Protein 2RD9 (pdb70)

CATH classification: 1.20.120.450

B-factor: mean 31.56, std 8.57, range [10.05, 92.25]

Organism: Halalkalibacterium halodurans (strain ATCC BAA-125 / DSM 18197 / FERM 7344 / JCM 9153 / C-125) (NCBI:txid272558)

Structure (mmCIF, N/CA/C/O backbone):
data_2RD9
#
_entry.id   2RD9
#
_cell.length_a   147.330
_cell.length_b   147.330
_cell.length_c   147.330
_cell.angle_alpha   90.000
_cell.angle_beta   90.000
_cell.angle_gamma   90.000
#
_symmetry.space_group_name_H-M   'P 21 3'
#
loop_
_entity.id
_entity.type
_entity.pdbx_description
1 polymer 'BH0186 protein'
2 non-polymer 'NICKEL (II) ION'
3 non-polymer IMIDAZOLE
4 non-polymer GLYCEROL
5 water water
#
loop_
_atom_site.group_PDB
_atom_site.id
_atom_site.type_symbol
_atom_site.label_atom_id
_atom_site.label_alt_id
_atom_site.label_comp_id
_atom_site.label_asym_id
_atom_site.label_entity_id
_atom_site.label_seq_id
_atom_site.pdbx_PDB_ins_code
_atom_site.Cartn_x
_atom_site.Cartn_y
_atom_site.Cartn_z
_atom_site.occupancy
_atom_site.B_iso_or_equiv
_atom_site.auth_seq_id
_atom_site.auth_comp_id
_atom_site.auth_asym_id
_atom_site.auth_atom_id
_atom_site.pdbx_PDB_model_num
ATOM 1 N N . LYS A 1 5 ? 60.430 5.808 96.046 1.00 56.67 -14 LYS A N 1
ATOM 2 C CA . LYS A 1 5 ? 61.539 5.494 97.011 1.00 56.49 -14 LYS A CA 1
ATOM 3 C C . LYS A 1 5 ? 62.910 6.018 96.490 1.00 54.48 -14 LYS A C 1
ATOM 4 O O . LYS A 1 5 ? 63.414 5.613 95.423 1.00 55.34 -14 LYS A O 1
ATOM 10 N N . ILE A 1 6 ? 63.467 6.965 97.244 1.00 50.61 -13 ILE A N 1
ATOM 11 C CA . ILE A 1 6 ? 64.690 7.674 96.869 1.00 47.51 -13 ILE A CA 1
ATOM 12 C C . ILE A 1 6 ? 65.769 7.420 97.912 1.00 45.17 -13 ILE A C 1
ATOM 13 O O . ILE A 1 6 ? 65.461 7.106 99.068 1.00 44.29 -13 ILE A O 1
ATOM 18 N N . HIS A 1 7 ? 67.028 7.512 97.477 1.00 41.47 -12 HIS A N 1
ATOM 19 C CA . HIS A 1 7 ? 68.167 7.498 98.385 1.00 38.56 -12 HIS A CA 1
ATOM 20 C C . HIS A 1 7 ? 68.914 8.840 98.412 1.00 35.21 -12 HIS A C 1
ATOM 21 O O . HIS A 1 7 ? 68.843 9.637 97.465 1.00 31.11 -12 HIS A O 1
ATOM 28 N N . HIS A 1 8 ? 69.625 9.078 99.513 1.00 32.74 -11 HIS A N 1
ATOM 29 C CA . HIS A 1 8 ? 70.421 10.300 99.685 1.00 33.61 -11 HIS A CA 1
ATOM 30 C C . HIS A 1 8 ? 71.891 10.147 99.231 1.00 31.28 -11 HIS A C 1
ATOM 31 O O . HIS A 1 8 ? 72.501 9.064 99.358 1.00 30.50 -11 HIS A O 1
ATOM 38 N N . HIS A 1 9 ? 72.449 11.257 98.747 1.00 27.24 -10 HIS A N 1
ATOM 39 C CA . HIS A 1 9 ? 73.866 11.356 98.458 1.00 27.02 -10 HIS A CA 1
ATOM 40 C C . HIS A 1 9 ? 74.636 11.788 99.737 1.00 27.02 -10 HIS A C 1
ATOM 41 O O . HIS A 1 9 ? 74.290 12.775 100.377 1.00 26.78 -10 HIS A O 1
ATOM 48 N N . HIS A 1 10 ? 75.651 11.017 100.117 1.00 25.23 -9 HIS A N 1
ATOM 49 C CA . HIS A 1 10 ? 76.511 11.355 101.249 1.00 25.73 -9 HIS A CA 1
ATOM 50 C C . HIS A 1 10 ? 75.659 11.756 102.468 1.00 26.95 -9 HIS A C 1
ATOM 51 O O . HIS A 1 10 ? 75.810 12.851 103.051 1.00 27.04 -9 HIS A O 1
ATOM 58 N N . HIS A 1 11 ? 74.763 10.834 102.831 1.00 27.62 -8 HIS A N 1
ATOM 59 C CA . HIS A 1 11 ? 73.639 11.092 103.750 1.00 26.57 -8 HIS A CA 1
ATOM 60 C C . HIS A 1 11 ? 74.102 11.755 105.081 1.00 26.27 -8 HIS A C 1
ATOM 61 O O . HIS A 1 11 ? 73.546 12.750 105.515 1.00 25.32 -8 HIS A O 1
ATOM 68 N N . HIS A 1 12 ? 75.180 11.259 105.674 1.00 25.30 -7 HIS A N 1
ATOM 69 C CA . HIS A 1 12 ? 75.599 11.740 106.976 1.00 24.43 -7 HIS A CA 1
ATOM 70 C C . HIS A 1 12 ? 76.915 12.475 106.950 1.00 24.18 -7 HIS A C 1
ATOM 71 O O . HIS A 1 12 ? 77.574 12.558 107.963 1.00 25.82 -7 HIS A O 1
ATOM 78 N N . GLU A 1 13 ? 77.302 13.019 105.802 1.00 25.85 -6 GLU A N 1
ATOM 79 C CA . GLU A 1 13 ? 78.473 13.904 105.731 1.00 24.73 -6 GLU A CA 1
ATOM 80 C C . GLU A 1 13 ? 78.569 14.879 106.916 1.00 25.13 -6 GLU A C 1
ATOM 81 O O . GLU A 1 13 ? 79.635 15.005 107.542 1.00 24.07 -6 GLU A O 1
ATOM 87 N N . ASN A 1 14 ? 77.445 15.536 107.225 1.00 25.89 -5 ASN A N 1
ATOM 88 C CA . ASN A 1 14 ? 77.409 16.628 108.209 1.00 26.75 -5 ASN A CA 1
ATOM 89 C C . ASN A 1 14 ? 77.602 16.165 109.660 1.00 28.43 -5 ASN A C 1
ATOM 90 O O . ASN A 1 14 ? 77.808 16.993 110.556 1.00 29.53 -5 ASN A O 1
ATOM 95 N N . LEU A 1 15 ? 77.580 14.846 109.885 1.00 27.93 -4 LEU A N 1
ATOM 96 C CA . LEU A 1 15 ? 77.792 14.283 111.202 1.00 27.32 -4 LEU A CA 1
ATOM 97 C C . LEU A 1 15 ? 79.266 14.095 111.506 1.00 28.17 -4 LEU A C 1
ATOM 98 O O . LEU A 1 15 ? 79.618 13.746 112.633 1.00 28.58 -4 LEU A O 1
ATOM 103 N N . TYR A 1 16 ? 80.133 14.336 110.525 1.00 27.38 -3 TYR A N 1
ATOM 104 C CA . TYR A 1 16 ? 81.521 13.981 110.663 1.00 27.52 -3 TYR A CA 1
ATOM 105 C C . TYR A 1 16 ? 82.447 15.181 110.769 1.00 29.39 -3 TYR A C 1
ATOM 106 O O . TYR A 1 16 ? 83.380 15.313 110.000 1.00 32.31 -3 TYR A O 1
ATOM 115 N N . PHE A 1 17 ? 82.208 16.012 111.766 1.00 31.11 -2 PHE A N 1
ATOM 116 C CA . PHE A 1 17 ? 83.015 17.191 112.024 1.00 34.18 -2 PHE A CA 1
ATOM 117 C C . PHE A 1 17 ? 83.109 17.425 113.534 1.00 36.19 -2 PHE A C 1
ATOM 118 O O . PHE A 1 17 ? 82.296 18.164 114.123 1.00 40.81 -2 PHE A O 1
ATOM 126 N N . GLN A 1 18 ? 84.111 16.819 114.137 1.00 36.86 -1 GLN A N 1
ATOM 127 C CA . GLN A 1 18 ? 84.258 16.765 115.582 1.00 39.75 -1 GLN A CA 1
ATOM 128 C C . GLN A 1 18 ? 84.974 18.011 116.134 1.00 37.56 -1 GLN A C 1
ATOM 129 O O . GLN A 1 18 ? 85.952 18.513 115.535 1.00 36.56 -1 GLN A O 1
ATOM 135 N N . GLY A 1 19 ? 84.470 18.482 117.278 1.00 35.41 0 GLY A N 1
ATOM 136 C CA . GLY A 1 19 ? 85.040 19.609 118.014 1.00 33.88 0 GLY A CA 1
ATOM 137 C C . GLY A 1 19 ? 85.986 19.144 119.106 1.00 32.71 0 GLY A C 1
ATOM 138 O O . GLY A 1 19 ? 86.398 18.008 119.115 1.00 30.44 0 GLY A O 1
ATOM 155 N N . ASN A 1 21 ? 87.004 18.103 122.853 1.00 31.62 2 ASN A N 1
ATOM 156 C CA . ASN A 1 21 ? 86.374 17.479 124.028 1.00 30.73 2 ASN A CA 1
ATOM 157 C C . ASN A 1 21 ? 87.237 17.483 125.293 1.00 30.36 2 ASN A C 1
ATOM 158 O O . ASN A 1 21 ? 86.780 17.006 126.339 1.00 30.23 2 ASN A O 1
ATOM 163 N N . PHE A 1 22 ? 88.471 17.997 125.207 1.00 30.99 3 PHE A N 1
ATOM 164 C CA . PHE A 1 22 ? 89.379 18.035 126.371 1.00 29.17 3 PHE A CA 1
ATOM 165 C C . PHE A 1 22 ? 88.791 18.799 127.535 1.00 29.31 3 PHE A C 1
ATOM 166 O O . PHE A 1 22 ? 88.337 19.932 127.372 1.00 27.53 3 PHE A O 1
ATOM 174 N N . GLN A 1 23 ? 88.749 18.140 128.694 1.00 31.81 4 GLN A N 1
ATOM 175 C CA . GLN A 1 23 ? 88.512 18.777 129.993 1.00 30.93 4 GLN A CA 1
ATOM 176 C C . GLN A 1 23 ? 89.639 18.275 130.876 1.00 31.25 4 GLN A C 1
ATOM 177 O O . GLN A 1 23 ? 89.998 17.090 130.809 1.00 32.82 4 GLN A O 1
ATOM 191 N N . ASN A 1 25 ? 90.003 17.864 134.301 1.00 30.45 6 ASN A N 1
ATOM 192 C CA . ASN A 1 25 ? 89.609 16.835 135.256 1.00 30.93 6 ASN A CA 1
ATOM 193 C C . ASN A 1 25 ? 89.417 15.465 134.616 1.00 29.95 6 ASN A C 1
ATOM 194 O O . ASN A 1 25 ? 89.847 14.458 135.179 1.00 31.39 6 ASN A O 1
ATOM 199 N N . GLU A 1 26 ? 88.769 15.432 133.448 1.00 28.42 7 GLU A N 1
ATOM 200 C CA . GLU A 1 26 ? 88.470 14.183 132.765 1.00 26.85 7 GLU A CA 1
ATOM 201 C C . GLU A 1 26 ? 89.760 13.562 132.222 1.00 28.45 7 GLU A C 1
ATOM 202 O O . GLU A 1 26 ? 89.893 12.333 132.158 1.00 27.86 7 GLU A O 1
ATOM 208 N N . ALA A 1 27 ? 90.691 14.419 131.795 1.00 27.85 8 ALA A N 1
ATOM 209 C CA . ALA A 1 27 ? 91.983 13.973 131.271 1.00 26.77 8 ALA A CA 1
ATOM 210 C C . ALA A 1 27 ? 92.771 13.278 132.376 1.00 28.76 8 ALA A C 1
ATOM 211 O O . ALA A 1 27 ? 93.331 12.196 132.174 1.00 29.71 8 ALA A O 1
ATOM 213 N N . ILE A 1 28 ? 92.791 13.914 133.545 1.00 28.49 9 ILE A N 1
ATOM 214 C CA . ILE A 1 28 ? 93.527 13.424 134.694 1.00 27.95 9 ILE A CA 1
ATOM 215 C C . ILE A 1 28 ? 92.969 12.148 135.264 1.00 27.77 9 ILE A C 1
ATOM 216 O O . ILE A 1 28 ? 93.740 11.350 135.769 1.00 28.34 9 ILE A O 1
ATOM 221 N N . GLN A 1 29 ? 91.643 11.981 135.225 1.00 29.45 10 GLN A N 1
ATOM 222 C CA . GLN A 1 29 ? 90.964 10.719 135.578 1.00 28.34 10 GLN A CA 1
ATOM 223 C C . GLN A 1 29 ? 91.556 9.538 134.837 1.00 28.24 10 GLN A C 1
ATOM 224 O O . GLN A 1 29 ? 91.900 8.520 135.440 1.00 29.55 10 GLN A O 1
ATOM 230 N N . LEU A 1 30 ? 91.686 9.666 133.524 1.00 29.56 11 LEU A N 1
ATOM 231 C CA . LEU A 1 30 ? 92.297 8.599 132.736 1.00 30.41 11 LEU A CA 1
ATOM 232 C C . LEU A 1 30 ? 93.792 8.398 133.041 1.00 28.93 11 LEU A C 1
ATOM 233 O O . LEU A 1 30 ? 94.247 7.265 133.259 1.00 29.35 11 LEU A O 1
ATOM 238 N N . LEU A 1 31 ? 94.563 9.476 133.025 1.00 26.60 12 LEU A N 1
ATOM 239 C CA . LEU A 1 31 ? 96.028 9.374 133.229 1.00 27.23 12 LEU A CA 1
ATOM 240 C C . LEU A 1 31 ? 96.358 8.772 134.582 1.00 26.62 12 LEU A C 1
ATOM 241 O O . LEU A 1 31 ? 97.356 8.076 134.736 1.00 27.36 12 LEU A O 1
ATOM 246 N N . GLU A 1 32 ? 95.523 9.035 135.581 1.00 28.10 13 GLU A N 1
ATOM 247 C CA . GLU A 1 32 ? 95.765 8.503 136.927 1.00 29.19 13 GLU A CA 1
ATOM 248 C C . GLU A 1 32 ? 95.448 7.012 137.054 1.00 29.97 13 GLU A C 1
ATOM 249 O O . GLU A 1 32 ? 95.968 6.351 137.937 1.00 30.46 13 GLU A O 1
ATOM 255 N N . ARG A 1 33 ? 94.642 6.488 136.128 1.00 31.29 14 ARG A N 1
ATOM 256 C CA . ARG A 1 33 ? 94.171 5.107 136.137 1.00 30.71 14 ARG A CA 1
ATOM 257 C C . ARG A 1 33 ? 95.038 4.156 135.332 1.00 29.03 14 ARG A C 1
ATOM 258 O O . ARG A 1 33 ? 94.947 2.958 135.533 1.00 30.65 14 ARG A O 1
ATOM 266 N N . THR A 1 34 ? 95.832 4.662 134.391 1.00 27.89 15 THR A N 1
ATOM 267 C CA . THR A 1 34 ? 96.510 3.786 133.427 1.00 29.41 15 THR A CA 1
ATOM 268 C C . THR A 1 34 ? 97.442 2.765 134.086 1.00 30.08 15 THR A C 1
ATOM 269 O O . THR A 1 34 ? 97.374 1.576 133.747 1.00 30.14 15 THR A O 1
ATOM 273 N N . PRO A 1 35 ? 98.302 3.216 135.033 1.00 31.01 16 PRO A N 1
ATOM 274 C CA . PRO A 1 35 ? 99.220 2.237 135.671 1.00 30.38 16 PRO A CA 1
ATOM 275 C C . PRO A 1 35 ? 98.506 1.080 136.398 1.00 28.83 16 PRO A C 1
ATOM 276 O O . PRO A 1 35 ? 98.819 -0.080 136.174 1.00 30.37 16 PRO A O 1
ATOM 280 N N . LYS A 1 36 ? 97.535 1.387 137.224 1.00 29.72 17 LYS A N 1
ATOM 281 C CA . LYS A 1 36 ? 96.817 0.369 137.955 1.00 30.66 17 LYS A CA 1
ATOM 282 C C . LYS A 1 36 ? 96.004 -0.544 137.041 1.00 29.50 17 LYS A C 1
ATOM 283 O O . LYS A 1 36 ? 95.932 -1.742 137.303 1.00 27.06 17 LYS A O 1
ATOM 289 N N . THR A 1 37 ? 95.419 0.013 135.978 1.00 27.81 18 THR A N 1
ATOM 290 C CA . THR A 1 37 ? 94.737 -0.797 134.935 1.00 28.32 18 THR A CA 1
ATOM 291 C C . THR A 1 37 ? 95.701 -1.800 134.267 1.00 29.10 18 THR A C 1
ATOM 292 O O . THR A 1 37 ? 95.372 -2.975 134.091 1.00 27.15 18 THR A O 1
ATOM 296 N N . LEU A 1 38 ? 96.895 -1.345 133.893 1.00 28.96 19 LEU A N 1
ATOM 297 C CA . LEU A 1 38 ? 97.843 -2.241 133.227 1.00 30.29 19 LEU A CA 1
ATOM 298 C C . LEU A 1 38 ? 98.355 -3.328 134.191 1.00 30.03 19 LEU A C 1
ATOM 299 O O . LEU A 1 38 ? 98.484 -4.516 133.835 1.00 30.30 19 LEU A O 1
ATOM 304 N N . GLU A 1 39 ? 98.601 -2.936 135.427 1.00 29.27 20 GLU A N 1
ATOM 305 C CA . GLU A 1 39 ? 98.976 -3.883 136.447 1.00 29.73 20 GLU A CA 1
ATOM 306 C C . GLU A 1 39 ? 97.879 -4.949 136.783 1.00 29.45 20 GLU A C 1
ATOM 307 O O . GLU A 1 39 ? 98.186 -6.142 136.886 1.00 28.63 20 GLU A O 1
ATOM 313 N N . VAL A 1 40 ? 96.623 -4.556 136.946 1.00 29.18 21 VAL A N 1
ATOM 314 C CA . VAL A 1 40 ? 95.597 -5.540 137.272 1.00 31.27 21 VAL A CA 1
ATOM 315 C C . VAL A 1 40 ? 95.340 -6.468 136.069 1.00 30.36 21 VAL A C 1
ATOM 316 O O . VAL A 1 40 ? 95.018 -7.625 136.224 1.00 31.02 21 VAL A O 1
ATOM 320 N N . PHE A 1 41 ? 95.533 -5.942 134.871 1.00 30.70 22 PHE A N 1
ATOM 321 C CA . PHE A 1 41 ? 95.362 -6.685 133.614 1.00 30.18 22 PHE A CA 1
ATOM 322 C C . PHE A 1 41 ? 96.487 -7.694 133.366 1.00 29.12 22 PHE A C 1
ATOM 323 O O . PHE A 1 41 ? 96.226 -8.820 132.982 1.00 28.95 22 PHE A O 1
ATOM 331 N N . LEU A 1 42 ? 97.729 -7.282 133.596 1.00 28.35 23 LEU A N 1
ATOM 332 C CA . LEU A 1 42 ? 98.895 -8.038 133.160 1.00 27.82 23 LEU A CA 1
ATOM 333 C C . LEU A 1 42 ? 99.709 -8.739 134.246 1.00 29.89 23 LEU A C 1
ATOM 334 O O . LEU A 1 42 ? 100.500 -9.631 133.925 1.00 30.04 23 LEU A O 1
ATOM 339 N N . GLU A 1 43 ? 99.558 -8.311 135.497 1.00 33.56 24 GLU A N 1
ATOM 340 C CA . GLU A 1 43 ? 100.332 -8.860 136.623 1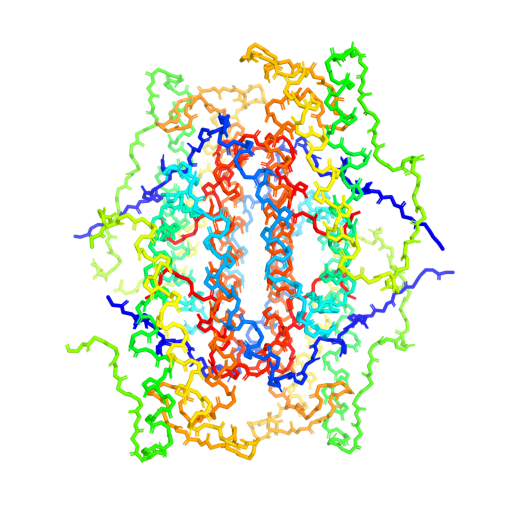.00 36.73 24 GLU A CA 1
ATOM 341 C C . GLU A 1 43 ? 99.902 -10.298 136.902 1.00 36.75 24 GLU A C 1
ATOM 342 O O . GLU A 1 43 ? 98.713 -10.574 137.093 1.00 35.45 24 GLU A O 1
ATOM 348 N N . GLY A 1 44 ? 100.891 -11.192 136.888 1.00 36.98 25 GLY A N 1
ATOM 349 C CA . GLY A 1 44 ? 100.680 -12.594 137.171 1.00 37.10 25 GLY A CA 1
ATOM 350 C C . GLY A 1 44 ? 100.177 -13.404 135.997 1.00 36.75 25 GLY A C 1
ATOM 351 O O . GLY A 1 44 ? 99.955 -14.591 136.141 1.00 37.87 25 GLY A O 1
ATOM 352 N N . LEU A 1 45 ? 99.974 -12.782 134.834 1.00 36.19 26 LEU A N 1
ATOM 353 C CA . LEU A 1 45 ? 99.757 -13.552 133.606 1.00 34.07 26 LEU A CA 1
ATOM 354 C C . LEU A 1 45 ? 101.047 -14.312 133.306 1.00 31.91 26 LEU A C 1
ATOM 355 O O . LEU A 1 45 ? 102.115 -13.913 133.740 1.00 32.64 26 LEU A O 1
ATOM 360 N N A SER A 1 46 ? 100.932 -15.404 132.557 0.50 32.26 27 SER A N 1
ATOM 361 N N B SER A 1 46 ? 100.945 -15.411 132.566 0.50 31.67 27 SER A N 1
ATOM 362 C CA A SER A 1 46 ? 102.099 -16.126 132.029 0.50 31.23 27 SER A CA 1
ATOM 363 C CA B SER A 1 46 ? 102.136 -16.135 132.098 0.50 30.11 27 SER A CA 1
ATOM 364 C C A SER A 1 46 ? 103.013 -15.190 131.231 0.50 31.59 27 SER A C 1
ATOM 365 C C B SER A 1 46 ? 103.006 -15.231 131.217 0.50 31.02 27 SER A C 1
ATOM 366 O O A SER A 1 46 ? 102.547 -14.219 130.628 0.50 30.96 27 SER A O 1
ATOM 367 O O B SER A 1 46 ? 102.501 -14.324 130.546 0.50 30.34 27 SER A O 1
ATOM 372 N N . ASP A 1 47 ? 104.311 -15.493 131.222 1.00 31.32 28 ASP A N 1
ATOM 373 C CA . ASP A 1 47 ? 105.272 -14.701 130.462 1.00 32.77 28 ASP A CA 1
ATOM 374 C C . ASP A 1 47 ? 104.935 -14.698 128.964 1.00 31.63 28 ASP A C 1
ATOM 375 O O . ASP A 1 47 ? 105.283 -13.760 128.252 1.00 33.04 28 ASP A O 1
ATOM 380 N N . SER A 1 48 ? 104.260 -15.747 128.501 1.00 31.09 29 SER A N 1
ATOM 381 C CA . SER A 1 48 ? 103.775 -15.851 127.127 1.00 30.19 29 SER A CA 1
ATOM 382 C C . SER A 1 48 ? 102.923 -14.691 126.694 1.00 29.08 29 SER A C 1
ATOM 383 O O . SER A 1 48 ? 102.964 -14.281 125.539 1.00 29.20 29 SER A O 1
ATOM 386 N N . TRP A 1 49 ? 102.062 -14.242 127.594 1.00 28.64 30 TRP A N 1
ATOM 387 C CA . TRP A 1 49 ? 101.194 -13.115 127.298 1.00 29.27 30 TRP A CA 1
ATOM 388 C C . TRP A 1 49 ? 102.032 -11.830 127.214 1.00 29.30 30 TRP A C 1
ATOM 389 O O . TRP A 1 49 ? 101.752 -10.970 126.381 1.00 31.79 30 TRP A O 1
ATOM 400 N N . HIS A 1 50 ? 103.058 -11.723 128.063 1.00 27.57 31 HIS A N 1
ATOM 401 C CA . HIS A 1 50 ? 103.899 -10.549 128.120 1.00 27.98 31 HIS A CA 1
ATOM 402 C C . HIS A 1 50 ? 104.830 -10.454 126.884 1.00 28.08 31 HIS A C 1
ATOM 403 O O . HIS A 1 50 ? 105.225 -9.374 126.507 1.00 26.25 31 HIS A O 1
ATOM 410 N N . GLN A 1 51 ? 105.190 -11.593 126.274 1.00 29.86 32 GLN A N 1
ATOM 411 C CA . GLN A 1 51 ? 106.090 -11.613 125.103 1.00 30.74 32 GLN A CA 1
ATOM 412 C C . GLN A 1 51 ? 105.344 -11.607 123.739 1.00 31.41 32 GLN A C 1
ATOM 413 O O . GLN A 1 51 ? 105.947 -11.715 122.683 1.00 31.45 32 GLN A O 1
ATOM 419 N N A CYS A 1 52 ? 104.035 -11.502 123.747 0.50 31.90 33 CYS A N 1
ATOM 420 N N B CYS A 1 52 ? 104.020 -11.478 123.811 0.50 31.09 33 CYS A N 1
ATOM 421 C CA A CYS A 1 52 ? 103.366 -11.535 122.490 0.50 31.53 33 CYS A CA 1
ATOM 422 C CA B CYS A 1 52 ? 103.153 -11.335 122.656 0.50 29.97 33 CYS A CA 1
ATOM 423 C C A CYS A 1 52 ? 103.375 -10.134 121.888 0.50 32.61 33 CYS A C 1
ATOM 424 C C B CYS A 1 52 ? 103.470 -10.057 121.892 0.50 31.35 33 CYS A C 1
ATOM 425 O O A CYS A 1 52 ? 103.397 -9.119 122.599 0.50 30.50 33 CYS A O 1
ATOM 426 O O B CYS A 1 52 ? 103.747 -9.019 122.508 0.50 28.74 33 CYS A O 1
ATOM 431 N N . ASN A 1 53 ? 103.379 -10.117 120.555 1.00 32.52 34 ASN A N 1
ATOM 432 C CA . ASN A 1 53 ? 103.397 -8.921 119.768 1.00 31.15 34 ASN A CA 1
ATOM 433 C C . ASN A 1 53 ? 102.390 -9.035 118.650 1.00 31.59 34 ASN A C 1
ATOM 434 O O . ASN A 1 53 ? 101.602 -9.970 118.633 1.00 32.44 34 ASN A O 1
ATOM 439 N N . GLU A 1 54 ? 102.377 -8.067 117.753 1.00 31.17 35 GLU A N 1
ATOM 440 C CA . GLU A 1 54 ? 101.498 -8.088 116.584 1.00 31.86 35 GLU A CA 1
ATOM 441 C C . GLU A 1 54 ? 102.238 -8.568 115.322 1.00 32.32 35 GLU A C 1
ATOM 442 O O . GLU A 1 54 ? 101.806 -8.282 114.233 1.00 34.90 35 GLU A O 1
ATOM 448 N N . GLY A 1 55 ? 103.358 -9.276 115.487 1.00 32.01 36 GLY A N 1
ATOM 449 C CA . GLY A 1 55 ? 104.119 -9.844 114.392 1.00 29.65 36 GLY A CA 1
ATOM 450 C C . GLY A 1 55 ? 105.504 -9.250 114.290 1.00 29.90 36 GLY A C 1
ATOM 451 O O . GLY A 1 55 ? 105.909 -8.446 115.107 1.00 31.92 36 GLY A O 1
ATOM 452 N N . TYR A 1 56 ? 106.224 -9.663 113.263 1.00 30.38 37 TYR A N 1
ATOM 453 C CA . TYR A 1 56 ? 107.596 -9.257 113.025 1.00 31.64 37 TYR A CA 1
ATOM 454 C C . TYR A 1 56 ? 107.808 -7.778 113.128 1.00 32.89 37 TYR A C 1
ATOM 455 O O . TYR A 1 56 ? 107.053 -6.986 112.541 1.00 30.13 37 TYR A O 1
ATOM 464 N N . GLU A 1 57 ? 108.879 -7.438 113.854 1.00 33.72 38 GLU A N 1
ATOM 465 C CA . GLU A 1 57 ? 109.303 -6.067 114.128 1.00 36.16 38 GLU A CA 1
ATOM 466 C C . GLU A 1 57 ? 108.293 -5.182 114.839 1.00 34.37 38 GLU A C 1
ATOM 467 O O . GLU A 1 57 ? 108.350 -3.966 114.728 1.00 36.80 38 GLU A O 1
ATOM 473 N N . THR A 1 58 ? 107.392 -5.783 115.599 1.00 31.82 39 THR A N 1
ATOM 474 C CA . THR A 1 58 ? 106.524 -5.003 116.461 1.00 29.87 39 THR A CA 1
ATOM 475 C C . THR A 1 58 ? 106.888 -5.354 117.882 1.00 28.74 39 THR A C 1
ATOM 476 O O . THR A 1 58 ? 107.456 -6.407 118.135 1.00 27.74 39 THR A O 1
ATOM 480 N N . TRP A 1 59 ? 106.556 -4.464 118.808 1.00 28.86 40 TRP A N 1
ATOM 481 C CA . TRP A 1 59 ? 106.970 -4.581 120.205 1.00 26.35 40 TRP A CA 1
ATOM 482 C C . TRP A 1 59 ? 106.146 -5.586 120.971 1.00 26.61 40 TRP A C 1
ATOM 483 O O . TRP A 1 59 ? 104.947 -5.735 120.712 1.00 25.41 40 TRP A O 1
ATOM 494 N N . THR A 1 60 ? 106.796 -6.242 121.944 1.00 26.24 41 THR A N 1
ATOM 495 C CA . THR A 1 60 ? 106.118 -7.125 122.879 1.00 25.45 41 THR A CA 1
ATOM 496 C C . THR A 1 60 ? 105.315 -6.296 123.912 1.00 26.87 41 THR A C 1
ATOM 497 O O . THR A 1 60 ? 105.580 -5.124 124.130 1.00 27.28 41 THR A O 1
ATOM 501 N N . VAL A 1 61 ? 104.356 -6.932 124.561 1.00 26.04 42 VAL A N 1
ATOM 502 C CA . VAL A 1 61 ? 103.593 -6.294 125.624 1.00 25.34 42 VAL A CA 1
ATOM 503 C C . VAL A 1 61 ? 104.547 -5.656 126.647 1.00 25.65 42 VAL A C 1
ATOM 504 O O . VAL A 1 61 ? 104.416 -4.489 126.997 1.00 20.98 42 VAL A O 1
ATOM 508 N N . TYR A 1 62 ? 105.544 -6.432 127.061 1.00 26.53 43 TYR A N 1
ATOM 509 C CA . TYR A 1 62 ? 106.585 -5.997 127.987 1.00 24.55 43 TYR A CA 1
ATOM 510 C C . TYR A 1 62 ? 107.221 -4.694 127.517 1.00 26.08 43 TYR A C 1
ATOM 511 O O . TYR A 1 62 ? 107.303 -3.712 128.295 1.00 28.00 43 TYR A O 1
ATOM 520 N N . GLU A 1 63 ? 107.666 -4.692 126.250 1.00 25.76 44 GLU A N 1
ATOM 521 C CA . GLU A 1 63 ? 108.326 -3.527 125.622 1.00 25.42 44 GLU A CA 1
ATOM 522 C C . GLU A 1 63 ? 107.439 -2.283 125.543 1.00 26.27 44 GLU A C 1
ATOM 523 O O . GLU A 1 63 ? 107.932 -1.158 125.610 1.00 29.01 44 GLU A O 1
ATOM 529 N N . VAL A 1 64 ? 106.136 -2.477 125.404 1.00 25.70 45 VAL A N 1
ATOM 530 C CA . VAL A 1 64 ? 105.194 -1.356 125.417 1.00 26.28 45 VAL A CA 1
ATOM 531 C C . VAL A 1 64 ? 105.133 -0.729 126.822 1.00 26.40 45 VAL A C 1
ATOM 532 O O . VAL A 1 64 ? 105.148 0.479 126.959 1.00 24.75 45 VAL A O 1
ATOM 536 N N . VAL A 1 65 ? 105.091 -1.568 127.851 1.00 25.48 46 VAL A N 1
ATOM 537 C CA . VAL A 1 65 ? 105.162 -1.100 129.220 1.00 26.58 46 VAL A CA 1
ATOM 538 C C . VAL A 1 65 ? 106.532 -0.353 129.486 1.00 26.98 46 VAL A C 1
ATOM 539 O O . VAL A 1 65 ? 106.546 0.735 130.041 1.00 26.69 46 VAL A O 1
ATOM 543 N N . VAL A 1 66 ? 107.652 -0.925 129.049 1.00 27.17 47 VAL A N 1
ATOM 544 C CA . VAL A 1 66 ? 108.957 -0.258 129.174 1.00 26.35 47 VAL A CA 1
ATOM 545 C C . VAL A 1 66 ? 108.903 1.134 128.495 1.00 26.55 47 VAL A C 1
ATOM 546 O O . VAL A 1 66 ? 109.372 2.115 129.057 1.00 27.64 47 VAL A O 1
ATOM 550 N N . HIS A 1 67 ? 108.289 1.212 127.318 1.00 27.23 48 HIS A N 1
ATOM 551 C CA . HIS A 1 67 ? 108.168 2.469 126.541 1.00 26.79 48 HIS A CA 1
ATOM 552 C C . HIS A 1 67 ? 107.311 3.516 127.221 1.00 26.25 48 HIS A C 1
ATOM 553 O O . HIS A 1 67 ? 107.657 4.703 127.201 1.00 27.24 48 HIS A O 1
ATOM 560 N N . LEU A 1 68 ? 106.225 3.083 127.850 1.00 24.48 49 LEU A N 1
ATOM 561 C CA . LEU A 1 68 ? 105.372 4.004 128.582 1.00 26.86 49 LEU A CA 1
ATOM 562 C C . LEU A 1 68 ? 106.129 4.610 129.768 1.00 26.67 49 LEU A C 1
ATOM 563 O O . LEU A 1 68 ? 105.949 5.771 130.086 1.00 27.80 49 LEU A O 1
ATOM 568 N N . ILE A 1 69 ? 106.989 3.820 130.397 1.00 27.44 50 ILE A N 1
ATOM 569 C CA . ILE A 1 69 ? 107.876 4.314 131.440 1.00 27.50 50 ILE A CA 1
ATOM 570 C C . ILE A 1 69 ? 108.812 5.396 130.892 1.00 28.13 50 ILE A C 1
ATOM 571 O O . ILE A 1 69 ? 108.929 6.466 131.484 1.00 29.89 50 ILE A O 1
ATOM 576 N N . GLU A 1 70 ? 109.415 5.135 129.743 1.00 26.47 51 GLU A N 1
ATOM 577 C CA . GLU A 1 70 ? 110.299 6.092 129.088 1.00 26.83 51 GLU A CA 1
ATOM 578 C C . GLU A 1 70 ? 109.608 7.419 128.766 1.00 26.40 51 GLU A C 1
ATOM 579 O O . GLU A 1 70 ? 110.192 8.477 128.968 1.00 27.75 51 GLU A O 1
ATOM 585 N N . ALA A 1 71 ? 108.361 7.353 128.284 1.00 25.86 52 ALA A N 1
ATOM 586 C CA . ALA A 1 71 ? 107.556 8.540 127.990 1.00 25.34 52 ALA A CA 1
ATOM 587 C C . ALA A 1 71 ? 107.354 9.380 129.224 1.00 26.85 52 ALA A C 1
ATOM 588 O O . ALA A 1 71 ? 107.288 10.604 129.141 1.00 25.86 52 ALA A O 1
ATOM 590 N N . GLU A 1 72 ? 107.251 8.712 130.379 1.00 27.83 53 GLU A N 1
ATOM 591 C CA . GLU A 1 72 ? 107.127 9.415 131.662 1.00 27.30 53 GLU A CA 1
ATOM 592 C C . GLU A 1 72 ? 108.406 10.168 132.076 1.00 27.07 53 GLU A C 1
ATOM 593 O O . GLU A 1 72 ? 108.326 11.155 132.786 1.00 26.98 53 GLU A O 1
ATOM 599 N N . LYS A 1 73 ? 109.563 9.690 131.637 1.00 26.72 54 LYS A N 1
ATOM 600 C CA . LYS A 1 73 ? 110.871 10.325 131.921 1.00 27.05 54 LYS A CA 1
ATOM 601 C C . LYS A 1 73 ? 111.268 11.397 130.895 1.00 26.28 54 LYS A C 1
ATOM 602 O O . LYS A 1 73 ? 111.870 12.415 131.244 1.00 24.92 54 LYS A O 1
ATOM 608 N N . THR A 1 74 ? 110.883 11.175 129.640 1.00 28.22 55 THR A N 1
ATOM 609 C CA . THR A 1 74 ? 111.466 11.885 128.504 1.00 28.61 55 THR A CA 1
ATOM 610 C C . THR A 1 74 ? 110.547 12.789 127.706 1.00 27.83 55 THR A C 1
ATOM 611 O O . THR A 1 74 ? 111.016 13.694 127.048 1.00 28.52 55 THR A O 1
ATOM 615 N N . ASN A 1 75 ? 109.239 12.574 127.790 1.00 28.75 56 ASN A N 1
ATOM 616 C CA . ASN A 1 75 ? 108.297 13.149 126.817 1.00 28.40 56 ASN A CA 1
ATOM 617 C C . ASN A 1 75 ? 107.356 14.232 127.399 1.00 26.32 56 ASN A C 1
ATOM 618 O O . ASN A 1 75 ? 107.627 15.424 127.257 1.00 26.62 56 ASN A O 1
ATOM 623 N N . TRP A 1 76 ? 106.284 13.823 128.067 1.00 26.00 57 TRP A N 1
ATOM 624 C CA . TRP A 1 76 ? 105.126 14.721 128.327 1.00 27.59 57 TRP A CA 1
ATOM 625 C C . TRP A 1 76 ? 105.423 15.924 129.236 1.00 26.71 57 TRP A C 1
ATOM 626 O O . TRP A 1 76 ? 105.194 17.079 128.873 1.00 28.40 57 TRP A O 1
ATOM 637 N N . ILE A 1 77 ? 105.971 15.643 130.401 1.00 27.34 58 ILE A N 1
ATOM 638 C CA . ILE A 1 77 ? 106.269 16.692 131.378 1.00 26.74 58 ILE A CA 1
ATOM 639 C C . ILE A 1 77 ? 107.468 17.566 130.972 1.00 25.81 58 ILE A C 1
ATOM 640 O O . ILE A 1 77 ? 107.416 18.792 131.104 1.00 27.91 58 ILE A O 1
ATOM 645 N N . PRO A 1 78 ? 108.565 16.955 130.507 1.00 26.68 59 PRO A N 1
ATOM 646 C CA . PRO A 1 78 ? 109.661 17.793 130.010 1.00 26.18 59 PRO A CA 1
ATOM 647 C C . PRO A 1 78 ? 109.258 18.737 128.871 1.00 27.29 59 PRO A C 1
ATOM 648 O O . PRO A 1 78 ? 109.801 19.846 128.775 1.00 28.85 59 PRO A O 1
ATOM 652 N N . ARG A 1 79 ? 108.344 18.303 127.999 1.00 26.62 60 ARG A N 1
ATOM 653 C CA . ARG A 1 79 ? 107.821 19.184 126.949 1.00 26.02 60 ARG A CA 1
ATOM 654 C C . ARG A 1 79 ? 106.849 20.250 127.480 1.00 24.30 60 ARG A C 1
ATOM 655 O O . ARG A 1 79 ? 106.875 21.413 127.053 1.00 22.95 60 ARG A O 1
ATOM 663 N N . LEU A 1 80 ? 106.009 19.855 128.414 1.00 24.79 61 LEU A N 1
ATOM 664 C CA . LEU A 1 80 ? 105.153 20.812 129.103 1.00 25.91 61 LEU A CA 1
ATOM 665 C C . LEU A 1 80 ? 105.952 21.940 129.767 1.00 25.74 61 LEU A C 1
ATOM 666 O O . LEU A 1 80 ? 105.645 23.109 129.580 1.00 28.68 61 LEU A O 1
ATOM 671 N N . ARG A 1 81 ? 106.965 21.589 130.541 1.00 25.95 62 ARG A N 1
ATOM 672 C CA . ARG A 1 81 ? 107.853 22.590 131.150 1.00 27.42 62 ARG A CA 1
ATOM 673 C C . ARG A 1 81 ? 108.468 23.552 130.136 1.00 27.15 62 ARG A C 1
ATOM 674 O O . ARG A 1 81 ? 108.540 24.763 130.356 1.00 27.88 62 ARG A O 1
ATOM 682 N N . PHE A 1 82 ? 108.942 22.996 129.027 1.00 28.97 63 PHE A N 1
ATOM 683 C CA . PHE A 1 82 ? 109.571 23.767 127.955 1.00 26.82 63 PHE A CA 1
ATOM 684 C C . PHE A 1 82 ? 108.580 24.732 127.336 1.00 26.81 63 PHE A C 1
ATOM 685 O O . PHE A 1 82 ? 108.923 25.897 127.050 1.00 27.61 63 PHE A O 1
ATOM 693 N N . ILE A 1 83 ? 107.355 24.260 127.130 1.00 26.24 64 ILE A N 1
ATOM 694 C CA . ILE A 1 83 ? 106.309 25.093 126.518 1.00 26.47 64 ILE A CA 1
ATOM 695 C C . ILE A 1 83 ? 106.021 26.282 127.430 1.00 27.86 64 ILE A C 1
ATOM 696 O O . ILE A 1 83 ? 105.993 27.432 126.968 1.00 27.49 64 ILE A O 1
ATOM 701 N N . LEU A 1 84 ? 105.844 26.003 128.726 1.00 27.86 65 LEU A N 1
ATOM 702 C CA . LEU A 1 84 ? 105.464 27.030 129.693 1.00 28.92 65 LEU A CA 1
ATOM 703 C C . LEU A 1 84 ? 106.591 28.038 129.949 1.00 28.10 65 LEU A C 1
ATOM 704 O O . LEU A 1 84 ? 106.337 29.210 130.073 1.00 28.13 65 LEU A O 1
ATOM 709 N N . GLN A 1 85 ? 107.828 27.575 129.952 1.00 30.58 66 GLN A N 1
ATOM 710 C CA . GLN A 1 85 ? 108.989 28.424 130.134 1.00 32.23 66 GLN A CA 1
ATOM 711 C C . GLN A 1 85 ? 109.449 29.172 128.859 1.00 31.06 66 GLN A C 1
ATOM 712 O O . GLN A 1 85 ? 109.740 30.353 128.910 1.00 28.54 66 GLN A O 1
ATOM 718 N N . GLU A 1 86 ? 109.549 28.479 127.731 1.00 31.52 67 GLU A N 1
ATOM 719 C CA . GLU A 1 86 ? 110.148 29.058 126.533 1.00 30.55 67 GLU A CA 1
ATOM 720 C C . GLU A 1 86 ? 109.110 29.647 125.562 1.00 30.74 67 GLU A C 1
ATOM 721 O O . GLU A 1 86 ? 109.451 30.500 124.733 1.00 29.46 67 GLU A O 1
ATOM 727 N N . GLY A 1 87 ? 107.854 29.201 125.654 1.00 31.39 68 GLY A N 1
ATOM 728 C CA . GLY A 1 87 ? 106.838 29.589 124.668 1.00 30.84 68 GLY A CA 1
ATOM 729 C C . GLY A 1 87 ? 107.214 29.240 123.221 1.00 32.14 68 GLY A C 1
ATOM 730 O O . GLY A 1 87 ? 107.914 28.254 122.980 1.00 32.67 68 GLY A O 1
ATOM 731 N N . GLU A 1 88 ? 106.758 30.063 122.268 1.00 32.45 69 GLU A N 1
ATOM 732 C CA . GLU A 1 88 ? 106.968 29.839 120.840 1.00 34.51 69 GLU A CA 1
ATOM 733 C C . GLU A 1 88 ? 108.299 30.361 120.316 1.00 37.04 69 GLU A C 1
ATOM 734 O O . GLU A 1 88 ? 108.641 30.100 119.162 1.00 38.56 69 GLU A O 1
ATOM 740 N N . HIS A 1 89 ? 109.024 31.121 121.136 1.00 38.35 70 HIS A N 1
ATOM 741 C CA . HIS A 1 89 ? 110.346 31.637 120.772 1.00 41.30 70 HIS A CA 1
ATOM 742 C C . HIS A 1 89 ? 111.282 30.568 120.245 1.00 39.18 70 HIS A C 1
ATOM 743 O O . HIS A 1 89 ? 112.109 30.842 119.405 1.00 40.19 70 HIS A O 1
ATOM 750 N N . LYS A 1 90 ? 111.154 29.366 120.780 1.00 38.16 71 LYS A N 1
ATOM 751 C CA . LYS A 1 90 ? 112.152 28.328 120.664 1.00 38.77 71 LYS A CA 1
ATOM 752 C C . LYS A 1 90 ? 111.389 27.004 120.598 1.00 36.38 71 LYS A C 1
ATOM 753 O O . LYS A 1 90 ? 110.520 26.729 121.447 1.00 35.39 71 LYS A O 1
ATOM 759 N N . PRO A 1 91 ? 111.655 26.189 119.569 1.00 35.25 72 PRO A N 1
ATOM 760 C CA . PRO A 1 91 ? 110.956 24.915 119.528 1.00 32.67 72 PRO A CA 1
ATOM 761 C C . PRO A 1 91 ? 111.569 23.937 120.509 1.00 30.55 72 PRO A C 1
ATOM 762 O O . PRO A 1 91 ? 112.774 24.008 120.759 1.00 31.79 72 PRO A O 1
ATOM 766 N N . PHE A 1 92 ? 110.744 23.077 121.107 1.00 28.42 73 PHE A N 1
ATOM 767 C CA . PHE A 1 92 ? 111.276 22.039 121.984 1.00 29.22 73 PHE A CA 1
ATOM 768 C C . PHE A 1 92 ? 111.984 21.004 121.115 1.00 29.99 73 PHE A C 1
ATOM 769 O O . PHE A 1 92 ? 111.666 20.842 119.947 1.00 30.45 73 PHE A O 1
ATOM 777 N N . PRO A 1 93 ? 112.985 20.342 121.662 1.00 29.70 74 PRO A N 1
ATOM 778 C CA . PRO A 1 93 ? 113.762 19.384 120.875 1.00 30.32 74 PRO A CA 1
ATOM 779 C C . PRO A 1 93 ? 112.951 18.204 120.307 1.00 29.69 74 PRO A C 1
ATOM 780 O O . PRO A 1 93 ? 112.006 17.728 120.935 1.00 30.10 74 PRO A O 1
ATOM 784 N N . ALA A 1 94 ? 113.310 17.759 119.107 1.00 31.81 75 ALA A N 1
ATOM 785 C CA . ALA A 1 94 ? 112.896 16.433 118.617 1.00 31.95 75 ALA A CA 1
ATOM 786 C C . ALA A 1 94 ? 113.600 15.379 119.448 1.00 31.78 75 ALA A C 1
ATOM 787 O O . ALA A 1 94 ? 114.648 15.639 120.067 1.00 33.77 75 ALA A O 1
ATOM 789 N N . PHE A 1 95 ? 113.078 14.169 119.403 1.00 29.48 76 PHE A N 1
ATOM 790 C CA . PHE A 1 95 ? 113.642 13.085 120.208 1.00 29.49 76 PHE A CA 1
ATOM 791 C C . PHE A 1 95 ? 114.845 12.360 119.601 1.00 31.66 76 PHE A C 1
ATOM 792 O O . PHE A 1 95 ? 115.525 11.571 120.273 1.00 31.56 76 PHE A O 1
ATOM 800 N N . ASP A 1 96 ? 115.110 12.629 118.331 1.00 34.51 77 ASP A N 1
ATOM 801 C CA . ASP A 1 96 ? 116.072 11.854 117.571 1.00 35.63 77 ASP A CA 1
ATOM 802 C C . ASP A 1 96 ? 117.533 12.236 117.794 1.00 35.64 77 ASP A C 1
ATOM 803 O O . ASP A 1 96 ? 118.398 11.728 117.131 1.00 37.99 77 ASP A O 1
ATOM 808 N N A ARG A 1 97 ? 117.806 13.124 118.738 0.50 38.82 78 ARG A N 1
ATOM 809 N N B ARG A 1 97 ? 117.787 13.090 118.775 0.50 37.73 78 ARG A N 1
ATOM 810 C CA A ARG A 1 97 ? 119.181 13.545 119.016 0.50 40.28 78 ARG A CA 1
ATOM 811 C CA B ARG A 1 97 ? 119.128 13.596 119.054 0.50 38.11 78 ARG A CA 1
ATOM 812 C C A ARG A 1 97 ? 119.637 13.177 120.430 0.50 38.88 78 ARG A C 1
ATOM 813 C C B ARG A 1 97 ? 119.692 12.988 120.342 0.50 37.68 78 ARG A C 1
ATOM 814 O O A ARG A 1 97 ? 120.733 13.558 120.843 0.50 39.45 78 ARG A O 1
ATOM 815 O O B ARG A 1 97 ? 120.906 12.971 120.557 0.50 37.80 78 ARG A O 1
ATOM 830 N N . PHE A 1 98 ? 118.799 12.443 121.162 1.00 37.18 79 PHE A N 1
ATOM 831 C CA . PHE A 1 98 ? 119.084 12.061 122.542 1.00 35.90 79 PHE A CA 1
ATOM 832 C C . PHE A 1 98 ? 118.767 10.575 122.708 1.00 33.94 79 PHE A C 1
ATOM 833 O O . PHE A 1 98 ? 117.616 10.198 122.759 1.00 35.24 79 PHE A O 1
ATOM 841 N N . SER A 1 99 ? 119.782 9.734 122.756 1.00 33.02 80 SER A N 1
ATOM 842 C CA . SER A 1 99 ? 119.582 8.292 122.714 1.00 33.33 80 SER A CA 1
ATOM 843 C C . SER A 1 99 ? 119.337 7.714 124.102 1.00 33.01 80 SER A C 1
ATOM 844 O O . SER A 1 99 ? 119.667 8.351 125.090 1.00 31.09 80 SER A O 1
ATOM 847 N N . HIS A 1 100 ? 118.793 6.492 124.165 1.00 31.29 81 HIS A N 1
ATOM 848 C CA . HIS A 1 100 ? 118.643 5.790 125.430 1.00 31.17 81 HIS A CA 1
ATOM 849 C C . HIS A 1 100 ? 119.148 4.382 125.305 1.00 32.84 81 HIS A C 1
ATOM 850 O O . HIS A 1 100 ? 119.014 3.772 124.242 1.00 36.30 81 HIS A O 1
ATOM 857 N N . LEU A 1 101 ? 119.672 3.843 126.404 1.00 32.29 82 LEU A N 1
ATOM 858 C CA . LEU A 1 101 ? 120.112 2.458 126.414 1.00 34.24 82 LEU A CA 1
ATOM 859 C C . LEU A 1 101 ? 118.908 1.558 126.280 1.00 34.38 82 LEU A C 1
ATOM 860 O O . LEU A 1 101 ? 117.901 1.767 126.959 1.00 36.03 82 LEU A O 1
ATOM 865 N N . ASN A 1 102 ? 119.007 0.569 125.394 1.00 34.91 83 ASN A N 1
ATOM 866 C CA . ASN A 1 102 ? 118.026 -0.514 125.337 1.00 37.31 83 ASN A CA 1
ATOM 867 C C . ASN A 1 102 ? 118.052 -1.209 126.663 1.00 39.61 83 ASN A C 1
ATOM 868 O O . ASN A 1 102 ? 119.127 -1.437 127.192 1.00 44.14 83 ASN A O 1
ATOM 873 N N . GLN A 1 103 ? 116.887 -1.548 127.203 1.00 40.78 84 GLN A N 1
ATOM 874 C CA . GLN A 1 103 ? 116.811 -2.183 128.509 1.00 41.39 84 GLN A CA 1
ATOM 875 C C . GLN A 1 103 ? 116.561 -3.656 128.419 1.00 41.62 84 GLN A C 1
ATOM 876 O O . GLN A 1 103 ? 116.121 -4.172 127.397 1.00 45.06 84 GLN A O 1
ATOM 882 N N . SER A 1 104 ? 116.842 -4.318 129.530 1.00 43.12 85 SER A N 1
ATOM 883 C CA . SER A 1 104 ? 116.768 -5.761 129.650 1.00 43.34 85 SER A CA 1
ATOM 884 C C . SER A 1 104 ? 115.311 -6.142 129.797 1.00 39.63 85 SER A C 1
ATOM 885 O O . SER A 1 104 ? 114.635 -5.574 130.636 1.00 38.44 85 SER A O 1
ATOM 888 N N . ASN A 1 105 ? 114.834 -7.074 128.974 1.00 37.39 86 ASN A N 1
ATOM 889 C CA . ASN A 1 105 ? 113.600 -7.799 129.283 1.00 39.60 86 ASN A CA 1
ATOM 890 C C . ASN A 1 105 ? 113.667 -8.683 130.538 1.00 40.83 86 ASN A C 1
ATOM 891 O O . ASN A 1 105 ? 112.663 -9.254 130.940 1.00 41.01 86 ASN A O 1
ATOM 894 N N . ALA A 1 106 ? 114.840 -8.812 131.151 1.00 42.48 87 ALA A N 1
ATOM 895 C CA . ALA A 1 106 ? 115.003 -9.706 132.297 1.00 41.83 87 ALA A CA 1
ATOM 896 C C . ALA A 1 106 ? 114.473 -9.129 133.624 1.00 39.97 87 ALA A C 1
ATOM 897 O O . ALA A 1 106 ? 114.209 -9.897 134.548 1.00 38.96 87 ALA A O 1
ATOM 899 N N . VAL A 1 107 ? 114.343 -7.797 133.718 1.00 37.21 88 VAL A N 1
ATOM 900 C CA . VAL A 1 107 ? 113.729 -7.158 134.885 1.00 36.18 88 VAL A CA 1
ATOM 901 C C . VAL A 1 107 ? 112.274 -7.628 134.999 1.00 34.33 88 VAL A C 1
ATOM 902 O O . VAL A 1 107 ? 111.510 -7.549 134.057 1.00 35.12 88 VAL A O 1
ATOM 906 N N . PRO A 1 108 ? 111.889 -8.145 136.159 1.00 32.78 89 PRO A N 1
ATOM 907 C CA . PRO A 1 108 ? 110.527 -8.625 136.244 1.00 32.24 89 PRO A CA 1
ATOM 908 C C . PRO A 1 108 ? 109.501 -7.536 135.972 1.00 31.76 89 PRO A C 1
ATOM 909 O O . PRO A 1 108 ? 109.643 -6.398 136.465 1.00 29.66 89 PRO A O 1
ATOM 913 N N . ILE A 1 109 ? 108.466 -7.891 135.211 1.00 29.51 90 ILE A N 1
ATOM 914 C CA . ILE A 1 109 ? 107.435 -6.925 134.834 1.00 27.95 90 ILE A CA 1
ATOM 915 C C . ILE A 1 109 ? 106.799 -6.267 136.080 1.00 28.52 90 ILE A C 1
ATOM 916 O O . ILE A 1 109 ? 106.433 -5.106 136.045 1.00 29.82 90 ILE A O 1
ATOM 921 N N . SER A 1 110 ? 106.714 -6.976 137.191 1.00 29.00 91 SER A N 1
ATOM 922 C CA . SER A 1 110 ? 106.183 -6.382 138.432 1.00 29.21 91 SER A CA 1
ATOM 923 C C . SER A 1 110 ? 106.937 -5.105 138.839 1.00 28.90 91 SER A C 1
ATOM 924 O O . SER A 1 110 ? 106.337 -4.145 139.361 1.00 26.57 91 SER A O 1
ATOM 927 N N . GLU A 1 111 ? 108.251 -5.099 138.591 1.00 28.09 92 GLU A N 1
ATOM 928 C CA . GLU A 1 111 ? 109.082 -3.933 138.868 1.00 30.51 92 GLU A CA 1
ATOM 929 C C . GLU A 1 111 ? 108.768 -2.743 137.954 1.00 28.39 92 GLU A C 1
ATOM 930 O O . GLU A 1 111 ? 108.767 -1.593 138.395 1.00 27.89 92 GLU A O 1
ATOM 936 N N . ARG A 1 112 ? 108.472 -3.047 136.703 1.00 25.68 93 ARG A N 1
ATOM 937 C CA . ARG A 1 112 ? 108.110 -2.040 135.722 1.00 27.43 93 ARG A CA 1
ATOM 938 C C . ARG A 1 112 ? 106.830 -1.359 136.100 1.00 26.03 93 ARG A C 1
ATOM 939 O O . ARG A 1 112 ? 106.729 -0.164 135.951 1.00 27.05 93 ARG A O 1
ATOM 947 N N . PHE A 1 113 ? 105.855 -2.132 136.572 1.00 26.53 94 PHE A N 1
ATOM 948 C CA . PHE A 1 113 ? 104.557 -1.578 136.992 1.00 30.13 94 PHE A CA 1
ATOM 949 C C . PHE A 1 113 ? 104.693 -0.650 138.188 1.00 30.58 94 PHE A C 1
ATOM 950 O O . PHE A 1 113 ? 104.005 0.358 138.300 1.00 31.07 94 PHE A O 1
ATOM 958 N N . LYS A 1 114 ? 105.564 -1.035 139.109 1.00 32.49 95 LYS A N 1
ATOM 959 C CA . LYS A 1 114 ? 105.821 -0.222 140.282 1.00 33.77 95 LYS A CA 1
ATOM 960 C C . LYS A 1 114 ? 106.456 1.112 139.842 1.00 31.26 95 LYS A C 1
ATOM 961 O O . LYS A 1 114 ? 106.041 2.176 140.290 1.00 30.42 95 LYS A O 1
ATOM 967 N N . GLU A 1 115 ? 107.446 1.035 138.953 1.00 29.31 96 GLU A N 1
ATOM 968 C CA . GLU A 1 115 ? 108.101 2.216 138.424 1.00 31.10 96 GLU A CA 1
ATOM 969 C C . GLU A 1 115 ? 107.129 3.125 137.664 1.00 29.97 96 GLU A C 1
ATOM 970 O O . GLU A 1 115 ? 107.146 4.343 137.853 1.00 31.17 96 GLU A O 1
ATOM 976 N N . PHE A 1 116 ? 106.289 2.539 136.818 1.00 28.58 97 PHE A N 1
ATOM 977 C CA . PHE A 1 116 ? 105.326 3.315 136.009 1.00 28.46 97 PHE A CA 1
ATOM 978 C C . PHE A 1 116 ? 104.311 4.078 136.887 1.00 28.26 97 PHE A C 1
ATOM 979 O O . PHE A 1 116 ? 103.974 5.245 136.626 1.00 27.88 97 PHE A O 1
ATOM 987 N N . GLN A 1 117 ? 103.832 3.410 137.931 1.00 29.04 98 GLN A N 1
ATOM 988 C CA . GLN A 1 117 ? 102.874 4.009 138.850 1.00 28.94 98 GLN A CA 1
ATOM 989 C C . GLN A 1 117 ? 103.531 5.148 139.628 1.00 28.15 98 GLN A C 1
ATOM 990 O O . GLN A 1 117 ? 102.928 6.205 139.842 1.00 28.60 98 GLN A O 1
ATOM 996 N N . GLN A 1 118 ? 104.764 4.938 140.056 1.00 28.67 99 GLN A N 1
ATOM 997 C CA . GLN A 1 118 ? 105.483 5.980 140.773 1.00 29.36 99 GLN A CA 1
ATOM 998 C C . GLN A 1 118 ? 105.714 7.205 139.900 1.00 28.20 99 GLN A C 1
ATOM 999 O O . GLN A 1 118 ? 105.503 8.356 140.351 1.00 28.72 99 GLN A O 1
ATOM 1005 N N . LEU A 1 119 ? 106.168 6.979 138.668 1.00 25.94 100 LEU A N 1
ATOM 1006 C CA . LEU A 1 119 ? 106.499 8.080 137.774 1.00 26.03 100 LEU A CA 1
ATOM 1007 C C . LEU A 1 119 ? 105.248 8.832 137.345 1.00 28.16 100 LEU A C 1
ATOM 1008 O O . LEU A 1 119 ? 105.260 10.070 137.217 1.00 27.67 100 LEU A O 1
ATOM 1013 N N . ARG A 1 120 ? 104.161 8.087 137.122 1.00 28.54 101 ARG A N 1
ATOM 1014 C CA . ARG A 1 120 ? 102.896 8.717 136.742 1.00 28.48 101 ARG A CA 1
ATOM 1015 C C . ARG A 1 120 ? 102.347 9.576 137.901 1.00 27.89 101 ARG A C 1
ATOM 1016 O O . ARG A 1 120 ? 101.850 10.686 137.700 1.00 26.38 101 ARG A O 1
ATOM 1024 N N . LYS A 1 121 ? 102.441 9.053 139.112 1.00 27.35 102 LYS A N 1
ATOM 1025 C CA . LYS A 1 121 ? 101.959 9.751 140.263 1.00 29.95 102 LYS A CA 1
ATOM 1026 C C . LYS A 1 121 ? 102.691 11.090 140.413 1.00 29.33 102 LYS A C 1
ATOM 1027 O O . LYS A 1 121 ? 102.045 12.135 140.547 1.00 31.48 102 LYS A O 1
ATOM 1033 N N . GLU A 1 122 ? 104.026 11.051 140.399 1.00 29.14 103 GLU A N 1
ATOM 1034 C CA . GLU A 1 122 ? 104.875 12.257 140.378 1.00 30.31 103 GLU A CA 1
ATOM 1035 C C . GLU A 1 122 ? 104.523 13.245 139.264 1.00 28.68 103 GLU A C 1
ATOM 1036 O O . GLU A 1 122 ? 104.369 14.437 139.500 1.00 27.31 103 GLU A O 1
ATOM 1042 N N . ASN A 1 123 ? 104.360 12.724 138.049 1.00 28.00 104 ASN A N 1
ATOM 1043 C CA . ASN A 1 123 ? 104.074 13.539 136.874 1.00 26.48 104 ASN A CA 1
ATOM 1044 C C . ASN A 1 123 ? 102.721 14.258 136.898 1.00 26.40 104 ASN A C 1
ATOM 1045 O O . ASN A 1 123 ? 102.568 15.378 136.351 1.00 25.30 104 ASN A O 1
ATOM 1050 N N . LEU A 1 124 ? 101.738 13.625 137.525 1.00 25.22 105 LEU A N 1
ATOM 1051 C CA . LEU A 1 124 ? 100.426 14.261 137.722 1.00 26.51 105 LEU A C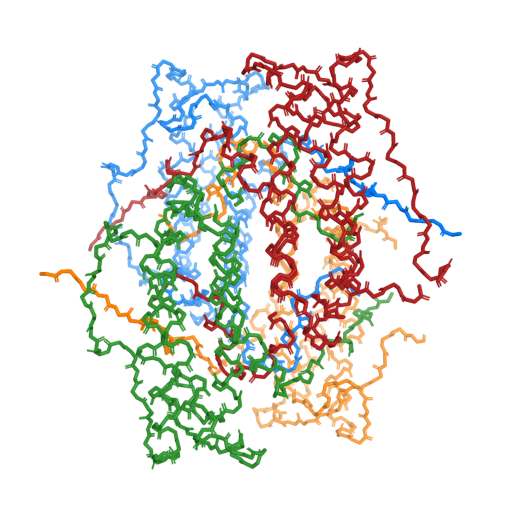A 1
ATOM 1052 C C . LEU A 1 124 ? 100.452 15.386 138.804 1.00 25.33 105 LEU A C 1
ATOM 1053 O O . LEU A 1 124 ? 99.775 16.398 138.676 1.00 22.77 105 LEU A O 1
ATOM 1058 N N . ASN A 1 125 ? 101.260 15.222 139.845 1.00 26.57 106 ASN A N 1
ATOM 1059 C CA . ASN A 1 125 ? 101.554 16.339 140.753 1.00 26.43 106 ASN A CA 1
ATOM 1060 C C . ASN A 1 125 ? 102.201 17.522 140.044 1.00 27.02 106 ASN A C 1
ATOM 1061 O O . ASN A 1 125 ? 101.709 18.632 140.133 1.00 27.40 106 ASN A O 1
ATOM 1066 N N . THR A 1 126 ? 103.299 17.284 139.326 1.00 27.73 107 THR A N 1
ATOM 1067 C CA . THR A 1 126 ? 103.900 18.322 138.497 1.00 26.10 107 THR A CA 1
ATOM 1068 C C . THR A 1 126 ? 102.888 18.996 137.550 1.00 27.56 107 THR A C 1
ATOM 1069 O O . THR A 1 126 ? 102.888 20.227 137.405 1.00 27.42 107 THR A O 1
ATOM 1073 N N . LEU A 1 127 ? 102.046 18.201 136.888 1.00 27.28 108 LEU A N 1
ATOM 1074 C CA . LEU A 1 127 ? 101.065 18.762 135.938 1.00 27.27 108 LEU A CA 1
ATOM 1075 C C . LEU A 1 127 ? 100.185 19.785 136.643 1.00 28.31 108 LEU A C 1
ATOM 1076 O O . LEU A 1 127 ? 99.957 20.890 136.130 1.00 27.67 108 LEU A O 1
ATOM 1081 N N . ARG A 1 128 ? 99.703 19.416 137.828 1.00 29.56 109 ARG A N 1
ATOM 1082 C CA . ARG A 1 128 ? 98.833 20.302 138.607 1.00 29.52 109 ARG A CA 1
ATOM 1083 C C . ARG A 1 128 ? 99.554 21.547 139.123 1.00 29.80 109 ARG A C 1
ATOM 1084 O O . ARG A 1 128 ? 98.914 22.563 139.318 1.00 35.24 109 ARG A O 1
ATOM 1092 N N . SER A 1 129 ? 100.860 21.456 139.366 1.00 28.18 110 SER A N 1
ATOM 1093 C CA . SER A 1 129 ? 101.682 22.601 139.743 1.00 29.38 110 SER A CA 1
ATOM 1094 C C . SER A 1 129 ? 101.811 23.556 138.603 1.00 27.96 110 SER A C 1
ATOM 1095 O O . SER A 1 129 ? 101.683 24.758 138.792 1.00 29.40 110 SER A O 1
ATOM 1098 N N . LEU A 1 130 ? 102.062 23.014 137.413 1.00 29.41 111 LEU A N 1
ATOM 1099 C CA . LEU A 1 130 ? 102.356 23.840 136.226 1.00 29.68 111 LEU A CA 1
ATOM 1100 C C . LEU A 1 130 ? 101.115 24.368 135.524 1.00 29.02 111 LEU A C 1
ATOM 1101 O O . LEU A 1 130 ? 101.101 25.519 135.108 1.00 29.88 111 LEU A O 1
ATOM 1106 N N . VAL A 1 131 ? 100.099 23.520 135.359 1.00 28.84 112 VAL A N 1
ATOM 1107 C CA . VAL A 1 131 ? 98.871 23.912 134.695 1.00 27.53 112 VAL A CA 1
ATOM 1108 C C . VAL A 1 131 ? 97.757 24.098 135.721 1.00 28.75 112 VAL A C 1
ATOM 1109 O O . VAL A 1 131 ? 97.144 23.136 136.171 1.00 29.24 112 VAL A O 1
ATOM 1113 N N . GLN A 1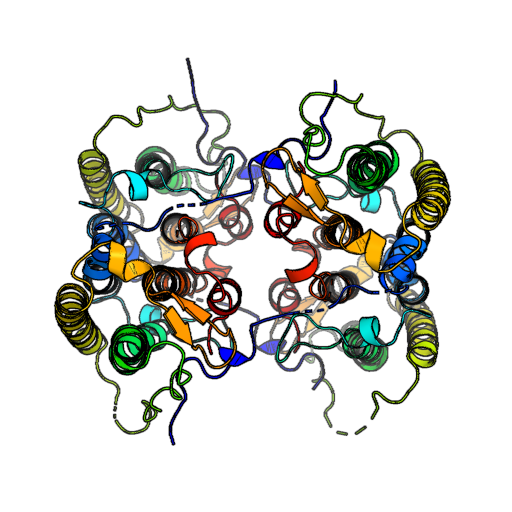 132 ? 97.482 25.353 136.059 1.00 29.65 113 GLN A N 1
ATOM 1114 C CA . GLN A 1 132 ? 96.586 25.683 137.178 1.00 31.39 113 GLN A CA 1
ATOM 1115 C C . GLN A 1 132 ? 95.287 26.349 136.768 1.00 32.17 113 GLN A C 1
ATOM 1116 O O . GLN A 1 132 ? 94.322 26.332 137.530 1.00 32.79 113 GLN A O 1
ATOM 1122 N N . SER A 1 133 ? 95.260 26.922 135.562 1.00 33.82 114 SER A N 1
ATOM 1123 C CA . SER A 1 133 ? 94.071 27.593 135.033 1.00 32.83 114 SER A CA 1
ATOM 1124 C C . SER A 1 133 ? 93.788 27.148 133.617 1.00 31.19 114 SER A C 1
ATOM 1125 O O . SER A 1 133 ? 94.665 26.649 132.933 1.00 30.60 114 SER A O 1
ATOM 1128 N N . GLU A 1 134 ? 92.549 27.348 133.195 1.00 29.64 115 GLU A N 1
ATOM 1129 C CA . GLU A 1 134 ? 92.166 27.246 131.803 1.00 30.45 115 GLU A CA 1
ATOM 1130 C C . GLU A 1 134 ? 93.064 28.085 130.876 1.00 30.66 115 GLU A C 1
ATOM 1131 O O . GLU A 1 134 ? 93.333 27.690 129.744 1.00 30.59 115 GLU A O 1
ATOM 1137 N N . ALA A 1 135 ? 93.474 29.275 131.323 1.00 29.43 116 ALA A N 1
ATOM 1138 C CA . ALA A 1 135 ? 94.390 30.093 130.533 1.00 30.05 116 ALA A CA 1
ATOM 1139 C C . ALA A 1 135 ? 95.703 29.337 130.242 1.00 29.05 116 ALA A C 1
ATOM 1140 O O . ALA A 1 135 ? 96.250 29.467 129.165 1.00 29.65 116 ALA A O 1
ATOM 1142 N N . ASP A 1 136 ? 96.180 28.527 131.183 1.00 29.49 117 ASP A N 1
ATOM 1143 C CA . ASP A 1 136 ? 97.456 27.788 131.001 1.00 30.82 117 ASP A CA 1
ATOM 1144 C C . ASP A 1 136 ? 97.388 26.710 129.895 1.00 30.70 117 ASP A C 1
ATOM 1145 O O . ASP A 1 136 ? 98.398 26.369 129.271 1.00 28.48 117 ASP A O 1
ATOM 1150 N N . LEU A 1 137 ? 96.180 26.196 129.676 1.00 29.95 118 LEU A N 1
ATOM 1151 C CA . LEU A 1 137 ? 95.903 25.256 128.616 1.00 29.65 118 LEU A CA 1
ATOM 1152 C C . LEU A 1 137 ? 96.044 25.871 127.195 1.00 30.15 118 LEU A C 1
ATOM 1153 O O . LEU A 1 137 ? 96.359 25.162 126.228 1.00 28.68 118 LEU A O 1
ATOM 1158 N N . GLU A 1 138 ? 95.795 27.178 127.074 1.00 29.68 119 GLU A N 1
ATOM 1159 C CA . GLU A 1 138 ? 95.819 27.882 125.778 1.00 29.60 119 GLU A CA 1
ATOM 1160 C C . GLU A 1 138 ? 97.216 28.417 125.443 1.00 29.77 119 GLU A C 1
ATOM 1161 O O . GLU A 1 138 ? 97.430 29.047 124.392 1.00 30.49 119 GLU A O 1
ATOM 1167 N N . ARG A 1 139 ? 98.157 28.144 126.338 1.00 29.05 120 ARG A N 1
ATOM 1168 C CA . ARG A 1 139 ? 99.547 28.489 126.138 1.00 28.72 120 ARG A CA 1
ATOM 1169 C C . ARG A 1 139 ? 100.205 27.660 125.064 1.00 28.84 120 ARG A C 1
ATOM 1170 O O . ARG A 1 139 ? 99.989 26.445 124.955 1.00 28.99 120 ARG A O 1
ATOM 1178 N N . THR A 1 140 ? 100.978 28.366 124.250 1.00 27.42 121 THR A N 1
ATOM 1179 C CA . THR A 1 140 ? 101.530 27.842 123.041 1.00 28.22 121 THR A CA 1
ATOM 1180 C C . THR A 1 140 ? 103.057 27.761 123.118 1.00 27.84 121 THR A C 1
ATOM 1181 O O . THR A 1 140 ? 103.737 28.628 123.690 1.00 24.28 121 THR A O 1
ATOM 1185 N N . GLY A 1 141 ? 103.550 26.664 122.552 1.00 27.91 122 GLY A N 1
ATOM 1186 C CA . GLY A 1 141 ? 104.936 26.465 122.236 1.00 27.93 122 GLY A CA 1
ATOM 1187 C C . GLY A 1 141 ? 105.071 26.040 120.788 1.00 27.24 122 GLY A C 1
ATOM 1188 O O . GLY A 1 141 ? 104.131 26.204 119.996 1.00 25.35 122 GLY A O 1
ATOM 1189 N N . ALA A 1 142 ? 106.244 25.486 120.464 1.00 26.70 123 ALA A N 1
ATOM 1190 C CA . ALA A 1 142 ? 106.654 25.218 119.083 1.00 26.74 123 ALA A CA 1
ATOM 1191 C C . ALA A 1 142 ? 107.228 23.819 118.958 1.00 27.97 123 ALA A C 1
ATOM 1192 O O . ALA A 1 142 ? 108.305 23.515 119.489 1.00 29.70 123 ALA A O 1
ATOM 1194 N N . HIS A 1 143 ? 106.487 22.962 118.262 1.00 28.07 124 HIS A N 1
ATOM 1195 C CA . HIS A 1 143 ? 106.971 21.645 117.872 1.00 27.75 124 HIS A CA 1
ATOM 1196 C C . HIS A 1 143 ? 107.984 21.817 116.748 1.00 27.36 124 HIS A C 1
ATOM 1197 O O . HIS A 1 143 ? 107.760 22.591 115.834 1.00 27.54 124 HIS A O 1
ATOM 1204 N N . PRO A 1 144 ? 109.125 21.101 116.825 1.00 29.28 125 PRO A N 1
ATOM 1205 C CA . PRO A 1 144 ? 110.193 21.334 115.830 1.00 27.92 125 PRO A CA 1
ATOM 1206 C C . PRO A 1 144 ? 109.800 21.020 114.366 1.00 27.42 125 PRO A C 1
ATOM 1207 O O . PRO A 1 144 ? 110.445 21.498 113.462 1.00 31.88 125 PRO A O 1
ATOM 1211 N N . ALA A 1 145 ? 108.732 20.267 114.142 1.00 28.55 126 ALA A N 1
ATOM 1212 C CA . ALA A 1 145 ? 108.224 19.994 112.798 1.00 27.91 126 ALA A CA 1
ATOM 1213 C C . ALA A 1 145 ? 106.774 20.494 112.586 1.00 27.80 126 ALA A C 1
ATOM 1214 O O . ALA A 1 145 ? 106.445 21.041 111.539 1.00 28.40 126 ALA A O 1
ATOM 1216 N N . PHE A 1 146 ? 105.913 20.325 113.581 1.00 27.14 127 PHE A N 1
ATOM 1217 C CA . PHE A 1 146 ? 104.500 20.649 113.420 1.00 26.99 127 PHE A CA 1
ATOM 1218 C C . PHE A 1 146 ? 104.158 22.126 113.606 1.00 27.47 127 PHE A C 1
ATOM 1219 O O . PHE A 1 146 ? 103.059 22.530 113.269 1.00 31.35 127 PHE A O 1
ATOM 1227 N N . GLY A 1 147 ? 105.043 22.926 114.177 1.00 27.91 128 GLY A N 1
ATOM 1228 C CA . GLY A 1 147 ? 104.733 24.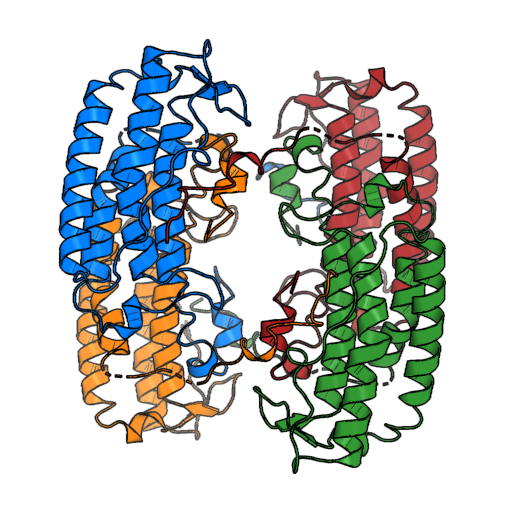347 114.400 1.00 27.96 128 GLY A CA 1
ATOM 1229 C C . GLY A 1 147 ? 104.025 24.578 115.727 1.00 27.46 128 GLY A C 1
ATOM 1230 O O . GLY A 1 147 ? 104.231 23.822 116.661 1.00 27.86 128 GLY A O 1
ATOM 1231 N N . VAL A 1 148 ? 103.215 25.633 115.815 1.00 27.31 129 VAL A N 1
ATOM 1232 C CA . VAL A 1 148 ? 102.567 26.023 117.084 1.00 29.32 129 VAL A CA 1
ATOM 1233 C C . VAL A 1 148 ? 101.682 24.902 117.649 1.00 29.58 129 VAL A C 1
ATOM 1234 O O . VAL A 1 148 ? 100.875 24.303 116.941 1.00 31.26 129 VAL A O 1
ATOM 1238 N N . VAL A 1 149 ? 101.884 24.602 118.925 1.00 28.49 130 VAL A N 1
ATOM 1239 C CA . VAL A 1 149 ? 101.072 23.650 119.639 1.00 27.24 130 VAL A CA 1
ATOM 1240 C C . VAL A 1 149 ? 100.644 24.301 120.952 1.00 28.42 130 VAL A C 1
ATOM 1241 O O . VAL A 1 149 ? 101.381 25.128 121.527 1.00 25.80 130 VAL A O 1
ATOM 1245 N N . LYS A 1 150 ? 99.452 23.913 121.412 1.00 28.51 131 LYS A N 1
ATOM 1246 C CA . LYS A 1 150 ? 98.912 24.321 122.689 1.00 27.95 131 LYS A CA 1
ATOM 1247 C C . LYS A 1 150 ? 99.145 23.271 123.759 1.00 29.07 131 LYS A C 1
ATOM 1248 O O . LYS A 1 150 ? 99.314 22.082 123.460 1.00 27.76 131 LYS A O 1
ATOM 1254 N N . VAL A 1 151 ? 99.134 23.728 125.009 1.00 27.89 132 VAL A N 1
ATOM 1255 C CA . VAL A 1 151 ? 99.258 22.858 126.161 1.00 26.47 132 VAL A CA 1
ATOM 1256 C C . VAL A 1 151 ? 98.174 21.779 126.139 1.00 27.51 132 VAL A C 1
ATOM 1257 O O . VAL A 1 151 ? 98.487 20.592 126.345 1.00 27.77 132 VAL A O 1
ATOM 1261 N N A ARG A 1 152 ? 96.929 22.172 125.850 0.50 25.38 133 ARG A N 1
ATOM 1262 N N B ARG A 1 152 ? 96.929 22.168 125.869 0.50 26.62 133 ARG A N 1
ATOM 1263 C CA A ARG A 1 152 ? 95.805 21.214 125.781 0.50 24.95 133 ARG A CA 1
ATOM 1264 C CA B ARG A 1 152 ? 95.816 21.205 125.796 0.50 27.34 133 ARG A CA 1
ATOM 1265 C C A ARG A 1 152 ? 96.032 20.124 124.728 0.50 25.29 133 ARG A C 1
ATOM 1266 C C B ARG A 1 152 ? 96.056 20.114 124.743 0.50 26.50 133 ARG A C 1
ATOM 1267 O O A ARG A 1 152 ? 95.592 18.986 124.901 0.50 24.37 133 ARG A O 1
ATOM 1268 O O B ARG A 1 152 ? 95.643 18.967 124.927 0.50 25.68 133 ARG A O 1
ATOM 1283 N N . GLU A 1 153 ? 96.734 20.473 123.654 1.00 26.15 134 GLU A N 1
ATOM 1284 C CA . GLU A 1 153 ? 97.070 19.519 122.608 1.00 26.18 134 GLU A CA 1
ATOM 1285 C C . GLU A 1 153 ? 98.144 18.515 123.061 1.00 26.85 134 GLU A C 1
ATOM 1286 O O . GLU A 1 153 ? 98.020 17.327 122.750 1.00 31.58 134 GLU A O 1
ATOM 1292 N N . LEU A 1 154 ? 99.154 18.960 123.815 1.00 27.35 135 LEU A N 1
ATOM 1293 C CA . LEU A 1 154 ? 100.130 18.032 124.456 1.00 27.49 135 LEU A CA 1
ATOM 1294 C C . LEU A 1 154 ? 99.467 17.119 125.473 1.00 27.39 135 LEU A C 1
ATOM 1295 O O . LEU A 1 154 ? 99.767 15.926 125.520 1.00 28.48 135 LEU A O 1
ATOM 1300 N N . LEU A 1 155 ? 98.584 17.689 126.299 1.00 26.17 136 LEU A N 1
ATOM 1301 C CA . LEU A 1 155 ? 97.906 16.910 127.341 1.00 25.55 136 LEU A CA 1
ATOM 1302 C C . LEU A 1 155 ? 96.956 15.922 126.712 1.00 25.10 136 LEU A C 1
ATOM 1303 O O . LEU A 1 155 ? 96.862 14.798 127.177 1.00 24.13 136 LEU A O 1
ATOM 1308 N N . SER A 1 156 ? 96.291 16.333 125.633 1.00 24.02 137 SER A N 1
ATOM 1309 C CA . SER A 1 156 ? 95.379 15.449 124.922 1.00 23.81 137 SER A CA 1
ATOM 1310 C C . SER A 1 156 ? 96.167 14.315 124.245 1.00 25.18 137 SER A C 1
ATOM 1311 O O . SER A 1 156 ? 95.757 13.161 124.300 1.00 25.97 137 SER A O 1
ATOM 1314 N N . ALA A 1 157 ? 97.298 14.651 123.626 1.00 22.11 138 ALA A N 1
ATOM 1315 C CA . ALA A 1 157 ? 98.143 13.655 123.009 1.00 23.44 138 ALA A CA 1
ATOM 1316 C C . ALA A 1 157 ? 98.641 12.599 124.036 1.00 24.50 138 ALA A C 1
ATOM 1317 O O . ALA A 1 157 ? 98.748 11.411 123.731 1.00 27.84 138 ALA A O 1
ATOM 1319 N N . TRP A 1 158 ? 98.922 13.056 125.251 1.00 25.54 139 TRP A N 1
ATOM 1320 C CA . TRP A 1 158 ? 99.346 12.225 126.382 1.00 24.70 139 TRP A CA 1
ATOM 1321 C C . TRP A 1 158 ? 98.296 11.166 126.711 1.00 26.06 139 TRP A C 1
ATOM 1322 O O . TRP A 1 158 ? 98.626 9.992 126.849 1.00 25.45 139 TRP A O 1
ATOM 1333 N N . VAL A 1 159 ? 97.037 11.601 126.848 1.00 25.93 140 VAL A N 1
ATOM 1334 C CA . VAL A 1 159 ? 95.923 10.694 127.137 1.00 24.73 140 VAL A CA 1
ATOM 1335 C C . VAL A 1 159 ? 95.747 9.638 126.063 1.00 25.46 140 VAL A C 1
ATOM 1336 O O . VAL A 1 159 ? 95.638 8.459 126.358 1.00 26.32 140 VAL A O 1
ATOM 1340 N N . VAL A 1 160 ? 95.760 10.082 124.815 1.00 26.68 141 VAL A N 1
ATOM 1341 C CA . VAL A 1 160 ? 95.653 9.237 123.667 1.00 26.32 141 VAL A CA 1
ATOM 1342 C C . VAL A 1 160 ? 96.821 8.307 123.531 1.00 26.44 141 VAL A C 1
ATOM 1343 O O . VAL A 1 160 ? 96.652 7.184 123.080 1.00 28.33 141 VAL A O 1
ATOM 1347 N N . HIS A 1 161 ? 98.023 8.780 123.845 1.00 27.90 142 HIS A N 1
ATOM 1348 C CA . HIS A 1 161 ? 99.197 7.899 123.888 1.00 27.69 142 HIS A CA 1
ATOM 1349 C C . HIS A 1 161 ? 98.946 6.671 124.772 1.00 27.64 142 HIS A C 1
ATOM 1350 O O . HIS A 1 161 ? 99.185 5.536 124.375 1.00 27.28 142 HIS A O 1
ATOM 1357 N N . ASP A 1 162 ? 98.506 6.925 126.008 1.00 28.36 143 ASP A N 1
ATOM 1358 C CA . ASP A 1 162 ? 98.159 5.860 126.939 1.00 27.28 143 ASP A CA 1
ATOM 1359 C C . ASP A 1 162 ? 97.204 4.893 126.274 1.00 26.73 143 ASP A C 1
ATOM 1360 O O . ASP A 1 162 ? 97.433 3.712 126.231 1.00 29.16 143 ASP A O 1
ATOM 1365 N N . LEU A 1 163 ? 96.109 5.416 125.755 1.00 28.92 144 LEU A N 1
ATOM 1366 C CA . LEU A 1 163 ? 95.049 4.578 125.227 1.00 27.72 144 LEU A CA 1
ATOM 1367 C C . LEU A 1 163 ? 95.521 3.776 123.998 1.00 27.04 144 LEU A C 1
ATOM 1368 O O . LEU A 1 163 ? 95.182 2.594 123.824 1.00 29.08 144 LEU A O 1
ATOM 1373 N N . THR A 1 164 ? 96.294 4.423 123.144 1.00 27.14 145 THR A N 1
ATOM 1374 C CA . THR A 1 164 ? 96.821 3.812 121.912 1.00 26.08 145 THR A CA 1
ATOM 1375 C C . THR A 1 164 ? 97.742 2.629 122.244 1.00 27.43 145 THR A C 1
ATOM 1376 O O . THR A 1 164 ? 97.701 1.579 121.599 1.00 27.56 145 THR A O 1
ATOM 1380 N N . HIS A 1 165 ? 98.561 2.805 123.266 1.00 27.31 146 HIS A N 1
ATOM 1381 C CA . HIS A 1 165 ? 99.428 1.732 123.716 1.00 28.06 146 HIS A CA 1
ATOM 1382 C C . HIS A 1 165 ? 98.719 0.604 124.492 1.00 26.13 146 HIS A C 1
ATOM 1383 O O . HIS A 1 165 ? 99.090 -0.542 124.329 1.00 25.60 146 HIS A O 1
ATOM 1390 N N . ILE A 1 166 ? 97.702 0.926 125.285 1.00 26.32 147 ILE A N 1
ATOM 1391 C CA . ILE A 1 166 ? 96.780 -0.079 125.842 1.00 26.66 147 ILE A CA 1
ATOM 1392 C C . ILE A 1 166 ? 96.219 -0.962 124.724 1.00 27.70 147 ILE A C 1
ATOM 1393 O O . ILE A 1 166 ? 96.232 -2.200 124.834 1.00 29.08 147 ILE A O 1
ATOM 1398 N N . ALA A 1 167 ? 95.752 -0.325 123.647 1.00 27.95 148 ALA A N 1
ATOM 1399 C CA . ALA A 1 167 ? 95.145 -1.030 122.508 1.00 26.84 148 ALA A CA 1
ATOM 1400 C C . ALA A 1 167 ? 96.161 -1.904 121.810 1.00 26.72 148 ALA A C 1
ATOM 1401 O O . ALA A 1 167 ? 95.827 -2.980 121.320 1.00 23.76 148 ALA A O 1
ATOM 1403 N N . GLN A 1 168 ? 97.408 -1.421 121.734 1.00 25.04 149 GLN A N 1
ATOM 1404 C CA . GLN A 1 168 ? 98.469 -2.213 121.157 1.00 24.97 149 GLN A CA 1
ATOM 1405 C C . GLN A 1 168 ? 98.712 -3.479 121.988 1.00 26.49 149 GLN A C 1
ATOM 1406 O O . GLN A 1 168 ? 98.920 -4.557 121.442 1.00 29.10 149 GLN A O 1
ATOM 1412 N N . ILE A 1 169 ? 98.708 -3.346 123.309 1.00 26.75 150 ILE A N 1
ATOM 1413 C CA . ILE A 1 169 ? 98.907 -4.482 124.217 1.00 26.25 150 ILE A CA 1
ATOM 1414 C C . ILE A 1 169 ? 97.778 -5.499 124.002 1.00 25.78 150 ILE A C 1
ATOM 1415 O O . ILE A 1 169 ? 98.041 -6.656 123.759 1.00 26.04 150 ILE A O 1
ATOM 1420 N N . VAL A 1 170 ? 96.530 -5.034 124.043 1.00 27.96 151 VAL A N 1
ATOM 1421 C CA . VAL A 1 170 ? 95.340 -5.883 123.833 1.00 26.36 151 VAL A CA 1
ATOM 1422 C C . VAL A 1 170 ? 95.346 -6.603 122.475 1.00 27.30 151 VAL A C 1
ATOM 1423 O O . VAL A 1 170 ? 95.054 -7.798 122.414 1.00 28.75 151 VAL A O 1
ATOM 1427 N N . ARG A 1 171 ? 95.687 -5.892 121.401 1.00 23.83 152 ARG A N 1
ATOM 1428 C CA . ARG A 1 171 ? 95.760 -6.483 120.063 1.00 26.29 152 ARG A CA 1
ATOM 1429 C C . ARG A 1 171 ? 96.843 -7.555 119.924 1.00 26.44 152 ARG A C 1
ATOM 1430 O O . ARG A 1 171 ? 96.651 -8.562 119.217 1.00 26.88 152 ARG A O 1
ATOM 1438 N N . SER A 1 172 ? 97.984 -7.321 120.567 1.00 24.14 153 SER A N 1
ATOM 1439 C CA . SER A 1 172 ? 99.079 -8.275 120.566 1.00 24.85 153 SER A CA 1
ATOM 1440 C C . SER A 1 172 ? 98.672 -9.600 121.240 1.00 27.09 153 SER A C 1
ATOM 1441 O O . SER A 1 172 ? 98.962 -10.710 120.759 1.00 27.56 153 SER A O 1
ATOM 1452 N N . ALA A 1 174 ? 95.436 -10.650 121.656 1.00 25.00 155 ALA A N 1
ATOM 1453 C CA . ALA A 1 174 ? 94.431 -11.255 120.771 1.00 24.63 155 ALA A CA 1
ATOM 1454 C C . ALA A 1 174 ? 95.050 -12.059 119.618 1.00 26.46 155 ALA A C 1
ATOM 1455 O O . ALA A 1 174 ? 94.557 -13.139 119.250 1.00 26.58 155 ALA A O 1
ATOM 1457 N N . LYS A 1 175 ? 96.125 -11.517 119.057 1.00 28.44 156 LYS A N 1
ATOM 1458 C CA . LYS A 1 175 ? 96.760 -12.048 117.856 1.00 28.56 156 LYS A CA 1
ATOM 1459 C C . LYS A 1 175 ? 97.308 -13.455 118.095 1.00 27.95 156 LYS A C 1
ATOM 1460 O O . LYS A 1 175 ? 97.274 -14.333 117.246 1.00 27.40 156 LYS A O 1
ATOM 1466 N N . ARG A 1 176 ? 97.748 -13.693 119.303 1.00 27.75 157 ARG A N 1
ATOM 1467 C CA . ARG A 1 176 ? 98.176 -15.028 119.696 1.00 26.19 157 ARG A CA 1
ATOM 1468 C C . ARG A 1 176 ? 97.218 -16.184 119.303 1.00 25.66 157 ARG A C 1
ATOM 1469 O O . ARG A 1 176 ? 97.674 -17.325 119.097 1.00 24.66 157 ARG A O 1
ATOM 1477 N N . TYR A 1 177 ? 95.905 -15.900 119.228 1.00 24.49 158 TYR A N 1
ATOM 1478 C CA . TYR A 1 177 ? 94.888 -16.919 118.980 1.00 23.09 158 TYR A CA 1
ATOM 1479 C C . TYR A 1 177 ? 94.277 -16.812 117.594 1.00 23.72 158 TYR A C 1
ATOM 1480 O O . TYR A 1 177 ? 93.231 -17.404 117.355 1.00 25.13 158 TYR A O 1
ATOM 1489 N N . ASP A 1 178 ? 94.956 -16.129 116.666 1.00 25.02 159 ASP A N 1
ATOM 1490 C CA . ASP A 1 178 ? 94.491 -16.000 115.274 1.00 26.32 159 ASP A CA 1
ATOM 1491 C C . ASP A 1 178 ? 94.087 -17.329 114.663 1.00 24.26 159 ASP A C 1
ATOM 1492 O O . ASP A 1 178 ? 93.009 -17.435 114.075 1.00 26.72 159 ASP A O 1
ATOM 1497 N N . THR A 1 179 ? 94.949 -18.331 114.784 1.00 24.85 160 THR A N 1
ATOM 1498 C CA . THR A 1 179 ? 94.661 -19.669 114.233 1.00 23.36 160 THR A CA 1
ATOM 1499 C C . THR A 1 179 ? 93.712 -20.418 115.160 1.00 24.31 160 THR A C 1
ATOM 1500 O O . THR A 1 179 ? 92.780 -21.089 114.707 1.00 26.43 160 THR A O 1
ATOM 1504 N N . ASP A 1 180 ? 93.931 -20.279 116.465 1.00 24.25 161 ASP A N 1
ATOM 1505 C CA . ASP A 1 180 ? 93.100 -20.936 117.488 1.00 24.54 161 ASP A CA 1
ATOM 1506 C C . ASP A 1 180 ? 91.580 -20.688 117.393 1.00 23.36 161 ASP A C 1
ATOM 1507 O O . ASP A 1 180 ? 90.811 -21.596 117.657 1.00 26.58 161 ASP A O 1
ATOM 1512 N N . VAL A 1 181 ? 91.159 -19.483 117.024 1.00 22.04 162 VAL A N 1
ATOM 1513 C CA . VAL A 1 181 ? 89.748 -19.150 116.968 1.00 22.64 162 VAL A CA 1
ATOM 1514 C C . VAL A 1 181 ? 89.046 -19.849 115.797 1.00 23.43 162 VAL A C 1
ATOM 1515 O O . VAL A 1 181 ? 87.813 -19.881 115.735 1.00 25.19 162 VAL A O 1
ATOM 1519 N N . GLY A 1 182 ? 89.824 -20.413 114.879 1.00 24.24 163 GLY A N 1
ATOM 1520 C CA . GLY A 1 182 ? 89.275 -21.159 113.742 1.00 23.21 163 GLY A CA 1
ATOM 1521 C C . GLY A 1 182 ? 88.252 -20.343 112.952 1.00 23.28 163 GLY A C 1
ATOM 1522 O O . GLY A 1 182 ? 88.571 -19.249 112.528 1.00 25.90 163 GLY A O 1
ATOM 1523 N N . PRO A 1 183 ? 87.024 -20.868 112.735 1.00 22.03 164 PRO A N 1
ATOM 1524 C CA . PRO A 1 183 ? 86.061 -20.172 111.869 1.00 22.58 164 PRO A CA 1
ATOM 1525 C C . PRO A 1 183 ? 85.482 -18.840 112.417 1.00 24.39 164 PRO A C 1
ATOM 1526 O O . PRO A 1 183 ? 84.827 -18.072 111.659 1.00 22.46 164 PRO A O 1
ATOM 1530 N N . TRP A 1 184 ? 85.772 -18.549 113.687 1.00 25.56 165 TRP A N 1
ATOM 1531 C CA . TRP A 1 184 ? 85.367 -17.289 114.302 1.00 26.21 165 TRP A CA 1
ATOM 1532 C C . TRP A 1 184 ? 86.214 -16.079 113.877 1.00 27.02 165 TRP A C 1
ATOM 1533 O O . TRP A 1 184 ? 85.829 -14.918 114.129 1.00 27.82 165 TRP A O 1
ATOM 1544 N N . LYS A 1 185 ? 87.352 -16.336 113.237 1.00 27.89 166 LYS A N 1
ATOM 1545 C CA . LYS A 1 185 ? 88.289 -15.271 112.888 1.00 26.27 166 LYS A CA 1
ATOM 1546 C C . LYS A 1 185 ? 87.620 -14.090 112.157 1.00 27.38 166 LYS A C 1
ATOM 1547 O O . LYS A 1 185 ? 87.774 -12.919 112.534 1.00 27.03 166 LYS A O 1
ATOM 1553 N N . GLU A 1 186 ? 86.903 -14.375 111.076 1.00 29.04 167 GLU A N 1
ATOM 1554 C CA . GLU A 1 186 ? 86.282 -13.282 110.311 1.00 28.85 167 GLU A CA 1
ATOM 1555 C C . GLU A 1 186 ? 85.294 -12.480 111.161 1.00 26.28 167 GLU A C 1
ATOM 1556 O O . GLU A 1 186 ? 85.369 -11.249 111.216 1.00 26.71 167 GLU A O 1
ATOM 1562 N N . TYR A 1 187 ? 84.358 -13.153 111.824 1.00 26.85 168 TYR A N 1
ATOM 1563 C CA . TYR A 1 187 ? 83.348 -12.408 112.586 1.00 26.26 168 TYR A CA 1
ATOM 1564 C C . TYR A 1 187 ? 83.937 -11.584 113.762 1.00 28.09 168 TYR A C 1
ATOM 1565 O O . TYR A 1 187 ? 83.383 -10.564 114.135 1.00 28.55 168 TYR A O 1
ATOM 1574 N N . LEU A 1 188 ? 85.085 -11.998 114.308 1.00 28.16 169 LEU A N 1
ATOM 1575 C CA . LEU A 1 188 ? 85.716 -11.296 115.439 1.00 26.77 169 LEU A CA 1
ATOM 1576 C C . LEU A 1 188 ? 86.331 -9.984 114.996 1.00 28.84 169 LEU A C 1
ATOM 1577 O O . LEU A 1 188 ? 86.683 -9.131 115.817 1.00 28.97 169 LEU A O 1
ATOM 1582 N N . GLY A 1 189 ? 86.471 -9.822 113.684 1.00 30.80 170 GLY A N 1
ATOM 1583 C CA . GLY A 1 189 ? 86.769 -8.511 113.099 1.00 30.52 170 GLY A CA 1
ATOM 1584 C C . GLY A 1 189 ? 85.563 -7.608 112.850 1.00 29.62 170 GLY A C 1
ATOM 1585 O O . GLY A 1 189 ? 85.746 -6.516 112.409 1.00 31.53 170 GLY A O 1
ATOM 1586 N N . ILE A 1 190 ? 84.344 -8.062 113.126 1.00 30.83 171 ILE A N 1
ATOM 1587 C CA . ILE A 1 190 ? 83.103 -7.304 112.840 1.00 29.53 171 ILE A CA 1
ATOM 1588 C C . ILE A 1 190 ? 82.480 -6.798 114.126 1.00 28.97 171 ILE A C 1
ATOM 1589 O O . ILE A 1 190 ? 82.008 -7.586 114.940 1.00 30.78 171 ILE A O 1
ATOM 1594 N N . LEU A 1 191 ? 82.433 -5.486 114.304 1.00 29.83 172 LEU A N 1
ATOM 1595 C CA . LEU A 1 191 ? 81.916 -4.893 115.533 1.00 28.11 172 LEU A CA 1
ATOM 1596 C C . LEU A 1 191 ? 80.518 -4.301 115.368 1.00 30.11 172 LEU A C 1
ATOM 1597 O O . LEU A 1 191 ? 79.975 -4.215 114.267 1.00 28.79 172 LEU A O 1
ATOM 1602 N N . ASN A 1 192 ? 79.926 -3.934 116.500 1.00 31.32 173 ASN A N 1
ATOM 1603 C CA . ASN A 1 192 ? 78.642 -3.224 116.530 1.00 31.64 173 ASN A CA 1
ATOM 1604 C C . ASN A 1 192 ? 77.537 -4.020 115.873 1.00 32.11 173 ASN A C 1
ATOM 1605 O O . ASN A 1 192 ? 76.765 -3.481 115.087 1.00 33.05 173 ASN A O 1
ATOM 1610 N N . ASP A 1 193 ? 77.490 -5.313 116.200 1.00 34.75 174 ASP A N 1
ATOM 1611 C CA . ASP A 1 193 ? 76.555 -6.283 115.593 1.00 33.21 174 ASP A CA 1
ATOM 1612 C C . ASP A 1 193 ? 76.155 -7.371 116.578 1.00 34.35 174 ASP A C 1
ATOM 1613 O O . ASP A 1 193 ? 75.030 -7.890 116.522 1.00 36.29 174 ASP A O 1
ATOM 1619 N N . ASP B 1 4 ? 127.296 -2.794 97.253 1.00 67.15 -15 ASP B N 1
ATOM 1620 C CA . ASP B 1 4 ? 126.234 -2.615 96.206 1.00 68.56 -15 ASP B CA 1
ATOM 1621 C C . ASP B 1 4 ? 124.865 -2.988 96.789 1.00 66.04 -15 ASP B C 1
ATOM 1622 O O . ASP B 1 4 ? 124.751 -4.009 97.490 1.00 65.58 -15 ASP B O 1
ATOM 1627 N N . LYS B 1 5 ? 123.843 -2.168 96.486 1.00 61.63 -14 LYS B N 1
ATOM 1628 C CA . LYS B 1 5 ? 122.553 -2.215 97.203 1.00 57.90 -14 LYS B CA 1
ATOM 1629 C C . LYS B 1 5 ? 121.533 -3.193 96.572 1.00 50.91 -14 LYS B C 1
ATOM 1630 O O . LYS B 1 5 ? 121.302 -3.199 95.363 1.00 48.80 -14 LYS B O 1
ATOM 1636 N N . ILE B 1 6 ? 120.959 -4.015 97.444 1.00 43.37 -13 ILE B N 1
ATOM 1637 C CA . ILE B 1 6 ? 120.192 -5.171 97.084 1.00 39.66 -13 ILE B CA 1
ATOM 1638 C C . ILE B 1 6 ? 118.932 -5.214 97.941 1.00 38.73 -13 ILE B C 1
ATOM 1639 O O . ILE B 1 6 ? 118.797 -4.490 98.939 1.00 36.47 -13 ILE B O 1
ATOM 1644 N N . HIS B 1 7 ? 118.003 -6.067 97.529 1.00 34.71 -12 HIS B N 1
ATOM 1645 C CA . HIS B 1 7 ? 116.804 -6.298 98.272 1.00 31.06 -12 HIS B CA 1
ATOM 1646 C C . HIS B 1 7 ? 116.362 -7.718 98.027 1.00 31.25 -12 HIS B C 1
ATOM 1647 O O . HIS B 1 7 ? 116.851 -8.395 97.099 1.00 27.37 -12 HIS B O 1
ATOM 1654 N N . HIS B 1 8 ? 115.415 -8.139 98.853 1.00 29.21 -11 HIS B N 1
ATOM 1655 C CA . HIS B 1 8 ? 114.783 -9.422 98.696 1.00 32.57 -11 HIS B CA 1
ATOM 1656 C C . HIS B 1 8 ? 113.312 -9.200 98.314 1.00 31.29 -11 HIS B C 1
ATOM 1657 O O . HIS B 1 8 ? 112.675 -8.268 98.816 1.00 30.91 -11 HIS B O 1
ATOM 1664 N N . HIS B 1 9 ? 112.808 -10.051 97.418 1.00 27.65 -10 HIS B N 1
ATOM 1665 C CA . HIS B 1 9 ? 111.411 -10.094 97.058 1.00 26.89 -10 HIS B CA 1
ATOM 1666 C C . HIS B 1 9 ? 110.640 -10.643 98.219 1.00 26.52 -10 HIS B C 1
ATOM 1667 O O . HIS B 1 9 ? 111.047 -11.629 98.767 1.00 27.06 -10 HIS B O 1
ATOM 1674 N N . HIS B 1 10 ? 109.547 -9.978 98.631 1.00 26.42 -9 HIS B N 1
ATOM 1675 C CA . HIS B 1 10 ? 108.683 -10.491 99.712 1.00 25.14 -9 HIS B CA 1
ATOM 1676 C C . HIS B 1 10 ? 109.486 -11.166 100.806 1.00 26.00 -9 HIS B C 1
ATOM 1677 O O . HIS B 1 10 ? 109.264 -12.323 101.139 1.00 25.93 -9 HIS B O 1
ATOM 1684 N N . HIS B 1 11 ? 110.382 -10.363 101.369 1.00 26.81 -8 HIS B N 1
ATOM 1685 C CA . HIS B 1 11 ? 111.490 -10.773 102.214 1.00 26.65 -8 HIS B CA 1
ATOM 1686 C C . HIS B 1 11 ? 111.050 -11.642 103.378 1.00 25.83 -8 HIS B C 1
ATOM 1687 O O . HIS B 1 11 ? 111.606 -12.724 103.587 1.00 27.46 -8 HIS B O 1
ATOM 1694 N N . HIS B 1 12 ? 110.001 -11.225 104.081 1.00 26.20 -7 HIS B N 1
ATOM 1695 C CA . HIS B 1 12 ? 109.579 -11.896 105.324 1.00 24.41 -7 HIS B CA 1
ATOM 1696 C C . HIS B 1 12 ? 108.269 -12.643 105.238 1.00 24.84 -7 HIS B C 1
ATOM 1697 O O . HIS B 1 12 ? 107.595 -12.896 106.262 1.00 25.65 -7 HIS B O 1
ATOM 1704 N N . GLU B 1 13 ? 107.951 -13.084 104.031 1.00 25.13 -6 GLU B N 1
ATOM 1705 C CA . GLU B 1 13 ? 106.761 -13.869 103.779 1.00 24.06 -6 GLU B CA 1
ATOM 1706 C C . GLU B 1 13 ? 106.587 -15.014 104.757 1.00 26.04 -6 GLU B C 1
ATOM 1707 O O . GLU B 1 13 ? 105.470 -15.242 105.250 1.00 27.97 -6 GLU B O 1
ATOM 1713 N N . ASN B 1 14 ? 107.667 -15.737 105.058 1.00 26.55 -5 ASN B N 1
ATOM 1714 C CA . ASN B 1 14 ? 107.569 -16.971 105.863 1.00 26.54 -5 ASN B CA 1
ATOM 1715 C C . ASN B 1 14 ? 107.140 -16.727 107.302 1.00 27.26 -5 ASN B C 1
ATOM 1716 O O . ASN B 1 14 ? 106.673 -17.643 107.991 1.00 27.57 -5 ASN B O 1
ATOM 1721 N N . LEU B 1 15 ? 107.321 -15.501 107.772 1.00 27.09 -4 LEU B N 1
ATOM 1722 C CA . LEU B 1 15 ? 107.034 -15.191 109.154 1.00 28.45 -4 LEU B CA 1
ATOM 1723 C C . LEU B 1 15 ? 105.547 -15.043 109.450 1.00 29.24 -4 LEU B C 1
ATOM 1724 O O . LEU B 1 15 ? 105.153 -15.020 110.603 1.00 30.97 -4 LEU B O 1
ATOM 1729 N N . TYR B 1 16 ? 104.710 -14.941 108.422 1.00 30.19 -3 TYR B N 1
ATOM 1730 C CA . TYR B 1 16 ? 103.318 -14.580 108.615 1.00 26.59 -3 TYR B CA 1
ATOM 1731 C C . TYR B 1 16 ? 102.468 -15.823 108.504 1.00 29.00 -3 TYR B C 1
ATOM 1732 O O . TYR B 1 16 ? 101.640 -15.981 107.615 1.00 31.42 -3 TYR B O 1
ATOM 1741 N N . PHE B 1 17 ? 102.706 -16.701 109.457 1.00 29.94 -2 PHE B N 1
ATOM 1742 C CA . PHE B 1 17 ? 102.025 -17.990 109.584 1.00 33.53 -2 PHE B CA 1
ATOM 1743 C C . PHE B 1 17 ? 102.147 -18.411 111.058 1.00 32.58 -2 PHE B C 1
ATOM 1744 O O . PHE B 1 17 ? 103.145 -18.176 111.705 1.00 32.46 -2 PHE B O 1
ATOM 1752 N N . GLN B 1 18 ? 101.124 -19.037 111.577 1.00 35.73 -1 GLN B N 1
ATOM 1753 C CA . GLN B 1 18 ? 101.000 -19.202 113.022 1.00 38.86 -1 GLN B CA 1
ATOM 1754 C C . GLN B 1 18 ? 100.310 -20.505 113.325 1.00 34.18 -1 GLN B C 1
ATOM 1755 O O . GLN B 1 18 ? 99.352 -20.849 112.685 1.00 31.11 -1 GLN B O 1
ATOM 1761 N N . GLY B 1 19 ? 100.796 -21.220 114.321 1.00 35.33 0 GLY B N 1
ATOM 1762 C CA . GLY B 1 19 ? 100.088 -22.366 114.820 1.00 32.45 0 GLY B CA 1
ATOM 1763 C C . GLY B 1 19 ? 99.106 -21.981 115.917 1.00 31.63 0 GLY B C 1
ATOM 1764 O O . GLY B 1 19 ? 98.770 -20.797 116.131 1.00 28.44 0 GLY B O 1
ATOM 1773 N N . ASN B 1 21 ? 98.173 -21.644 119.740 1.00 32.99 2 ASN B N 1
ATOM 1774 C CA . ASN B 1 21 ? 98.854 -21.226 121.004 1.00 31.12 2 ASN B CA 1
ATOM 1775 C C . ASN B 1 21 ? 97.982 -21.358 122.274 1.00 29.80 2 ASN B C 1
ATOM 1776 O O . ASN B 1 21 ? 98.400 -21.000 123.376 1.00 31.03 2 ASN B O 1
ATOM 1781 N N . PHE B 1 22 ? 96.758 -21.834 122.114 1.00 30.12 3 PHE B N 1
ATOM 1782 C CA . PHE B 1 22 ? 95.837 -21.954 123.224 1.00 28.57 3 PHE B CA 1
ATOM 1783 C C . PHE B 1 22 ? 96.386 -22.871 124.254 1.00 28.15 3 PHE B C 1
ATOM 1784 O O . PHE B 1 22 ? 96.867 -23.960 123.925 1.00 30.19 3 PHE B O 1
ATOM 1792 N N . GLN B 1 23 ? 96.302 -22.417 125.503 1.00 31.40 4 GLN B N 1
ATOM 1793 C CA . GLN B 1 23 ? 96.574 -23.222 126.705 1.00 31.21 4 GLN B CA 1
ATOM 1794 C C . GLN B 1 23 ? 95.444 -22.926 127.694 1.00 31.00 4 GLN B C 1
ATOM 1795 O O . GLN B 1 23 ? 95.138 -21.763 127.958 1.00 33.06 4 GLN B O 1
ATOM 1809 N N . ASN B 1 25 ? 95.167 -23.046 130.986 1.00 28.32 6 ASN B N 1
ATOM 1810 C CA . ASN B 1 25 ? 95.591 -22.224 132.117 1.00 29.31 6 ASN B CA 1
ATOM 1811 C C . ASN B 1 25 ? 95.761 -20.762 131.732 1.00 28.40 6 ASN B C 1
ATOM 1812 O O . ASN B 1 25 ? 95.340 -19.871 132.449 1.00 30.21 6 ASN B O 1
ATOM 1817 N N . GLU B 1 26 ? 96.386 -20.534 130.588 1.00 26.76 7 GLU B N 1
ATOM 1818 C CA . GLU B 1 26 ? 96.675 -19.207 130.118 1.00 26.85 7 GLU B CA 1
ATOM 1819 C C . GLU B 1 26 ? 95.415 -18.446 129.684 1.00 27.98 7 GLU B C 1
ATOM 1820 O O . GLU B 1 26 ? 95.316 -17.241 129.893 1.00 29.44 7 GLU B O 1
ATOM 1826 N N . ALA B 1 27 ? 94.468 -19.155 129.073 1.00 27.64 8 ALA B N 1
ATOM 1827 C CA . ALA B 1 27 ? 93.177 -18.592 128.688 1.00 27.71 8 ALA B CA 1
ATOM 1828 C C . ALA B 1 27 ? 92.390 -18.140 129.924 1.00 27.63 8 ALA B C 1
ATOM 1829 O O . ALA B 1 27 ? 91.823 -17.027 129.951 1.00 26.80 8 ALA B O 1
ATOM 1831 N N . ILE B 1 28 ? 92.380 -19.009 130.938 1.00 27.31 9 ILE B N 1
ATOM 1832 C CA . ILE B 1 28 ? 91.712 -18.724 132.213 1.00 27.95 9 ILE B CA 1
ATOM 1833 C C . ILE B 1 28 ? 92.335 -17.519 132.891 1.00 28.47 9 ILE B C 1
ATOM 1834 O O . ILE B 1 28 ? 91.615 -16.756 133.494 1.00 31.10 9 ILE B O 1
ATOM 1839 N N . GLN B 1 29 ? 93.657 -17.340 132.796 1.00 28.58 10 GLN B N 1
ATOM 1840 C CA . GLN B 1 29 ? 94.315 -16.153 133.370 1.00 29.39 10 GLN B CA 1
ATOM 1841 C C . GLN B 1 29 ? 93.707 -14.885 132.819 1.00 27.71 10 GLN B C 1
ATOM 1842 O O . GLN B 1 29 ? 93.370 -13.994 133.556 1.00 29.17 10 GLN B O 1
ATOM 1848 N N . LEU B 1 30 ? 93.543 -14.805 131.511 1.00 30.34 11 LEU B N 1
ATOM 1849 C CA . LEU B 1 30 ? 92.915 -13.634 130.913 1.00 29.31 11 LEU B CA 1
ATOM 1850 C C . LEU B 1 30 ? 91.461 -13.499 131.322 1.00 29.19 11 LEU B C 1
ATOM 1851 O O . LEU B 1 30 ? 91.042 -12.442 131.785 1.00 27.33 11 LEU B O 1
ATOM 1856 N N . LEU B 1 31 ? 90.692 -14.568 131.115 1.00 27.15 12 LEU B N 1
ATOM 1857 C CA . LEU B 1 31 ? 89.259 -14.512 131.320 1.00 27.60 12 LEU B CA 1
ATOM 1858 C C . LEU B 1 31 ? 88.953 -14.086 132.746 1.00 27.69 12 LEU B C 1
ATOM 1859 O O . LEU B 1 31 ? 88.004 -13.349 132.981 1.00 29.37 12 LEU B O 1
ATOM 1864 N N . GLU B 1 32 ? 89.763 -14.518 133.704 1.00 26.97 13 GLU B N 1
ATOM 1865 C CA . GLU B 1 32 ? 89.472 -14.187 135.093 1.00 29.44 13 GLU B CA 1
ATOM 1866 C C . GLU B 1 32 ? 89.796 -12.726 135.451 1.00 30.21 13 GLU B C 1
ATOM 1867 O O . GLU B 1 32 ? 89.302 -12.218 136.455 1.00 35.05 13 GLU B O 1
ATOM 1873 N N . ARG B 1 33 ? 90.560 -12.034 134.602 1.00 30.57 14 ARG B N 1
ATOM 1874 C CA . ARG B 1 33 ? 91.011 -10.642 134.831 1.00 30.70 14 ARG B CA 1
ATOM 1875 C C . ARG B 1 33 ? 90.147 -9.526 134.177 1.00 27.94 14 ARG B C 1
ATOM 1876 O O . ARG B 1 33 ? 90.106 -8.404 134.674 1.00 26.78 14 ARG B O 1
ATOM 1884 N N . THR B 1 34 ? 89.465 -9.825 133.081 1.00 27.66 15 THR B N 1
ATOM 1885 C CA . THR B 1 34 ? 88.745 -8.807 132.312 1.00 27.96 15 THR B CA 1
ATOM 1886 C C . THR B 1 34 ? 87.795 -7.967 133.171 1.00 29.37 15 THR B C 1
ATOM 1887 O O . THR B 1 34 ? 87.793 -6.736 133.051 1.00 29.24 15 THR B O 1
ATOM 1891 N N . PRO B 1 35 ? 86.980 -8.618 134.043 1.00 29.72 16 PRO B N 1
ATOM 1892 C CA . PRO B 1 35 ? 86.047 -7.815 134.821 1.00 28.35 16 PRO B CA 1
ATOM 1893 C C . PRO B 1 35 ? 86.704 -6.795 135.737 1.00 27.59 16 PRO B C 1
ATOM 1894 O O . PRO B 1 35 ? 86.269 -5.631 135.744 1.00 27.07 16 PRO B O 1
ATOM 1898 N N A LYS B 1 36 ? 87.723 -7.215 136.493 0.50 27.99 17 LYS B N 1
ATOM 1899 N N B LYS B 1 36 ? 87.735 -7.194 136.480 0.50 28.03 17 LYS B N 1
ATOM 1900 C CA A LYS B 1 36 ? 88.429 -6.305 137.407 0.50 28.32 17 LYS B CA 1
ATOM 1901 C CA B LYS B 1 36 ? 88.408 -6.268 137.394 0.50 28.41 17 LYS B CA 1
ATOM 1902 C C A LYS B 1 36 ? 89.183 -5.213 136.654 0.50 28.68 17 LYS B C 1
ATOM 1903 C C B LYS B 1 36 ? 89.115 -5.177 136.608 0.50 28.63 17 LYS B C 1
ATOM 1904 O O A LYS B 1 36 ? 89.251 -4.068 137.121 0.50 29.48 17 LYS B O 1
ATOM 1905 O O B LYS B 1 36 ? 89.094 -4.006 137.005 0.50 29.29 17 LYS B O 1
ATOM 1916 N N . THR B 1 37 ? 89.740 -5.575 135.498 1.00 27.81 18 THR B N 1
ATOM 1917 C CA . THR B 1 37 ? 90.398 -4.643 134.602 1.00 28.34 18 THR B CA 1
ATOM 1918 C C . THR B 1 37 ? 89.456 -3.535 134.096 1.00 30.66 18 THR B C 1
ATOM 1919 O O . THR B 1 37 ? 89.774 -2.332 134.211 1.00 29.96 18 THR B O 1
ATOM 1923 N N . LEU B 1 38 ? 88.297 -3.928 133.565 1.00 30.76 19 LEU B N 1
ATOM 1924 C CA . LEU B 1 38 ? 87.279 -2.941 133.141 1.00 28.94 19 LEU B CA 1
ATOM 1925 C C . LEU B 1 38 ? 86.758 -2.066 134.296 1.00 29.00 19 LEU B C 1
ATOM 1926 O O . LEU B 1 38 ? 86.540 -0.872 134.126 1.00 30.10 19 LEU B O 1
ATOM 1931 N N . GLU B 1 39 ? 86.578 -2.645 135.473 1.00 29.68 20 GLU B N 1
ATOM 1932 C CA . GLU B 1 39 ? 86.158 -1.882 136.649 1.00 31.37 20 GLU B CA 1
ATOM 1933 C C . GLU B 1 39 ? 87.216 -0.867 137.081 1.00 29.28 20 GLU B C 1
ATOM 1934 O O . GLU B 1 39 ? 86.872 0.277 137.307 1.00 25.25 20 GLU B O 1
ATOM 1940 N N . VAL B 1 40 ? 88.487 -1.279 137.210 1.00 29.80 21 VAL B N 1
ATOM 1941 C CA . VAL B 1 40 ? 89.568 -0.328 137.585 1.00 31.11 21 VAL B CA 1
ATOM 1942 C C . VAL B 1 40 ? 89.718 0.828 136.569 1.00 30.06 21 VAL B C 1
ATOM 1943 O O . VAL B 1 40 ? 89.956 1.977 136.936 1.00 29.56 21 VAL B O 1
ATOM 1947 N N . PHE B 1 41 ? 89.525 0.495 135.302 1.00 30.08 22 PHE B N 1
ATOM 1948 C CA . PHE B 1 41 ? 89.717 1.404 134.182 1.00 30.79 22 PHE B CA 1
ATOM 1949 C C . PHE B 1 41 ? 88.578 2.432 134.065 1.00 30.93 22 PHE B C 1
ATOM 1950 O O . PHE B 1 41 ? 88.823 3.619 133.829 1.00 29.77 22 PHE B O 1
ATOM 1958 N N . LEU B 1 42 ? 87.348 1.959 134.240 1.00 29.17 23 LEU B N 1
ATOM 1959 C CA . LEU B 1 42 ? 86.176 2.738 133.920 1.00 28.72 23 LEU B CA 1
ATOM 1960 C C . LEU B 1 42 ? 85.446 3.271 135.156 1.00 29.77 23 LEU B C 1
ATOM 1961 O O . LEU B 1 42 ? 84.770 4.295 135.084 1.00 27.21 23 LEU B O 1
ATOM 1966 N N . GLU B 1 43 ? 85.589 2.606 136.294 1.00 34.58 24 GLU B N 1
ATOM 1967 C CA . GLU B 1 43 ? 84.794 2.988 137.469 1.00 36.74 24 GLU B CA 1
ATOM 1968 C C . GLU B 1 43 ? 85.182 4.347 137.975 1.00 37.56 24 GLU B C 1
ATOM 1969 O O . GLU B 1 43 ? 86.346 4.603 138.260 1.00 38.43 24 GLU B O 1
ATOM 1975 N N . GLY B 1 44 ? 84.181 5.213 138.091 1.00 37.68 25 GLY B N 1
ATOM 1976 C CA . GLY B 1 44 ? 84.388 6.537 138.625 1.00 37.94 25 GLY B CA 1
ATOM 1977 C C . GLY B 1 44 ? 84.872 7.504 137.571 1.00 37.96 25 GLY B C 1
ATOM 1978 O O . GLY B 1 44 ? 85.109 8.685 137.882 1.00 39.77 25 GLY B O 1
ATOM 1979 N N . LEU B 1 45 ? 85.030 7.031 136.329 1.00 36.10 26 LEU B N 1
ATOM 1980 C CA . LEU B 1 45 ? 85.197 7.969 135.226 1.00 35.14 26 LEU B CA 1
ATOM 1981 C C . LEU B 1 45 ? 83.906 8.762 135.052 1.00 34.22 26 LEU B C 1
ATOM 1982 O O . LEU B 1 45 ? 82.828 8.303 135.389 1.00 33.84 26 LEU B O 1
ATOM 1987 N N . SER B 1 46 ? 84.045 9.957 134.502 1.00 34.52 27 SER B N 1
ATOM 1988 C CA . SER B 1 46 ? 82.909 10.794 134.154 1.00 34.72 27 SER B CA 1
ATOM 1989 C C . SER B 1 46 ? 82.061 10.126 133.067 1.00 34.01 27 SER B C 1
ATOM 1990 O O . SER B 1 46 ? 82.575 9.411 132.199 1.00 33.21 27 SER B O 1
ATOM 1993 N N . ASP B 1 47 ? 80.757 10.381 133.096 1.00 32.68 28 ASP B N 1
ATOM 1994 C CA . ASP B 1 47 ? 79.849 9.675 132.209 1.00 33.09 28 ASP B CA 1
ATOM 1995 C C . ASP B 1 47 ? 80.215 9.882 130.757 1.00 32.00 28 ASP B C 1
ATOM 1996 O O . ASP B 1 47 ? 79.960 9.025 129.938 1.00 33.48 28 ASP B O 1
ATOM 2001 N N . SER B 1 48 ? 80.807 11.030 130.453 1.00 32.16 29 SER B N 1
ATOM 2002 C CA . SER B 1 48 ? 81.337 11.362 129.126 1.00 30.93 29 SER B CA 1
ATOM 2003 C C . SER B 1 48 ? 82.155 10.219 128.510 1.00 29.67 29 SER B C 1
ATOM 2004 O O . SER B 1 48 ? 82.067 9.928 127.316 1.00 27.08 29 SER B O 1
ATOM 2007 N N . TRP B 1 49 ? 82.988 9.621 129.345 1.00 29.82 30 TRP B N 1
ATOM 2008 C CA . TRP B 1 49 ? 83.842 8.524 128.933 1.00 30.32 30 TRP B CA 1
ATOM 2009 C C . TRP B 1 49 ? 82.996 7.258 128.641 1.00 28.97 30 TRP B C 1
ATOM 2010 O O . TRP B 1 49 ? 83.302 6.482 127.731 1.00 27.48 30 TRP B O 1
ATOM 2021 N N . HIS B 1 50 ? 81.919 7.084 129.400 1.00 28.72 31 HIS B N 1
ATOM 2022 C CA . HIS B 1 50 ? 81.082 5.890 129.306 1.00 28.69 31 HIS B CA 1
ATOM 2023 C C . HIS B 1 50 ? 80.121 5.945 128.114 1.00 29.47 31 HIS B C 1
ATOM 2024 O O . HIS B 1 50 ? 79.610 4.911 127.647 1.00 29.50 31 HIS B O 1
ATOM 2031 N N . GLN B 1 51 ? 79.881 7.154 127.622 1.00 30.88 32 GLN B N 1
ATOM 2032 C CA . GLN B 1 51 ? 78.977 7.370 126.505 1.00 30.77 32 GLN B CA 1
ATOM 2033 C C . GLN B 1 51 ? 79.687 7.540 125.152 1.00 30.27 32 GLN B C 1
ATOM 2034 O O . GLN B 1 51 ? 79.038 7.634 124.143 1.00 32.64 32 GLN B O 1
ATOM 2040 N N A CYS B 1 52 ? 81.005 7.582 125.130 0.50 30.08 33 CYS B N 1
ATOM 2041 N N B CYS B 1 52 ? 81.024 7.565 125.186 0.50 31.12 33 CYS B N 1
ATOM 2042 C CA A CYS B 1 52 ? 81.692 7.736 123.865 0.50 28.97 33 CYS B CA 1
ATOM 2043 C CA B CYS B 1 52 ? 81.908 7.523 124.004 0.50 31.02 33 CYS B CA 1
ATOM 2044 C C A CYS B 1 52 ? 81.743 6.417 123.075 0.50 29.93 33 CYS B C 1
ATOM 2045 C C B CYS B 1 52 ? 81.622 6.357 123.060 0.50 30.95 33 CYS B C 1
ATOM 2046 O O A CYS B 1 52 ? 81.721 5.309 123.628 0.50 27.33 33 CYS B O 1
ATOM 2047 O O B CYS B 1 52 ? 81.274 5.262 123.504 0.50 28.92 33 CYS B O 1
ATOM 2052 N N . ASN B 1 53 ? 81.832 6.593 121.767 1.00 30.58 34 ASN B N 1
ATOM 2053 C CA . ASN B 1 53 ? 81.849 5.543 120.794 1.00 31.83 34 ASN B CA 1
ATOM 2054 C C . ASN B 1 53 ? 82.910 5.860 119.725 1.00 31.80 34 ASN B C 1
ATOM 2055 O O . ASN B 1 53 ? 83.708 6.768 119.901 1.00 30.15 34 ASN B O 1
ATOM 2060 N N . GLU B 1 54 ? 82.949 5.079 118.649 1.00 33.05 35 GLU B N 1
ATOM 2061 C CA . GLU B 1 54 ? 83.856 5.346 117.520 1.00 33.11 35 GLU B CA 1
ATOM 2062 C C . GLU B 1 54 ? 83.101 6.026 116.390 1.00 32.70 35 GLU B C 1
ATOM 2063 O O . GLU B 1 54 ? 83.418 5.796 115.239 1.00 35.65 35 GLU B O 1
ATOM 2069 N N . GLY B 1 55 ? 82.098 6.843 116.715 1.00 31.66 36 GLY B N 1
ATOM 2070 C CA . GLY B 1 55 ? 81.332 7.568 115.713 1.00 31.52 36 GLY B CA 1
ATOM 2071 C C . GLY B 1 55 ? 79.962 6.983 115.434 1.00 31.96 36 GLY B C 1
ATOM 2072 O O . GLY B 1 55 ? 79.591 5.933 115.986 1.00 33.24 36 GLY B O 1
ATOM 2073 N N . TYR B 1 56 ? 79.242 7.670 114.556 1.00 30.72 37 TYR B N 1
ATOM 2074 C CA . TYR B 1 56 ? 77.826 7.444 114.270 1.00 32.41 37 TYR B CA 1
ATOM 2075 C C . TYR B 1 56 ? 77.485 5.968 114.022 1.00 34.21 37 TYR B C 1
ATOM 2076 O O . TYR B 1 56 ? 78.159 5.287 113.239 1.00 34.28 37 TYR B O 1
ATOM 2085 N N . GLU B 1 57 ? 76.450 5.503 114.738 1.00 34.25 38 GLU B N 1
ATOM 2086 C CA . GLU B 1 57 ? 75.989 4.120 114.740 1.00 37.09 38 GLU B CA 1
ATOM 2087 C C . GLU B 1 57 ? 76.984 3.051 115.227 1.00 36.24 38 GLU B C 1
ATOM 2088 O O . GLU B 1 57 ? 76.980 1.915 114.725 1.00 40.39 38 GLU B O 1
ATOM 2094 N N . THR B 1 58 ? 77.809 3.401 116.216 1.00 32.70 39 THR B N 1
ATOM 2095 C CA . THR B 1 58 ? 78.677 2.437 116.892 1.00 30.73 39 THR B CA 1
ATOM 2096 C C . THR B 1 58 ? 78.310 2.397 118.373 1.00 28.92 39 THR B C 1
ATOM 2097 O O . THR B 1 58 ? 77.762 3.348 118.901 1.00 29.12 39 THR B O 1
ATOM 2101 N N . TRP B 1 59 ? 78.582 1.291 119.046 1.00 27.75 40 TRP B N 1
ATOM 2102 C CA . TRP B 1 59 ? 78.123 1.159 120.420 1.00 28.07 40 TRP B CA 1
ATOM 2103 C C . TRP B 1 59 ? 78.929 2.012 121.366 1.00 26.83 40 TRP B C 1
ATOM 2104 O O . TRP B 1 59 ? 80.130 2.200 121.154 1.00 25.72 40 TRP B O 1
ATOM 2115 N N . THR B 1 60 ? 78.283 2.506 122.421 1.00 26.47 41 THR B N 1
ATOM 2116 C CA . THR B 1 60 ? 78.997 3.237 123.465 1.00 24.98 41 THR B CA 1
ATOM 2117 C C . THR B 1 60 ? 79.790 2.255 124.334 1.00 27.25 41 THR B C 1
ATOM 2118 O O . THR B 1 60 ? 79.537 1.027 124.285 1.00 29.06 41 THR B O 1
ATOM 2122 N N . VAL B 1 61 ? 80.739 2.793 125.113 1.00 25.81 42 VAL B N 1
ATOM 2123 C CA . VAL B 1 61 ? 81.494 2.026 126.107 1.00 24.62 42 VAL B CA 1
ATOM 2124 C C . VAL B 1 61 ? 80.542 1.289 127.045 1.00 25.02 42 VAL B C 1
ATOM 2125 O O . VAL B 1 61 ? 80.725 0.118 127.335 1.00 25.47 42 VAL B O 1
ATOM 2129 N N . TYR B 1 62 ? 79.523 1.972 127.540 1.00 25.54 43 TYR B N 1
ATOM 2130 C CA . TYR B 1 62 ? 78.574 1.331 128.447 1.00 24.61 43 TYR B CA 1
ATOM 2131 C C . TYR B 1 62 ? 77.906 0.123 127.765 1.00 26.11 43 TYR B C 1
ATOM 2132 O O . TYR B 1 62 ? 77.771 -0.954 128.360 1.00 26.55 43 TYR B O 1
ATOM 2141 N N . GLU B 1 63 ? 77.497 0.320 126.510 1.00 25.15 44 GLU B N 1
ATOM 2142 C CA . GLU B 1 63 ? 76.804 -0.694 125.735 1.00 25.15 44 GLU B CA 1
ATOM 2143 C C . GLU B 1 63 ? 77.723 -1.863 125.427 1.00 26.75 44 GLU B C 1
ATOM 2144 O O . GLU B 1 63 ? 77.262 -3.007 125.317 1.00 27.53 44 GLU B O 1
ATOM 2150 N N . VAL B 1 64 ? 79.018 -1.605 125.269 1.00 26.58 45 VAL B N 1
ATOM 2151 C CA . VAL B 1 64 ? 79.940 -2.725 125.079 1.00 27.09 45 VAL B CA 1
ATOM 2152 C C . VAL B 1 64 ? 80.015 -3.626 126.365 1.00 27.31 45 VAL B C 1
ATOM 2153 O O . VAL B 1 64 ? 80.037 -4.862 126.270 1.00 27.04 45 VAL B O 1
ATOM 2157 N N . VAL B 1 65 ? 80.041 -3.010 127.547 1.00 25.02 46 VAL B N 1
ATOM 2158 C CA . VAL B 1 65 ? 80.061 -3.762 128.817 1.00 25.83 46 VAL B CA 1
ATOM 2159 C C . VAL B 1 65 ? 78.757 -4.554 129.020 1.00 26.68 46 VAL B C 1
ATOM 2160 O O . VAL B 1 65 ? 78.775 -5.676 129.529 1.00 27.17 46 VAL B O 1
ATOM 2164 N N . VAL B 1 66 ? 77.624 -3.962 128.628 1.00 26.50 47 VAL B N 1
ATOM 2165 C CA . VAL B 1 66 ? 76.352 -4.648 128.707 1.00 24.86 47 VAL B CA 1
ATOM 2166 C C . VAL B 1 66 ? 76.428 -5.845 127.764 1.00 26.50 47 VAL B C 1
ATOM 2167 O O . VAL B 1 66 ? 75.966 -6.934 128.079 1.00 27.52 47 VAL B O 1
ATOM 2171 N N . HIS B 1 67 ? 77.013 -5.638 126.593 1.00 26.46 48 HIS B N 1
ATOM 2172 C CA . HIS B 1 67 ? 77.118 -6.695 125.621 1.00 26.87 48 HIS B CA 1
ATOM 2173 C C . HIS B 1 67 ? 77.935 -7.876 126.172 1.00 27.55 48 HIS B C 1
ATOM 2174 O O . HIS B 1 67 ? 77.611 -9.038 125.919 1.00 26.61 48 HIS B O 1
ATOM 2181 N N . LEU B 1 68 ? 78.998 -7.551 126.913 1.00 28.62 49 LEU B N 1
ATOM 2182 C CA . LEU B 1 68 ? 79.868 -8.559 127.517 1.00 28.56 49 LEU B CA 1
ATOM 2183 C C . LEU B 1 68 ? 79.079 -9.335 128.556 1.00 27.48 49 LEU B C 1
ATOM 2184 O O . LEU B 1 68 ? 79.181 -10.543 128.614 1.00 28.89 49 LEU B O 1
ATOM 2189 N N . ILE B 1 69 ? 78.261 -8.636 129.333 1.00 27.68 50 ILE B N 1
ATOM 2190 C CA . ILE B 1 69 ? 77.348 -9.286 130.273 1.00 26.97 50 ILE B CA 1
ATOM 2191 C C . ILE B 1 69 ? 76.377 -10.229 129.552 1.00 27.11 50 ILE B C 1
ATOM 2192 O O . ILE B 1 69 ? 76.167 -11.361 130.002 1.00 27.26 50 ILE B O 1
ATOM 2197 N N . GLU B 1 70 ? 75.797 -9.779 128.441 1.00 26.13 51 GLU B N 1
ATOM 2198 C CA . GLU B 1 70 ? 74.877 -10.619 127.683 1.00 26.58 51 GLU B CA 1
ATOM 2199 C C . GLU B 1 70 ? 75.512 -11.954 127.172 1.00 26.16 51 GLU B C 1
ATOM 2200 O O . GLU B 1 70 ? 74.900 -13.013 127.257 1.00 25.20 51 GLU B O 1
ATOM 2204 N N . ALA B 1 71 ? 76.740 -11.891 126.671 1.00 26.11 52 ALA B N 1
ATOM 2205 C CA . ALA B 1 71 ? 77.485 -13.072 126.255 1.00 25.99 52 ALA B CA 1
ATOM 2206 C C . ALA B 1 71 ? 77.775 -14.038 127.414 1.00 27.43 52 ALA B C 1
ATOM 2207 O O . ALA B 1 71 ? 77.874 -15.262 127.206 1.00 26.96 52 ALA B O 1
ATOM 2209 N N . GLU B 1 72 ? 77.949 -13.499 128.621 1.00 27.61 53 GLU B N 1
ATOM 2210 C CA . GLU B 1 72 ? 78.147 -14.340 129.802 1.00 27.29 53 GLU B CA 1
ATOM 2211 C C . GLU B 1 72 ? 76.889 -15.128 130.142 1.00 28.67 53 GLU B C 1
ATOM 2212 O O . GLU B 1 72 ? 76.982 -16.245 130.672 1.00 28.61 53 GLU B O 1
ATOM 2218 N N . LYS B 1 73 ? 75.724 -14.522 129.871 1.00 27.93 54 LYS B N 1
ATOM 2219 C CA . LYS B 1 73 ? 74.447 -15.147 130.125 1.00 27.39 54 LYS B CA 1
ATOM 2220 C C . LYS B 1 73 ? 74.087 -16.156 129.039 1.00 27.48 54 LYS B C 1
ATOM 2221 O O . LYS B 1 73 ? 73.723 -17.265 129.329 1.00 27.82 54 LYS B O 1
ATOM 2227 N N . THR B 1 74 ? 74.248 -15.777 127.786 1.00 27.75 55 THR B N 1
ATOM 2228 C CA . THR B 1 74 ? 73.633 -16.489 126.684 1.00 28.49 55 THR B CA 1
ATOM 2229 C C . THR B 1 74 ? 74.580 -17.179 125.683 1.00 28.49 55 THR B C 1
ATOM 2230 O O . THR B 1 74 ? 74.102 -17.964 124.883 1.00 27.02 55 THR B O 1
ATOM 2234 N N . ASN B 1 75 ? 75.891 -16.887 125.716 1.00 27.16 56 ASN B N 1
ATOM 2235 C CA . ASN B 1 75 ? 76.809 -17.284 124.630 1.00 27.43 56 ASN B CA 1
ATOM 2236 C C . ASN B 1 75 ? 77.770 -18.435 124.953 1.00 26.04 56 ASN B C 1
ATOM 2237 O O . ASN B 1 75 ? 77.494 -19.588 124.613 1.00 28.03 56 ASN B O 1
ATOM 2242 N N . TRP B 1 76 ? 78.894 -18.129 125.595 1.00 25.44 57 TRP B N 1
ATOM 2243 C CA . TRP B 1 76 ? 80.030 -19.067 125.703 1.00 26.11 57 TRP B CA 1
ATOM 2244 C C . TRP B 1 76 ? 79.668 -20.364 126.398 1.00 27.03 57 TRP B C 1
ATOM 2245 O O . TRP B 1 76 ? 79.793 -21.442 125.811 1.00 29.02 57 TRP B O 1
ATOM 2256 N N . ILE B 1 77 ? 79.204 -20.258 127.640 1.00 27.39 58 ILE B N 1
ATOM 2257 C CA . ILE B 1 77 ? 78.969 -21.441 128.445 1.00 26.15 58 ILE B CA 1
ATOM 2258 C C . ILE B 1 77 ? 77.834 -22.283 127.901 1.00 25.59 58 ILE B C 1
ATOM 2259 O O . ILE B 1 77 ? 77.973 -23.516 127.827 1.00 26.78 58 ILE B O 1
ATOM 2264 N N . PRO B 1 78 ? 76.696 -21.659 127.569 1.00 24.76 59 PRO B N 1
ATOM 2265 C CA . PRO B 1 78 ? 75.612 -22.405 126.894 1.00 24.82 59 PRO B CA 1
ATOM 2266 C C . PRO B 1 78 ? 76.039 -23.174 125.628 1.00 27.15 59 PRO B C 1
ATOM 2267 O O . PRO B 1 78 ? 75.553 -24.275 125.397 1.00 27.98 59 PRO B O 1
ATOM 2271 N N . ARG B 1 79 ? 76.983 -22.635 124.859 1.00 26.72 60 ARG B N 1
ATOM 2272 C CA . ARG B 1 79 ? 77.441 -23.310 123.648 1.00 27.33 60 ARG B CA 1
ATOM 2273 C C . ARG B 1 79 ? 78.451 -24.407 123.993 1.00 25.37 60 ARG B C 1
ATOM 2274 O O . ARG B 1 79 ? 78.519 -25.417 123.307 1.00 23.96 60 ARG B O 1
ATOM 2282 N N . LEU B 1 80 ? 79.261 -24.183 125.014 1.00 24.05 61 LEU B N 1
ATOM 2283 C CA . LEU B 1 80 ? 80.148 -25.236 125.524 1.00 25.30 61 LEU B CA 1
ATOM 2284 C C . LEU B 1 80 ? 79.355 -26.465 125.967 1.00 28.23 61 LEU B C 1
ATOM 2285 O O . LEU B 1 80 ? 79.654 -27.600 125.549 1.00 30.87 61 LEU B O 1
ATOM 2290 N N . ARG B 1 81 ? 78.330 -26.234 126.793 1.00 27.47 62 ARG B N 1
ATOM 2291 C CA . ARG B 1 81 ? 77.418 -27.298 127.214 1.00 28.44 62 ARG B CA 1
ATOM 2292 C C . ARG B 1 81 ? 76.788 -28.020 126.056 1.00 26.93 62 ARG B C 1
ATOM 2293 O O . ARG B 1 81 ? 76.621 -29.235 126.096 1.00 27.68 62 ARG B O 1
ATOM 2301 N N . PHE B 1 82 ? 76.369 -27.256 125.059 1.00 26.81 63 PHE B N 1
ATOM 2302 C CA . PHE B 1 82 ? 75.704 -27.818 123.892 1.00 25.98 63 PHE B CA 1
ATOM 2303 C C . PHE B 1 82 ? 76.654 -28.712 123.103 1.00 26.19 63 PHE B C 1
ATOM 2304 O O . PHE B 1 82 ? 76.278 -29.814 122.711 1.00 27.10 63 PHE B O 1
ATOM 2312 N N . ILE B 1 83 ? 77.884 -28.248 122.889 1.00 27.78 64 ILE B N 1
ATOM 2313 C CA . ILE B 1 83 ? 78.936 -29.064 122.264 1.00 27.95 64 ILE B CA 1
ATOM 2314 C C . ILE B 1 83 ? 79.088 -30.404 123.008 1.00 30.01 64 ILE B C 1
ATOM 2315 O O . ILE B 1 83 ? 79.012 -31.505 122.397 1.00 31.04 64 ILE B O 1
ATOM 2320 N N . LEU B 1 84 ? 79.300 -30.309 124.321 1.00 29.64 65 LEU B N 1
ATOM 2321 C CA . LEU B 1 84 ? 79.602 -31.489 125.133 1.00 28.99 65 LEU B CA 1
ATOM 2322 C C . LEU B 1 84 ? 78.406 -32.406 125.261 1.00 29.37 65 LEU B C 1
ATOM 2323 O O . LEU B 1 84 ? 78.583 -33.615 125.386 1.00 28.44 65 LEU B O 1
ATOM 2328 N N . GLN B 1 85 ? 77.198 -31.862 125.179 1.00 30.83 66 GLN B N 1
ATOM 2329 C CA . GLN B 1 85 ? 75.987 -32.674 125.364 1.00 33.02 66 GLN B CA 1
ATOM 2330 C C . GLN B 1 85 ? 75.373 -33.183 124.066 1.00 31.56 66 GLN B C 1
ATOM 2331 O O . GLN B 1 85 ? 74.852 -34.307 124.023 1.00 31.83 66 GLN B O 1
ATOM 2337 N N . GLU B 1 86 ? 75.394 -32.358 123.024 1.00 31.05 67 GLU B N 1
ATOM 2338 C CA . GLU B 1 86 ? 74.772 -32.718 121.745 1.00 31.08 67 GLU B CA 1
ATOM 2339 C C . GLU B 1 86 ? 75.766 -33.211 120.691 1.00 30.90 67 GLU B C 1
ATOM 2340 O O . GLU B 1 86 ? 75.373 -33.921 119.739 1.00 32.10 67 GLU B O 1
ATOM 2346 N N . GLY B 1 87 ? 77.040 -32.878 120.869 1.00 30.03 68 GLY B N 1
ATOM 2347 C CA . GLY B 1 87 ? 78.029 -33.149 119.846 1.00 30.72 68 GLY B CA 1
ATOM 2348 C C . GLY B 1 87 ? 77.632 -32.482 118.541 1.00 30.29 68 GLY B C 1
ATOM 2349 O O . GLY B 1 87 ? 77.117 -31.366 118.523 1.00 29.93 68 GLY B O 1
ATOM 2350 N N . GLU B 1 88 ? 77.857 -33.183 117.445 1.00 31.95 69 GLU B N 1
ATOM 2351 C CA . GLU B 1 88 ? 77.629 -32.635 116.122 1.00 34.01 69 GLU B CA 1
ATOM 2352 C C . GLU B 1 88 ? 76.210 -32.915 115.631 1.00 34.57 69 GLU B C 1
ATOM 2353 O O . GLU B 1 88 ? 75.839 -32.460 114.555 1.00 34.64 69 GLU B O 1
ATOM 2359 N N . HIS B 1 89 ? 75.415 -33.623 116.422 1.00 35.84 70 HIS B N 1
ATOM 2360 C CA . HIS B 1 89 ? 74.087 -34.055 115.970 1.00 39.76 70 HIS B CA 1
ATOM 2361 C C . HIS B 1 89 ? 73.088 -32.916 115.854 1.00 39.13 70 HIS B C 1
ATOM 2362 O O . HIS B 1 89 ? 72.064 -33.073 115.238 1.00 40.67 70 HIS B O 1
ATOM 2369 N N . LYS B 1 90 ? 73.376 -31.779 116.462 1.00 38.82 71 LYS B N 1
ATOM 2370 C CA . LYS B 1 90 ? 72.504 -30.626 116.380 1.00 39.24 71 LYS B CA 1
ATOM 2371 C C . LYS B 1 90 ? 73.357 -29.378 116.360 1.00 35.83 71 LYS B C 1
ATOM 2372 O O . LYS B 1 90 ? 74.372 -29.323 117.059 1.00 34.59 71 LYS B O 1
ATOM 2378 N N . PRO B 1 91 ? 72.945 -28.366 115.571 1.00 34.09 72 PRO B N 1
ATOM 2379 C CA . PRO B 1 91 ? 73.630 -27.063 115.517 1.00 32.41 72 PRO B CA 1
ATOM 2380 C C . PRO B 1 91 ? 73.252 -26.182 116.702 1.00 31.01 72 PRO B C 1
ATOM 2381 O O . PRO B 1 91 ? 72.149 -26.310 117.236 1.00 29.13 72 PRO B O 1
ATOM 2385 N N . PHE B 1 92 ? 74.157 -25.302 117.116 1.00 30.06 73 PHE B N 1
ATOM 2386 C CA . PHE B 1 92 ? 73.855 -24.402 118.227 1.00 30.16 73 PHE B CA 1
ATOM 2387 C C . PHE B 1 92 ? 72.580 -23.652 117.942 1.00 30.10 73 PHE B C 1
ATOM 2388 O O . PHE B 1 92 ? 72.331 -23.255 116.810 1.00 29.86 73 PHE B O 1
ATOM 2396 N N . PRO B 1 93 ? 71.778 -23.430 118.982 1.00 31.24 74 PRO B N 1
ATOM 2397 C CA . PRO B 1 93 ? 70.604 -22.627 118.781 1.00 31.67 74 PRO B CA 1
ATOM 2398 C C . PRO B 1 93 ? 70.958 -21.175 118.562 1.00 32.25 74 PRO B C 1
ATOM 2399 O O . PRO B 1 93 ? 72.064 -20.751 118.865 1.00 32.71 74 PRO B O 1
ATOM 2403 N N . ALA B 1 94 ? 70.019 -20.437 117.983 1.00 34.29 75 ALA B N 1
ATOM 2404 C CA . ALA B 1 94 ? 70.164 -19.013 117.786 1.00 35.21 75 ALA B CA 1
ATOM 2405 C C . ALA B 1 94 ? 70.055 -18.324 119.141 1.00 38.75 75 ALA B C 1
ATOM 2406 O O . ALA B 1 94 ? 69.446 -18.859 120.073 1.00 38.40 75 ALA B O 1
ATOM 2408 N N . PHE B 1 95 ? 70.650 -17.133 119.231 1.00 44.98 76 PHE B N 1
ATOM 2409 C CA . PHE B 1 95 ? 70.513 -16.268 120.403 1.00 49.20 76 PHE B CA 1
ATOM 2410 C C . PHE B 1 95 ? 69.189 -15.500 120.380 1.00 54.30 76 PHE B C 1
ATOM 2411 O O . PHE B 1 95 ? 68.647 -15.195 119.292 1.00 53.94 76 PHE B O 1
ATOM 2419 N N . ASP B 1 96 ? 68.712 -15.163 121.590 1.00 59.19 77 ASP B N 1
ATOM 2420 C CA . ASP B 1 96 ? 67.388 -14.541 121.817 1.00 60.86 77 ASP B CA 1
ATOM 2421 C C . ASP B 1 96 ? 66.307 -15.654 121.628 1.00 61.07 77 ASP B C 1
ATOM 2422 O O . ASP B 1 96 ? 66.367 -16.693 122.312 1.00 61.23 77 ASP B O 1
ATOM 2427 N N . ARG B 1 97 ? 65.352 -15.455 120.714 1.00 59.18 78 ARG B N 1
ATOM 2428 C CA . ARG B 1 97 ? 64.382 -16.500 120.345 1.00 57.52 78 ARG B CA 1
ATOM 2429 C C . ARG B 1 97 ? 63.143 -16.482 121.257 1.00 53.75 78 ARG B C 1
ATOM 2430 O O . ARG B 1 97 ? 62.990 -15.597 122.107 1.00 49.35 78 ARG B O 1
ATOM 2432 N N . SER B 1 104 ? 68.206 -1.051 129.556 1.00 58.91 85 SER B N 1
ATOM 2433 C CA . SER B 1 104 ? 68.217 0.180 130.358 1.00 59.51 85 SER B CA 1
ATOM 2434 C C . SER B 1 104 ? 69.641 0.689 130.554 1.00 58.47 85 SER B C 1
ATOM 2435 O O . SER B 1 104 ? 70.407 0.144 131.349 1.00 59.04 85 SER B O 1
ATOM 2438 N N . ASN B 1 105 ? 69.983 1.740 129.812 1.00 56.67 86 ASN B N 1
ATOM 2439 C CA . ASN B 1 105 ? 71.215 2.508 130.038 1.00 54.32 86 ASN B CA 1
ATOM 2440 C C . ASN B 1 105 ? 71.247 3.209 131.405 1.00 50.93 86 ASN B C 1
ATOM 2441 O O . ASN B 1 105 ? 72.293 3.726 131.814 1.00 51.27 86 ASN B O 1
ATOM 2446 N N . ALA B 1 106 ? 70.096 3.225 132.080 1.00 47.48 87 ALA B N 1
ATOM 2447 C CA . ALA B 1 106 ? 69.895 3.922 133.356 1.00 44.46 87 ALA B CA 1
ATOM 2448 C C . ALA B 1 106 ? 70.610 3.228 134.519 1.00 43.33 87 ALA B C 1
ATOM 2449 O O . ALA B 1 106 ? 71.039 3.910 135.466 1.00 44.19 87 ALA B O 1
ATOM 2451 N N . VAL B 1 107 ? 70.746 1.895 134.445 1.00 40.42 88 VAL B N 1
ATOM 2452 C CA . VAL B 1 107 ? 71.447 1.122 135.482 1.00 36.63 88 VAL B CA 1
ATOM 2453 C C . VAL B 1 107 ? 72.911 1.611 135.597 1.00 34.97 88 VAL B C 1
ATOM 2454 O O . VAL B 1 107 ? 73.645 1.567 134.628 1.00 35.10 88 VAL B O 1
ATOM 2458 N N . PRO B 1 108 ? 73.326 2.097 136.783 1.00 33.30 89 PRO B N 1
ATOM 2459 C CA . PRO B 1 108 ? 74.696 2.568 136.966 1.00 32.86 89 PRO B CA 1
ATOM 2460 C C . PRO B 1 108 ? 75.723 1.561 136.482 1.00 32.16 89 PRO B C 1
ATOM 2461 O O . PRO B 1 108 ? 75.560 0.355 136.678 1.00 32.04 89 PRO B O 1
ATOM 2465 N N . ILE B 1 109 ? 76.777 2.065 135.860 1.00 29.66 90 ILE B N 1
ATOM 2466 C CA . ILE B 1 109 ? 77.805 1.215 135.298 1.00 27.96 90 ILE B CA 1
ATOM 2467 C C . ILE B 1 109 ? 78.459 0.383 136.413 1.00 26.99 90 ILE B C 1
ATOM 2468 O O . ILE B 1 109 ? 78.890 -0.733 136.172 1.00 28.05 90 ILE B O 1
ATOM 2473 N N . SER B 1 110 ? 78.463 0.883 137.648 1.00 28.59 91 SER B N 1
ATOM 2474 C CA . SER B 1 110 ? 78.995 0.133 138.801 1.00 29.59 91 SER B CA 1
ATOM 2475 C C . SER B 1 110 ? 78.248 -1.162 139.119 1.00 29.60 91 SER B C 1
ATOM 2476 O O . SER B 1 110 ? 78.846 -2.138 139.592 1.00 29.75 91 SER B O 1
ATOM 2479 N N . GLU B 1 111 ? 76.937 -1.134 138.891 1.00 29.67 92 GLU B N 1
ATOM 2480 C CA . GLU B 1 111 ? 76.087 -2.309 138.985 1.00 29.97 92 GLU B CA 1
ATOM 2481 C C . GLU B 1 111 ? 76.440 -3.255 137.859 1.00 26.70 92 GLU B C 1
ATOM 2482 O O . GLU B 1 111 ? 76.483 -4.450 138.069 1.00 28.16 92 GLU B O 1
ATOM 2486 N N . ARG B 1 112 ? 76.732 -2.739 136.671 1.00 27.21 93 ARG B N 1
ATOM 2487 C CA . ARG B 1 112 ? 77.167 -3.620 135.560 1.00 27.38 93 ARG B CA 1
ATOM 2488 C C . ARG B 1 112 ? 78.455 -4.369 135.858 1.00 27.13 93 ARG B C 1
ATOM 2489 O O . ARG B 1 112 ? 78.529 -5.563 135.614 1.00 27.57 93 ARG B O 1
ATOM 2497 N N . PHE B 1 113 ? 79.454 -3.659 136.389 1.00 27.65 94 PHE B N 1
ATOM 2498 C CA . PHE B 1 113 ? 80.734 -4.266 136.776 1.00 28.30 94 PHE B CA 1
ATOM 2499 C C . PHE B 1 113 ? 80.561 -5.391 137.788 1.00 30.75 94 PHE B C 1
ATOM 2500 O O . PHE B 1 113 ? 81.172 -6.445 137.658 1.00 31.46 94 PHE B O 1
ATOM 2508 N N . LYS B 1 114 ? 79.714 -5.165 138.786 1.00 32.95 95 LYS B N 1
ATOM 2509 C CA . LYS B 1 114 ? 79.388 -6.168 139.785 1.00 33.03 95 LYS B CA 1
ATOM 2510 C C . LYS B 1 114 ? 78.774 -7.402 139.126 1.00 31.94 95 LYS B C 1
ATOM 2511 O O . LYS B 1 114 ? 79.144 -8.535 139.441 1.00 32.46 95 LYS B O 1
ATOM 2516 N N . GLU B 1 115 ? 77.833 -7.185 138.213 1.00 30.73 96 GLU B N 1
ATOM 2517 C CA . GLU B 1 115 ? 77.158 -8.292 137.508 1.00 30.72 96 GLU B CA 1
ATOM 2518 C C . GLU B 1 115 ? 78.131 -9.115 136.648 1.00 29.22 96 GLU B C 1
ATOM 2519 O O . GLU B 1 115 ? 78.108 -10.343 136.669 1.00 26.64 96 GLU B O 1
ATOM 2525 N N . PHE B 1 116 ? 78.977 -8.417 135.892 1.00 29.13 97 PHE B N 1
ATOM 2526 C CA . PHE B 1 116 ? 79.947 -9.063 134.973 1.00 28.96 97 PHE B CA 1
ATOM 2527 C C . PHE B 1 116 ? 80.953 -9.886 135.761 1.00 26.98 97 PHE B C 1
ATOM 2528 O O . PHE B 1 116 ? 81.321 -10.975 135.342 1.00 26.83 97 PHE B O 1
ATOM 2536 N N . GLN B 1 117 ? 81.380 -9.362 136.905 1.00 27.90 98 GLN B N 1
ATOM 2537 C CA . GLN B 1 117 ? 82.353 -10.057 137.755 1.00 29.60 98 GLN B CA 1
ATOM 2538 C C . GLN B 1 117 ? 81.729 -11.334 138.352 1.00 28.97 98 GLN B C 1
ATOM 2539 O O . GLN B 1 117 ? 82.351 -12.401 138.324 1.00 28.80 98 GLN B O 1
ATOM 2545 N N . GLN B 1 118 ? 80.494 -11.229 138.832 1.00 28.80 99 GLN B N 1
ATOM 2546 C CA . GLN B 1 118 ? 79.766 -12.383 139.321 1.00 29.46 99 GLN B CA 1
ATOM 2547 C C . GLN B 1 118 ? 79.543 -13.428 138.224 1.00 28.42 99 GLN B C 1
ATOM 2548 O O . GLN B 1 118 ? 79.819 -14.601 138.446 1.00 27.33 99 GLN B O 1
ATOM 2554 N N . LEU B 1 119 ? 79.067 -13.013 137.047 1.00 27.20 100 LEU B N 1
ATOM 2555 C CA . LEU B 1 119 ? 78.776 -13.972 135.977 1.00 26.43 100 LEU B CA 1
ATOM 2556 C C . LEU B 1 119 ? 80.056 -14.668 135.502 1.00 27.13 100 LEU B C 1
ATOM 2557 O O . LEU B 1 119 ? 80.083 -15.887 135.312 1.00 28.19 100 LEU B O 1
ATOM 2562 N N . ARG B 1 120 ? 81.123 -13.892 135.330 1.00 28.94 101 ARG B N 1
ATOM 2563 C CA . ARG B 1 120 ? 82.412 -14.434 134.885 1.00 28.48 101 ARG B CA 1
ATOM 2564 C C . ARG B 1 120 ? 82.970 -15.459 135.882 1.00 27.70 101 ARG B C 1
ATOM 2565 O O . ARG B 1 120 ? 83.479 -16.480 135.490 1.00 23.87 101 ARG B O 1
ATOM 2573 N N . LYS B 1 121 ? 82.873 -15.143 137.160 1.00 27.55 102 LYS B N 1
ATOM 2574 C CA . LYS B 1 121 ? 83.343 -16.001 138.217 1.00 30.74 102 LYS B CA 1
ATOM 2575 C C . LYS B 1 121 ? 82.607 -17.340 138.181 1.00 28.94 102 LYS B C 1
ATOM 2576 O O . LYS B 1 121 ? 83.233 -18.395 138.186 1.00 30.08 102 LYS B O 1
ATOM 2582 N N . GLU B 1 122 ? 81.288 -17.291 138.113 1.00 28.74 103 GLU B N 1
ATOM 2583 C CA . GLU B 1 122 ? 80.471 -18.499 137.936 1.00 32.64 103 GLU B CA 1
ATOM 2584 C C . GLU B 1 122 ? 80.780 -19.277 136.661 1.00 30.09 103 GLU B C 1
ATOM 2585 O O . GLU B 1 122 ? 80.815 -20.502 136.677 1.00 30.96 103 GLU B O 1
ATOM 2591 N N . ASN B 1 123 ? 80.954 -18.564 135.553 1.00 28.79 104 ASN B N 1
ATOM 2592 C CA . ASN B 1 123 ? 81.257 -19.206 134.276 1.00 27.22 104 ASN B CA 1
ATOM 2593 C C . ASN B 1 123 ? 82.589 -19.899 134.259 1.00 24.97 104 ASN B C 1
ATOM 2594 O O . ASN B 1 123 ? 82.749 -20.909 133.586 1.00 26.74 104 ASN B O 1
ATOM 2599 N N . LEU B 1 124 ? 83.554 -19.383 135.001 1.00 24.08 105 LEU B N 1
ATOM 2600 C CA . LEU B 1 124 ? 84.869 -19.999 134.988 1.00 25.41 105 LEU B CA 1
ATOM 2601 C C . LEU B 1 124 ? 84.804 -21.254 135.832 1.00 25.19 105 LEU B C 1
ATOM 2602 O O . LEU B 1 124 ? 85.484 -22.216 135.525 1.00 24.76 105 LEU B O 1
ATOM 2607 N N . ASN B 1 125 ? 83.940 -21.264 136.847 1.00 26.02 106 ASN B N 1
ATOM 2608 C CA . ASN B 1 125 ? 83.700 -22.493 137.622 1.00 27.51 106 ASN B CA 1
ATOM 2609 C C . ASN B 1 125 ? 83.025 -23.572 136.789 1.00 26.95 106 ASN B C 1
ATOM 2610 O O . ASN B 1 125 ? 83.383 -24.722 136.881 1.00 27.87 106 ASN B O 1
ATOM 2615 N N . THR B 1 126 ? 82.028 -23.197 136.004 1.00 26.80 107 THR B N 1
ATOM 2616 C CA . THR B 1 126 ? 81.401 -24.130 135.068 1.00 26.38 107 THR B CA 1
ATOM 2617 C C . THR B 1 126 ? 82.434 -24.630 134.026 1.00 27.32 107 THR B C 1
ATOM 2618 O O . THR B 1 126 ? 82.553 -25.828 133.786 1.00 27.80 107 THR B O 1
ATOM 2622 N N . LEU B 1 127 ? 83.192 -23.719 133.424 1.00 26.61 108 LEU B N 1
ATOM 2623 C CA . LEU B 1 127 ? 84.236 -24.120 132.475 1.00 26.89 108 LEU B CA 1
ATOM 2624 C C . LEU B 1 127 ? 85.057 -25.256 133.081 1.00 25.96 108 LEU B C 1
ATOM 2625 O O . LEU B 1 127 ? 85.203 -26.318 132.482 1.00 28.00 108 LEU B O 1
ATOM 2630 N N . ARG B 1 128 ? 85.565 -25.035 134.288 1.00 24.45 109 ARG B N 1
ATOM 2631 C CA . ARG B 1 128 ? 86.390 -26.032 134.975 1.00 24.51 109 ARG B CA 1
ATOM 2632 C C . ARG B 1 128 ? 85.710 -27.369 135.217 1.00 25.73 109 ARG B C 1
ATOM 2633 O O . ARG B 1 128 ? 86.372 -28.409 135.195 1.00 27.36 109 ARG B O 1
ATOM 2641 N N . SER B 1 129 ? 84.402 -27.325 135.456 1.00 26.19 110 SER B N 1
ATOM 2642 C CA . SER B 1 129 ? 83.564 -28.503 135.602 1.00 27.67 110 SER B CA 1
ATOM 2643 C C . SER B 1 129 ? 83.373 -29.267 134.335 1.00 25.93 110 SER B C 1
ATOM 2644 O O . SER B 1 129 ? 83.224 -30.466 134.378 1.00 28.45 110 SER B O 1
ATOM 2647 N N . LEU B 1 130 ? 83.314 -28.574 133.213 1.00 27.23 111 LEU B N 1
ATOM 2648 C CA . LEU B 1 130 ? 82.923 -29.200 131.945 1.00 28.73 111 LEU B CA 1
ATOM 2649 C C . LEU B 1 130 ? 84.119 -29.667 131.132 1.00 28.00 111 LEU B C 1
ATOM 2650 O O . LEU B 1 130 ? 83.989 -30.588 130.363 1.00 30.43 111 LEU B O 1
ATOM 2655 N N . VAL B 1 131 ? 85.252 -28.981 131.261 1.00 28.43 112 VAL B N 1
ATOM 2656 C CA . VAL B 1 131 ? 86.465 -29.257 130.478 1.00 27.74 112 VAL B CA 1
ATOM 2657 C C . VAL B 1 131 ? 87.548 -29.625 131.485 1.00 26.60 112 VAL B C 1
ATOM 2658 O O . VAL B 1 131 ? 88.172 -28.776 132.097 1.00 27.14 112 VAL B O 1
ATOM 2662 N N . GLN B 1 132 ? 87.697 -30.926 131.689 1.00 28.07 113 GLN B N 1
ATOM 2663 C CA . GLN B 1 132 ? 88.495 -31.474 132.781 1.00 27.86 113 GLN B CA 1
ATOM 2664 C C . GLN B 1 132 ? 89.746 -32.179 132.294 1.00 28.15 113 GLN B C 1
ATOM 2665 O O . GLN B 1 132 ? 90.445 -32.804 133.078 1.00 29.12 113 GLN B O 1
ATOM 2671 N N . SER B 1 133 ? 90.011 -32.091 130.993 1.00 27.90 114 SER B N 1
ATOM 2672 C CA . SER B 1 133 ? 91.255 -32.533 130.435 1.00 29.31 114 SER B CA 1
ATOM 2673 C C . SER B 1 133 ? 91.500 -31.871 129.100 1.00 29.07 114 SER B C 1
ATOM 2674 O O . SER B 1 133 ? 90.594 -31.317 128.479 1.00 28.42 114 SER B O 1
ATOM 2677 N N . GLU B 1 134 ? 92.759 -31.909 128.691 1.00 27.93 115 GLU B N 1
ATOM 2678 C CA . GLU B 1 134 ? 93.189 -31.323 127.454 1.00 31.05 115 GLU B CA 1
ATOM 2679 C C . GLU B 1 134 ? 92.582 -32.093 126.275 1.00 29.59 115 GLU B C 1
ATOM 2680 O O . GLU B 1 134 ? 92.328 -31.539 125.200 1.00 28.19 115 GLU B O 1
ATOM 2686 N N . ALA B 1 135 ? 92.335 -33.376 126.478 1.00 28.39 116 ALA B N 1
ATOM 2687 C CA . ALA B 1 135 ? 91.696 -34.178 125.441 1.00 28.87 116 ALA B CA 1
ATOM 2688 C C . ALA B 1 135 ? 90.298 -33.640 125.128 1.00 27.12 116 ALA B C 1
ATOM 2689 O O . ALA B 1 135 ? 89.879 -33.700 123.993 1.00 27.70 116 ALA B O 1
ATOM 2691 N N . ASP B 1 136 ? 89.602 -33.084 126.118 1.00 26.64 117 ASP B N 1
ATOM 2692 C CA . ASP B 1 136 ? 88.257 -32.531 125.892 1.00 30.02 117 ASP B CA 1
ATOM 2693 C C . ASP B 1 136 ? 88.254 -31.337 124.953 1.00 30.10 117 ASP B C 1
ATOM 2694 O O . ASP B 1 136 ? 87.237 -31.055 124.330 1.00 30.81 117 ASP B O 1
ATOM 2699 N N . LEU B 1 137 ? 89.388 -30.640 124.844 1.00 29.43 118 LEU B N 1
ATOM 2700 C CA . LEU B 1 137 ? 89.495 -29.492 123.942 1.00 28.14 118 LEU B CA 1
ATOM 2701 C C . LEU B 1 137 ? 89.209 -29.884 122.476 1.00 27.82 118 LEU B C 1
ATOM 2702 O O . LEU B 1 137 ? 88.823 -29.038 121.674 1.00 26.44 118 LEU B O 1
ATOM 2707 N N . GLU B 1 138 ? 89.371 -31.164 122.141 1.00 27.09 119 GLU B N 1
ATOM 2708 C CA . GLU B 1 138 ? 89.147 -31.644 120.771 1.00 28.46 119 GLU B CA 1
ATOM 2709 C C . GLU B 1 138 ? 87.695 -32.059 120.471 1.00 28.38 119 GLU B C 1
ATOM 2710 O O . GLU B 1 138 ? 87.343 -32.380 119.342 1.00 28.96 119 GLU B O 1
ATOM 2716 N N . ARG B 1 139 ? 86.852 -32.053 121.481 1.00 28.76 120 ARG B N 1
ATOM 2717 C CA . ARG B 1 139 ? 85.485 -32.408 121.269 1.00 28.40 120 ARG B CA 1
ATOM 2718 C C . ARG B 1 139 ? 84.822 -31.382 120.401 1.00 27.50 120 ARG B C 1
ATOM 2719 O O . ARG B 1 139 ? 85.147 -30.196 120.465 1.00 26.63 120 ARG B O 1
ATOM 2727 N N . THR B 1 140 ? 83.912 -31.875 119.556 1.00 27.70 121 THR B N 1
ATOM 2728 C CA . THR B 1 140 ? 83.341 -31.097 118.465 1.00 28.28 121 THR B CA 1
ATOM 2729 C C . THR B 1 140 ? 81.841 -30.909 118.634 1.00 26.31 121 THR B C 1
ATOM 2730 O O . THR B 1 140 ? 81.175 -31.732 119.248 1.00 25.70 121 THR B O 1
ATOM 2734 N N . GLY B 1 141 ? 81.339 -29.807 118.091 1.00 25.84 122 GLY B N 1
ATOM 2735 C CA . GLY B 1 141 ? 79.908 -29.531 117.989 1.00 26.02 122 GLY B CA 1
ATOM 2736 C C . GLY B 1 141 ? 79.618 -28.938 116.616 1.00 26.89 122 GLY B C 1
ATOM 2737 O O . GLY B 1 141 ? 80.487 -28.950 115.763 1.00 26.76 122 GLY B O 1
ATOM 2738 N N . ALA B 1 142 ? 78.392 -28.456 116.385 1.00 26.86 123 ALA B N 1
ATOM 2739 C CA . ALA B 1 142 ? 78.005 -27.962 115.070 1.00 27.44 123 ALA B CA 1
ATOM 2740 C C . ALA B 1 142 ? 77.552 -26.503 115.140 1.00 27.51 123 ALA B C 1
ATOM 2741 O O . ALA B 1 142 ? 76.624 -26.168 115.848 1.00 29.57 123 ALA B O 1
ATOM 2743 N N . HIS B 1 143 ? 78.239 -25.638 114.413 1.00 28.06 124 HIS B N 1
ATOM 2744 C CA . HIS B 1 143 ? 77.843 -24.254 114.321 1.00 27.64 124 HIS B CA 1
ATOM 2745 C C . HIS B 1 143 ? 76.877 -24.167 113.145 1.00 27.95 124 HIS B C 1
ATOM 2746 O O . HIS B 1 143 ? 77.105 -24.823 112.110 1.00 27.18 124 HIS B O 1
ATOM 2753 N N . PRO B 1 144 ? 75.774 -23.379 113.302 1.00 29.25 125 PRO B N 1
ATOM 2754 C CA . PRO B 1 144 ? 74.768 -23.256 112.222 1.00 29.37 125 PRO B CA 1
ATOM 2755 C C . PRO B 1 144 ? 75.329 -22.807 110.854 1.00 28.99 125 PRO B C 1
ATOM 2756 O O . PRO B 1 144 ? 74.797 -23.206 109.837 1.00 33.23 125 PRO B O 1
ATOM 2760 N N . ALA B 1 145 ? 76.405 -22.023 110.852 1.00 28.67 126 ALA B N 1
ATOM 2761 C CA . ALA B 1 145 ? 77.050 -21.519 109.644 1.00 28.48 126 ALA B CA 1
ATOM 2762 C C . ALA B 1 145 ? 78.438 -22.093 109.437 1.00 29.74 126 ALA B C 1
ATOM 2763 O O . ALA B 1 145 ? 78.829 -22.394 108.294 1.00 32.75 126 ALA B O 1
ATOM 2765 N N . PHE B 1 146 ? 79.213 -22.213 110.511 1.00 27.39 127 PHE B N 1
ATOM 2766 C CA . PHE B 1 146 ? 80.610 -22.556 110.348 1.00 26.81 127 PHE B CA 1
ATOM 2767 C C . PHE B 1 146 ? 80.872 -24.055 110.213 1.00 28.02 127 PHE B C 1
ATOM 2768 O O . PHE B 1 146 ? 81.993 -24.437 109.879 1.00 30.28 127 PHE B O 1
ATOM 2776 N N . GLY B 1 147 ? 79.869 -24.896 110.479 1.00 27.65 128 GLY B N 1
ATOM 2777 C CA . GLY B 1 147 ? 80.055 -26.335 110.496 1.00 26.55 128 GLY B CA 1
ATOM 2778 C C . GLY B 1 147 ? 80.689 -26.819 111.791 1.00 28.85 128 GLY B C 1
ATOM 2779 O O . GLY B 1 147 ? 80.420 -26.306 112.890 1.00 28.46 128 GLY B O 1
ATOM 2780 N N . VAL B 1 148 ? 81.534 -27.827 111.660 1.00 29.50 129 VAL B N 1
ATOM 2781 C CA . VAL B 1 148 ? 82.118 -28.480 112.819 1.00 29.30 129 VAL B CA 1
ATOM 2782 C C . VAL B 1 148 ? 83.086 -27.532 113.525 1.00 29.11 129 VAL B C 1
ATOM 2783 O O . VAL B 1 148 ? 83.963 -26.925 112.908 1.00 29.99 129 VAL B O 1
ATOM 2787 N N . VAL B 1 149 ? 82.897 -27.398 114.832 1.00 29.16 130 VAL B N 1
ATOM 2788 C CA . VAL B 1 149 ? 83.737 -26.536 115.656 1.00 26.83 130 VAL B CA 1
ATOM 2789 C C . VAL B 1 149 ? 84.214 -27.345 116.866 1.00 26.64 130 VAL B C 1
ATOM 2790 O O . VAL B 1 149 ? 83.528 -28.254 117.308 1.00 25.24 130 VAL B O 1
ATOM 2794 N N . LYS B 1 150 ? 85.404 -27.021 117.367 1.00 27.52 131 LYS B N 1
ATOM 2795 C CA . LYS B 1 150 ? 85.971 -27.683 118.541 1.00 29.07 131 LYS B CA 1
ATOM 2796 C C . LYS B 1 150 ? 85.847 -26.840 119.792 1.00 27.72 131 LYS B C 1
ATOM 2797 O O . LYS B 1 150 ? 85.709 -25.642 119.718 1.00 27.94 131 LYS B O 1
ATOM 2803 N N . VAL B 1 151 ? 85.900 -27.485 120.949 1.00 27.56 132 VAL B N 1
ATOM 2804 C CA . VAL B 1 151 ? 85.868 -26.774 122.214 1.00 27.18 132 VAL B CA 1
ATOM 2805 C C . VAL B 1 151 ? 87.001 -25.730 122.223 1.00 27.83 132 VAL B C 1
ATOM 2806 O O . VAL B 1 151 ? 86.754 -24.550 122.476 1.00 27.57 132 VAL B O 1
ATOM 2810 N N . ARG B 1 152 ? 88.221 -26.134 121.856 1.00 27.60 133 ARG B N 1
ATOM 2811 C CA . ARG B 1 152 ? 89.360 -25.193 121.857 1.00 27.63 133 ARG B CA 1
ATOM 2812 C C . ARG B 1 152 ? 89.081 -23.907 121.057 1.00 26.53 133 ARG B C 1
ATOM 2813 O O . ARG B 1 152 ? 89.536 -22.842 121.444 1.00 27.84 133 ARG B O 1
ATOM 2821 N N . GLU B 1 153 ? 88.341 -24.025 119.952 1.00 25.22 134 GLU B N 1
ATOM 2822 C CA . GLU B 1 153 ? 87.968 -22.885 119.118 1.00 27.41 134 GLU B CA 1
ATOM 2823 C C . GLU B 1 153 ? 86.904 -21.987 119.754 1.00 28.44 134 GLU B C 1
ATOM 2824 O O . GLU B 1 153 ? 86.983 -20.768 119.665 1.00 31.06 134 GLU B O 1
ATOM 2830 N N . LEU B 1 154 ? 85.915 -22.569 120.414 1.00 28.28 135 LEU B N 1
ATOM 2831 C CA . LEU B 1 154 ? 84.981 -21.757 121.188 1.00 27.08 135 LEU B CA 1
ATOM 2832 C C . LEU B 1 154 ? 85.725 -20.965 122.273 1.00 26.13 135 LEU B C 1
ATOM 2833 O O . LEU B 1 154 ? 85.523 -19.773 122.421 1.00 27.34 135 LEU B O 1
ATOM 2838 N N . LEU B 1 155 ? 86.581 -21.630 123.033 1.00 24.59 136 LEU B N 1
ATOM 2839 C CA . LEU B 1 155 ? 87.223 -21.002 124.194 1.00 24.46 136 LEU B CA 1
ATOM 2840 C C . LEU B 1 155 ? 88.242 -19.921 123.805 1.00 24.99 136 LEU B C 1
ATOM 2841 O O . LEU B 1 155 ? 88.406 -18.898 124.506 1.00 24.42 136 LEU B O 1
ATOM 2846 N N . SER B 1 156 ? 88.912 -20.160 122.683 1.00 23.23 137 SER B N 1
ATOM 2847 C CA . SER B 1 156 ? 89.792 -19.206 122.077 1.00 23.43 137 SER B CA 1
ATOM 2848 C C . SER B 1 156 ? 89.041 -17.948 121.648 1.00 24.40 137 SER B C 1
ATOM 2849 O O . SER B 1 156 ? 89.492 -16.827 121.876 1.00 25.43 137 SER B O 1
ATOM 2852 N N . ALA B 1 157 ? 87.914 -18.139 120.967 1.00 26.86 138 ALA B N 1
ATOM 2853 C CA . ALA B 1 157 ? 87.031 -17.033 120.565 1.00 24.39 138 ALA B CA 1
ATOM 2854 C C . ALA B 1 157 ? 86.519 -16.286 121.796 1.00 23.41 138 ALA B C 1
ATOM 2855 O O . ALA B 1 157 ? 86.445 -15.077 121.805 1.00 26.36 138 ALA B O 1
ATOM 2857 N N . TRP B 1 158 ? 86.226 -17.007 122.870 1.00 25.73 139 TRP B N 1
ATOM 2858 C CA . TRP B 1 158 ? 85.869 -16.368 124.142 1.00 25.35 139 TRP B CA 1
ATOM 2859 C C . TRP B 1 158 ? 86.975 -15.393 124.624 1.00 26.75 139 TRP B C 1
ATOM 2860 O O . TRP B 1 158 ? 86.687 -14.239 124.949 1.00 26.55 139 TRP B O 1
ATOM 2871 N N . VAL B 1 159 ? 88.229 -15.849 124.645 1.00 26.93 140 VAL B N 1
ATOM 2872 C CA . VAL B 1 159 ? 89.348 -15.017 125.081 1.00 24.35 140 VAL B CA 1
ATOM 2873 C C . VAL B 1 159 ? 89.507 -13.838 124.138 1.00 25.57 140 VAL B C 1
ATOM 2874 O O . VAL B 1 159 ? 89.578 -12.688 124.579 1.00 25.43 140 VAL B O 1
ATOM 2878 N N . VAL B 1 160 ? 89.485 -14.111 122.838 1.00 26.73 141 VAL B N 1
ATOM 2879 C CA . VAL B 1 160 ? 89.619 -13.056 121.834 1.00 26.94 141 VAL B CA 1
ATOM 2880 C C . VAL B 1 160 ? 88.451 -12.050 121.844 1.00 26.49 141 VAL B C 1
ATOM 2881 O O . VAL B 1 160 ? 88.624 -10.860 121.550 1.00 27.12 141 VAL B O 1
ATOM 2885 N N . HIS B 1 161 ? 87.278 -12.516 122.221 1.00 25.90 142 HIS B N 1
ATOM 2886 C CA . HIS B 1 161 ? 86.109 -11.654 122.268 1.00 26.87 142 HIS B CA 1
ATOM 2887 C C . HIS B 1 161 ? 86.238 -10.571 123.340 1.00 25.23 142 HIS B C 1
ATOM 2888 O O . HIS B 1 161 ? 85.904 -9.409 123.110 1.00 25.60 142 HIS B O 1
ATOM 2895 N N . ASP B 1 162 ? 86.717 -10.979 124.507 1.00 24.39 143 ASP B N 1
ATOM 2896 C CA . ASP B 1 162 ? 87.049 -10.069 125.589 1.00 25.70 143 ASP B CA 1
ATOM 2897 C C . ASP B 1 162 ? 88.008 -9.009 125.090 1.00 26.66 143 ASP B C 1
ATOM 2898 O O . ASP B 1 162 ? 87.752 -7.804 125.181 1.00 29.55 143 ASP B O 1
ATOM 2903 N N . LEU B 1 163 ? 89.129 -9.470 124.562 1.00 28.22 144 LEU B N 1
ATOM 2904 C CA . LEU B 1 163 ? 90.208 -8.581 124.109 1.00 27.68 144 LEU B CA 1
ATOM 2905 C C . LEU B 1 163 ? 89.721 -7.610 123.024 1.00 27.95 144 LEU B C 1
ATOM 2906 O O . LEU B 1 163 ? 90.023 -6.415 123.108 1.00 28.94 144 LEU B O 1
ATOM 2911 N N . THR B 1 164 ? 88.951 -8.119 122.044 1.00 25.90 145 THR B N 1
ATOM 2912 C CA . THR B 1 164 ? 88.390 -7.321 120.950 1.00 26.25 145 THR B CA 1
ATOM 2913 C C . THR B 1 164 ? 87.539 -6.148 121.480 1.00 27.51 145 THR B C 1
ATOM 2914 O O . THR B 1 164 ? 87.669 -4.993 121.022 1.00 26.62 145 THR B O 1
ATOM 2918 N N . HIS B 1 165 ? 86.706 -6.431 122.483 1.00 28.20 146 HIS B N 1
ATOM 2919 C CA . HIS B 1 165 ? 85.836 -5.400 123.025 1.00 26.83 146 HIS B CA 1
ATOM 2920 C C . HIS B 1 165 ? 86.521 -4.436 123.987 1.00 27.30 14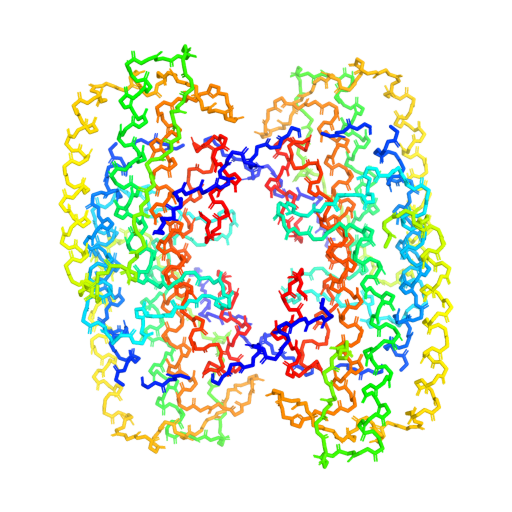6 HIS B C 1
ATOM 2921 O O . HIS B 1 165 ? 86.117 -3.280 124.061 1.00 27.07 146 HIS B O 1
ATOM 2928 N N . ILE B 1 166 ? 87.557 -4.893 124.702 1.00 28.42 147 ILE B N 1
ATOM 2929 C CA . ILE B 1 166 ? 88.441 -3.977 125.452 1.00 28.29 147 ILE B CA 1
ATOM 2930 C C . ILE B 1 166 ? 89.059 -2.918 124.494 1.00 28.78 147 ILE B C 1
ATOM 2931 O O . ILE B 1 166 ? 88.988 -1.722 124.759 1.00 30.58 147 ILE B O 1
ATOM 2936 N N . ALA B 1 167 ? 89.642 -3.389 123.390 1.00 28.64 148 ALA B N 1
ATOM 2937 C CA . ALA B 1 167 ? 90.213 -2.541 122.352 1.00 27.34 148 ALA B CA 1
ATOM 2938 C C . ALA B 1 167 ? 89.148 -1.617 121.773 1.00 26.86 148 ALA B C 1
ATOM 2939 O O . ALA B 1 167 ? 89.421 -0.448 121.520 1.00 27.36 148 ALA B O 1
ATOM 2941 N N . GLN B 1 168 ? 87.930 -2.135 121.576 1.00 27.43 149 GLN B N 1
ATOM 2942 C CA . GLN B 1 168 ? 86.813 -1.303 121.123 1.00 26.21 149 GLN B CA 1
ATOM 2943 C C . GLN B 1 168 ? 86.573 -0.190 122.114 1.00 25.29 149 GLN B C 1
ATOM 2944 O O . GLN B 1 168 ? 86.469 0.954 121.717 1.00 25.56 149 GLN B O 1
ATOM 2950 N N . ILE B 1 169 ? 86.493 -0.533 123.402 1.00 25.92 150 ILE B N 1
ATOM 2951 C CA . ILE B 1 169 ? 86.304 0.467 124.459 1.00 25.45 150 ILE B CA 1
ATOM 2952 C C . ILE B 1 169 ? 87.413 1.517 124.408 1.00 24.17 150 ILE B C 1
ATOM 2953 O O . ILE B 1 169 ? 87.133 2.703 124.425 1.00 24.82 150 ILE B O 1
ATOM 2958 N N . VAL B 1 170 ? 88.658 1.069 124.313 1.00 26.51 151 VAL B N 1
ATOM 2959 C CA . VAL B 1 170 ? 89.821 1.953 124.366 1.00 26.61 151 VAL B CA 1
ATOM 2960 C C . VAL B 1 170 ? 89.877 2.907 123.161 1.00 27.63 151 VAL B C 1
ATOM 2961 O O . VAL B 1 170 ? 90.159 4.094 123.317 1.00 29.79 151 VAL B O 1
ATOM 2965 N N . ARG B 1 171 ? 89.596 2.408 121.968 1.00 26.01 152 ARG B N 1
ATOM 2966 C CA . ARG B 1 171 ? 89.589 3.248 120.771 1.00 25.52 152 ARG B CA 1
ATOM 2967 C C . ARG B 1 171 ? 88.487 4.274 120.762 1.00 24.19 152 ARG B C 1
ATOM 2968 O O . ARG B 1 171 ? 88.667 5.353 120.217 1.00 25.54 152 ARG B O 1
ATOM 2976 N N . SER B 1 172 ? 87.336 3.935 121.334 1.00 24.89 153 SER B N 1
ATOM 2977 C CA . SER B 1 172 ? 86.219 4.884 121.516 1.00 24.79 153 SER B CA 1
ATOM 2978 C C . SER B 1 172 ? 86.629 6.051 122.374 1.00 23.85 153 SER B C 1
ATOM 2979 O O . SER B 1 172 ? 86.328 7.178 122.071 1.00 22.41 153 SER B O 1
ATOM 2990 N N . ALA B 1 174 ? 89.768 7.025 122.917 1.00 25.61 155 ALA B N 1
ATOM 2991 C CA . ALA B 1 174 ? 90.826 7.769 122.196 1.00 25.47 155 ALA B CA 1
ATOM 2992 C C . ALA B 1 174 ? 90.229 8.698 121.132 1.00 25.49 155 ALA B C 1
ATOM 2993 O O . ALA B 1 174 ? 90.724 9.803 120.925 1.00 24.08 155 ALA B O 1
ATOM 2995 N N . LYS B 1 175 ? 89.155 8.241 120.485 1.00 27.40 156 LYS B N 1
ATOM 2996 C CA . LYS B 1 175 ? 88.460 9.016 119.447 1.00 28.78 156 LYS B CA 1
ATOM 2997 C C . LYS B 1 175 ? 87.857 10.363 119.920 1.00 27.36 156 LYS B C 1
ATOM 2998 O O . LYS B 1 175 ? 87.732 11.327 119.170 1.00 26.26 156 LYS B O 1
ATOM 3004 N N . ARG B 1 176 ? 87.483 10.403 121.178 1.00 27.52 157 ARG B N 1
ATOM 3005 C CA . ARG B 1 176 ? 87.036 11.617 121.824 1.00 26.80 157 ARG B CA 1
ATOM 3006 C C . ARG B 1 176 ? 87.991 12.809 121.629 1.00 25.12 157 ARG B C 1
ATOM 3007 O O . ARG B 1 176 ? 87.540 13.954 121.572 1.00 24.82 157 ARG B O 1
ATOM 3015 N N . TYR B 1 177 ? 89.296 12.531 121.531 1.00 24.51 158 TYR B N 1
ATOM 3016 C CA . TYR B 1 177 ? 90.347 13.557 121.412 1.00 24.14 158 TYR B CA 1
ATOM 3017 C C . TYR B 1 177 ? 90.988 13.688 120.035 1.00 24.62 158 TYR B C 1
ATOM 3018 O O . TYR B 1 177 ? 92.031 14.324 119.930 1.00 24.70 158 TYR B O 1
ATOM 3027 N N . ASP B 1 178 ? 90.375 13.114 118.994 1.00 26.35 159 ASP B N 1
ATOM 3028 C CA . ASP B 1 178 ? 90.887 13.194 117.597 1.00 25.49 159 ASP B CA 1
ATOM 3029 C C . ASP B 1 178 ? 91.242 14.628 117.205 1.00 25.89 159 ASP B C 1
ATOM 3030 O O . ASP B 1 178 ? 92.308 14.881 116.650 1.00 27.95 159 ASP B O 1
ATOM 3035 N N . THR B 1 179 ? 90.335 15.567 117.464 1.00 24.97 160 THR B N 1
ATOM 3036 C CA . THR B 1 179 ? 90.608 16.978 117.166 1.00 24.58 160 THR B CA 1
ATOM 3037 C C . THR B 1 179 ? 91.547 17.626 118.202 1.00 25.56 160 THR B C 1
ATOM 3038 O O . THR B 1 179 ? 92.419 18.426 117.847 1.00 24.99 160 THR B O 1
ATOM 3042 N N . ASP B 1 180 ? 91.355 17.260 119.474 1.00 24.64 161 ASP B N 1
ATOM 3043 C CA . ASP B 1 180 ? 92.135 17.782 120.595 1.00 23.54 161 ASP B CA 1
ATOM 3044 C C . ASP B 1 180 ? 93.653 17.552 120.557 1.00 22.96 161 ASP B C 1
ATOM 3045 O O . ASP B 1 180 ? 94.402 18.368 121.052 1.00 24.99 161 ASP B O 1
ATOM 3050 N N . VAL B 1 181 ? 94.094 16.433 120.011 1.00 22.76 162 VAL B N 1
ATOM 3051 C CA . VAL B 1 181 ? 95.524 16.137 119.875 1.00 22.85 162 VAL B CA 1
ATOM 3052 C C . VAL B 1 181 ? 96.243 17.024 118.831 1.00 24.25 162 VAL B C 1
ATOM 3053 O O . VAL B 1 181 ? 97.483 17.011 118.764 1.00 24.31 162 VAL B O 1
ATOM 3057 N N . GLY B 1 182 ? 95.477 17.759 118.016 1.00 22.58 163 GLY B N 1
ATOM 3058 C CA . GLY B 1 182 ? 96.042 18.623 116.998 1.00 21.86 163 GLY B CA 1
ATOM 3059 C C . GLY B 1 182 ? 96.965 17.878 116.045 1.00 21.97 163 GLY B C 1
ATOM 3060 O O . GLY B 1 182 ? 96.595 16.841 115.529 1.00 21.12 163 GLY B O 1
ATOM 3061 N N . PRO B 1 183 ? 98.182 18.402 115.818 1.00 22.97 164 PRO B N 1
ATOM 3062 C CA . PRO B 1 183 ? 99.104 17.800 114.831 1.00 23.15 164 PRO B CA 1
ATOM 3063 C C . PRO B 1 183 ? 99.710 16.467 115.211 1.00 24.20 164 PRO B C 1
ATOM 3064 O O . PRO B 1 183 ? 100.340 15.812 114.376 1.00 25.27 164 PRO B O 1
ATOM 3068 N N . TRP B 1 184 ? 99.521 16.038 116.461 1.00 27.21 165 TRP B N 1
ATOM 3069 C CA . TRP B 1 184 ? 99.908 14.666 116.859 1.00 25.35 165 TRP B CA 1
ATOM 3070 C C . TRP B 1 184 ? 99.032 13.537 116.306 1.00 24.05 165 TRP B C 1
ATOM 3071 O O . TRP B 1 184 ? 99.386 12.373 116.419 1.00 25.35 165 TRP B O 1
ATOM 3082 N N . LYS B 1 185 ? 97.916 13.873 115.681 1.00 25.93 166 LYS B N 1
ATOM 3083 C CA . LYS B 1 185 ? 96.953 12.875 115.235 1.00 26.78 166 LYS B CA 1
ATOM 3084 C C . LYS B 1 185 ? 97.575 11.778 114.350 1.00 27.67 166 LYS B C 1
ATOM 3085 O O . LYS B 1 185 ? 97.417 10.598 114.633 1.00 25.54 166 LYS B O 1
ATOM 3091 N N . GLU B 1 186 ? 98.273 12.152 113.280 1.00 28.56 167 GLU B N 1
ATOM 3092 C CA . GLU B 1 186 ? 98.857 11.157 112.394 1.00 27.02 167 GLU B CA 1
ATOM 3093 C C . GLU B 1 186 ? 99.881 10.280 113.114 1.00 27.35 167 GLU B C 1
ATOM 3094 O O . GLU B 1 186 ? 99.841 9.035 113.021 1.00 26.45 167 GLU B O 1
ATOM 3100 N N . TYR B 1 187 ? 100.813 10.912 113.829 1.00 27.27 168 TYR B N 1
ATOM 3101 C CA . TYR B 1 187 ? 101.854 10.139 114.452 1.00 26.82 168 TYR B CA 1
ATOM 3102 C C . TYR B 1 187 ? 101.289 9.192 115.513 1.00 26.80 168 TYR B C 1
ATOM 3103 O O . TYR B 1 187 ? 101.810 8.098 115.713 1.00 28.05 168 TYR B O 1
ATOM 3112 N N . LEU B 1 188 ? 100.246 9.624 116.208 1.00 24.80 169 LEU B N 1
ATOM 3113 C CA . LEU B 1 188 ? 99.560 8.757 117.160 1.00 26.95 169 LEU B CA 1
ATOM 3114 C C . LEU B 1 188 ? 99.037 7.483 116.502 1.00 26.52 169 LEU B C 1
ATOM 3115 O O . LEU B 1 188 ? 98.731 6.537 117.174 1.00 28.12 169 LEU B O 1
ATOM 3120 N N . GLY B 1 189 ? 99.007 7.440 115.177 1.00 30.29 170 GLY B N 1
ATOM 3121 C CA . GLY B 1 189 ? 98.708 6.210 114.458 1.00 29.71 170 GLY B CA 1
ATOM 3122 C C . GLY B 1 189 ? 99.903 5.345 114.126 1.00 30.43 170 GLY B C 1
ATOM 3123 O O . GLY B 1 189 ? 99.734 4.309 113.541 1.00 31.55 170 GLY B O 1
ATOM 3124 N N . ILE B 1 190 ? 101.110 5.775 114.493 1.00 31.11 171 ILE B N 1
ATOM 3125 C CA . ILE B 1 190 ? 102.349 5.106 114.082 1.00 28.61 171 ILE B CA 1
ATOM 3126 C C . ILE B 1 190 ? 102.971 4.454 115.303 1.00 27.54 171 ILE B C 1
ATOM 3127 O O . ILE B 1 190 ? 103.382 5.113 116.245 1.00 27.42 171 ILE B O 1
ATOM 3132 N N . LEU B 1 191 ? 103.028 3.137 115.274 1.00 28.00 172 LEU B N 1
ATOM 3133 C CA . LEU B 1 191 ? 103.412 2.340 116.418 1.00 27.88 172 LEU B CA 1
ATOM 3134 C C . LEU B 1 191 ? 104.806 1.789 116.167 1.00 29.59 172 LEU B C 1
ATOM 3135 O O . LEU B 1 191 ? 105.326 1.887 115.054 1.00 28.37 172 LEU B O 1
ATOM 3140 N N . ASN B 1 192 ? 105.428 1.257 117.216 1.00 30.29 173 ASN B N 1
ATOM 3141 C CA . ASN B 1 192 ? 106.724 0.572 117.077 1.00 30.93 173 ASN B CA 1
ATOM 3142 C C . ASN B 1 192 ? 107.874 1.468 116.560 1.00 31.58 173 ASN B C 1
ATOM 3143 O O . ASN B 1 192 ? 108.847 0.970 115.994 1.00 33.08 173 ASN B O 1
ATOM 3148 N N . ASP B 1 193 ? 107.781 2.767 116.833 1.00 31.65 174 ASP B N 1
ATOM 3149 C CA . ASP B 1 193 ? 108.775 3.767 116.431 1.00 32.53 174 ASP B CA 1
ATOM 3150 C C . ASP B 1 193 ? 109.183 4.687 117.626 1.00 33.96 174 ASP B C 1
ATOM 3151 O O . ASP B 1 193 ? 110.365 5.073 117.822 1.00 33.67 174 ASP B O 1
ATOM 3157 N N . HIS C 1 8 ? 69.237 -7.814 119.151 1.00 33.18 -11 HIS C N 1
ATOM 3158 C CA . HIS C 1 8 ? 69.909 -9.100 118.728 1.00 34.87 -11 HIS C CA 1
ATOM 3159 C C . HIS C 1 8 ? 71.434 -9.319 119.089 1.00 33.41 -11 HIS C C 1
ATOM 3160 O O . HIS C 1 8 ? 72.315 -8.508 118.709 1.00 34.89 -11 HIS C O 1
ATOM 3167 N N . HIS C 1 9 ? 71.722 -10.426 119.801 1.00 29.63 -10 HIS C N 1
ATOM 3168 C CA . HIS C 1 9 ? 73.106 -10.790 120.209 1.00 28.71 -10 HIS C CA 1
ATOM 3169 C C . HIS C 1 9 ? 73.881 -11.407 119.041 1.00 28.30 -10 HIS C C 1
ATOM 3170 O O . HIS C 1 9 ? 73.428 -12.397 118.444 1.00 27.75 -10 HIS C O 1
ATOM 3177 N N . HIS C 1 10 ? 75.054 -10.836 118.738 1.00 26.57 -9 HIS C N 1
ATOM 3178 C CA . HIS C 1 10 ? 75.812 -11.185 117.531 1.00 26.77 -9 HIS C CA 1
ATOM 3179 C C . HIS C 1 10 ? 74.916 -11.605 116.366 1.00 27.04 -9 HIS C C 1
ATOM 3180 O O . HIS C 1 10 ? 75.064 -12.703 115.801 1.00 25.87 -9 HIS C O 1
ATOM 3187 N N . HIS C 1 11 ? 74.024 -10.676 116.030 1.00 26.32 -8 HIS C N 1
ATOM 3188 C CA . HIS C 1 11 ? 72.981 -10.791 115.020 1.00 26.69 -8 HIS C CA 1
ATOM 3189 C C . HIS C 1 11 ? 73.388 -11.513 113.737 1.00 27.00 -8 HIS C C 1
ATOM 3190 O O . HIS C 1 11 ? 72.762 -12.537 113.367 1.00 25.93 -8 HIS C O 1
ATOM 3197 N N . HIS C 1 12 ? 74.426 -10.994 113.075 1.00 25.07 -7 HIS C N 1
ATOM 3198 C CA . HIS C 1 12 ? 74.828 -11.494 111.767 1.00 25.74 -7 HIS C CA 1
ATOM 3199 C C . HIS C 1 12 ? 76.085 -12.363 111.786 1.00 25.10 -7 HIS C C 1
ATOM 3200 O O . HIS C 1 12 ? 76.817 -12.418 110.792 1.00 24.83 -7 HIS C O 1
ATOM 3207 N N . GLU C 1 13 ? 76.306 -13.078 112.894 1.00 25.64 -6 GLU C N 1
ATOM 3208 C CA . GLU C 1 13 ? 77.476 -13.966 113.030 1.00 24.42 -6 GLU C CA 1
ATOM 3209 C C . GLU C 1 13 ? 77.543 -14.970 111.901 1.00 24.44 -6 GLU C C 1
ATOM 3210 O O . GLU C 1 13 ? 78.610 -15.241 111.369 1.00 22.80 -6 GLU C O 1
ATOM 3216 N N . ASN C 1 14 ? 76.380 -15.520 111.557 1.00 25.85 -5 ASN C N 1
ATOM 3217 C CA . ASN C 1 14 ? 76.276 -16.559 110.535 1.00 27.63 -5 ASN C CA 1
ATOM 3218 C C . ASN C 1 14 ? 76.575 -16.082 109.119 1.00 26.51 -5 ASN C C 1
ATOM 3219 O O . ASN C 1 14 ? 76.832 -16.896 108.243 1.00 25.15 -5 ASN C O 1
ATOM 3224 N N . LEU C 1 15 ? 76.553 -14.773 108.898 1.00 28.29 -4 LEU C N 1
ATOM 3225 C CA . LEU C 1 15 ? 76.842 -14.243 107.562 1.00 30.03 -4 LEU C CA 1
ATOM 3226 C C . LEU C 1 15 ? 78.344 -14.196 107.259 1.00 30.55 -4 LEU C C 1
ATOM 3227 O O . LEU C 1 15 ? 78.703 -13.895 106.136 1.00 32.07 -4 LEU C O 1
ATOM 3232 N N . TYR C 1 16 ? 79.214 -14.531 108.220 1.00 29.29 -3 TYR C N 1
ATOM 3233 C CA . TYR C 1 16 ? 80.664 -14.312 108.031 1.00 29.63 -3 TYR C CA 1
ATOM 3234 C C . TYR C 1 16 ? 81.454 -15.614 107.985 1.00 30.60 -3 TYR C C 1
ATOM 3235 O O . TYR C 1 16 ? 82.245 -15.922 108.870 1.00 31.58 -3 TYR C O 1
ATOM 3244 N N . PHE C 1 17 ? 81.222 -16.365 106.921 1.00 33.56 -2 PHE C N 1
ATOM 3245 C CA . PHE C 1 17 ? 81.927 -17.592 106.671 1.00 34.27 -2 PHE C CA 1
ATOM 3246 C C . PHE C 1 17 ? 82.055 -17.785 105.159 1.00 34.86 -2 PHE C C 1
ATOM 3247 O O . PHE C 1 17 ? 81.264 -18.451 104.530 1.00 40.38 -2 PHE C O 1
ATOM 3255 N N . GLN C 1 18 ? 83.079 -17.211 104.583 1.00 36.99 -1 GLN C N 1
ATOM 3256 C CA . GLN C 1 18 ? 83.228 -17.172 103.124 1.00 39.32 -1 GLN C CA 1
ATOM 3257 C C . GLN C 1 18 ? 83.765 -18.465 102.468 1.00 37.32 -1 GLN C C 1
ATOM 3258 O O . GLN C 1 18 ? 84.834 -18.989 102.830 1.00 36.90 -1 GLN C O 1
ATOM 3264 N N . GLY C 1 19 ? 83.038 -18.950 101.472 1.00 34.85 0 GLY C N 1
ATOM 3265 C CA . GLY C 1 19 ? 83.526 -20.048 100.663 1.00 33.09 0 GLY C CA 1
ATOM 3266 C C . GLY C 1 19 ? 84.568 -19.560 99.672 1.00 32.14 0 GLY C C 1
ATOM 3267 O O . GLY C 1 19 ? 85.163 -18.481 99.820 1.00 30.48 0 GLY C O 1
ATOM 3276 N N . ASN C 1 21 ? 85.709 -18.690 95.759 1.00 31.96 2 ASN C N 1
ATOM 3277 C CA . ASN C 1 21 ? 85.178 -18.030 94.579 1.00 31.29 2 ASN C CA 1
ATOM 3278 C C . ASN C 1 21 ? 86.048 -18.122 93.335 1.00 29.61 2 ASN C C 1
ATOM 3279 O O . ASN C 1 21 ? 85.654 -17.595 92.309 1.00 29.27 2 ASN C O 1
ATOM 3284 N N . PHE C 1 22 ? 87.224 -18.760 93.427 1.00 29.25 3 PHE C N 1
ATOM 3285 C CA . PHE C 1 22 ? 88.160 -18.806 92.309 1.00 29.10 3 PHE C CA 1
ATOM 3286 C C . PHE C 1 22 ? 87.531 -19.532 91.150 1.00 29.38 3 PHE C C 1
ATOM 3287 O O . PHE C 1 22 ? 86.956 -20.591 91.322 1.00 29.66 3 PHE C O 1
ATOM 3295 N N . GLN C 1 23 ? 87.612 -18.905 89.981 1.00 31.42 4 GLN C N 1
ATOM 3296 C CA . GLN C 1 23 ? 87.370 -19.528 88.698 1.00 31.30 4 GLN C CA 1
ATOM 3297 C C . GLN C 1 23 ? 88.494 -19.056 87.799 1.00 30.74 4 GLN C C 1
ATOM 3298 O O . GLN C 1 23 ? 88.862 -17.872 87.791 1.00 27.31 4 GLN C O 1
ATOM 3312 N N . ASN C 1 25 ? 88.943 -18.705 84.451 1.00 27.38 6 ASN C N 1
ATOM 3313 C CA . ASN C 1 25 ? 88.637 -17.708 83.430 1.00 29.70 6 ASN C CA 1
ATOM 3314 C C . ASN C 1 25 ? 88.454 -16.331 84.023 1.00 28.22 6 ASN C C 1
ATOM 3315 O O . ASN C 1 25 ? 88.951 -15.366 83.468 1.00 31.49 6 ASN C O 1
ATOM 3320 N N . GLU C 1 26 ? 87.767 -16.244 85.157 1.00 26.74 7 GLU C N 1
ATOM 3321 C CA . GLU C 1 26 ? 87.580 -14.970 85.855 1.00 26.36 7 GLU C CA 1
ATOM 3322 C C . GLU C 1 26 ? 88.884 -14.399 86.400 1.00 27.93 7 GLU C C 1
ATOM 3323 O O . GLU C 1 26 ? 89.098 -13.178 86.347 1.00 29.85 7 GLU C O 1
ATOM 3329 N N . ALA C 1 27 ? 89.754 -15.269 86.910 1.00 26.50 8 ALA C N 1
ATOM 3330 C CA . ALA C 1 27 ? 91.084 -14.857 87.425 1.00 25.95 8 ALA C CA 1
ATOM 3331 C C . ALA C 1 27 ? 91.995 -14.298 86.318 1.00 26.93 8 ALA C C 1
ATOM 3332 O O . ALA C 1 27 ? 92.657 -13.268 86.486 1.00 25.90 8 ALA C O 1
ATOM 3334 N N . ILE C 1 28 ? 92.029 -14.990 85.186 1.00 28.27 9 ILE C N 1
ATOM 3335 C CA . ILE C 1 28 ? 92.752 -14.516 83.998 1.00 28.47 9 ILE C CA 1
ATOM 3336 C C . ILE C 1 28 ? 92.232 -13.171 83.477 1.00 29.49 9 ILE C C 1
ATOM 3337 O O . ILE C 1 28 ? 93.050 -12.330 83.091 1.00 31.45 9 ILE C O 1
ATOM 3342 N N . GLN C 1 29 ? 90.906 -12.970 83.464 1.00 29.18 10 GLN C N 1
ATOM 3343 C CA . GLN C 1 29 ? 90.282 -11.666 83.120 1.00 29.71 10 GLN C CA 1
ATOM 3344 C C . GLN C 1 29 ? 90.929 -10.515 83.861 1.00 29.07 10 GLN C C 1
ATOM 3345 O O . GLN C 1 29 ? 91.238 -9.469 83.257 1.00 30.72 10 GLN C O 1
ATOM 3351 N N . LEU C 1 30 ? 91.115 -10.693 85.166 1.00 27.96 11 LEU C N 1
ATOM 3352 C CA . LEU C 1 30 ? 91.736 -9.670 85.985 1.00 28.33 11 LEU C CA 1
ATOM 3353 C C . LEU C 1 30 ? 93.222 -9.529 85.693 1.00 26.87 11 LEU C C 1
ATOM 3354 O O . LEU C 1 30 ? 93.711 -8.429 85.463 1.00 27.35 11 LEU C O 1
ATOM 3359 N N . LEU C 1 31 ? 93.932 -10.640 85.708 1.00 24.63 12 LEU C N 1
ATOM 3360 C CA . LEU C 1 31 ? 95.365 -10.648 85.526 1.00 25.62 12 LEU C CA 1
ATOM 3361 C C . LEU C 1 31 ? 95.737 -10.031 84.186 1.00 25.93 12 LEU C C 1
ATOM 3362 O O . LEU C 1 31 ? 96.727 -9.324 84.109 1.00 24.26 12 LEU C O 1
ATOM 3367 N N . GLU C 1 32 ? 94.945 -10.274 83.139 1.00 26.97 13 GLU C N 1
ATOM 3368 C CA . GLU C 1 32 ? 95.239 -9.679 81.810 1.00 29.80 13 GLU C CA 1
ATOM 3369 C C . GLU C 1 32 ? 95.052 -8.142 81.729 1.00 29.80 13 GLU C C 1
ATOM 3370 O O . GLU C 1 32 ? 95.646 -7.503 80.869 1.00 31.20 13 GLU C O 1
ATOM 3376 N N . ARG C 1 33 ? 94.288 -7.570 82.661 1.00 29.85 14 ARG C N 1
ATOM 3377 C CA . ARG C 1 33 ? 93.920 -6.138 82.702 1.00 29.92 14 ARG C CA 1
ATOM 3378 C C . ARG C 1 33 ? 94.849 -5.237 83.531 1.00 27.56 14 ARG C C 1
ATOM 3379 O O . ARG C 1 33 ? 94.934 -4.053 83.260 1.00 29.76 14 ARG C O 1
ATOM 3387 N N . THR C 1 34 ? 95.496 -5.780 84.559 1.00 26.54 15 THR C N 1
ATOM 3388 C CA . THR C 1 34 ? 96.317 -4.984 85.488 1.00 27.98 15 THR C CA 1
ATOM 3389 C C . THR C 1 34 ? 97.344 -4.060 84.794 1.00 28.94 15 THR C C 1
ATOM 3390 O O . THR C 1 34 ? 97.389 -2.882 85.104 1.00 29.01 15 THR C O 1
ATOM 3394 N N . PRO C 1 35 ? 98.159 -4.586 83.848 1.00 28.64 16 PRO C N 1
ATOM 3395 C CA . PRO C 1 35 ? 99.125 -3.734 83.174 1.00 29.58 16 PRO C CA 1
ATOM 3396 C C . PRO C 1 35 ? 98.547 -2.554 82.411 1.00 28.27 16 PRO C C 1
ATOM 3397 O O . PRO C 1 35 ? 99.020 -1.427 82.583 1.00 28.87 16 PRO C O 1
ATOM 3401 N N . LYS C 1 36 ? 97.538 -2.803 81.596 1.00 27.70 17 LYS C N 1
ATOM 3402 C CA . LYS C 1 36 ? 96.847 -1.740 80.888 1.00 30.75 17 LYS C CA 1
ATOM 3403 C C . LYS C 1 36 ? 96.108 -0.759 81.820 1.00 29.03 17 LYS C C 1
ATOM 3404 O O . LYS C 1 36 ? 96.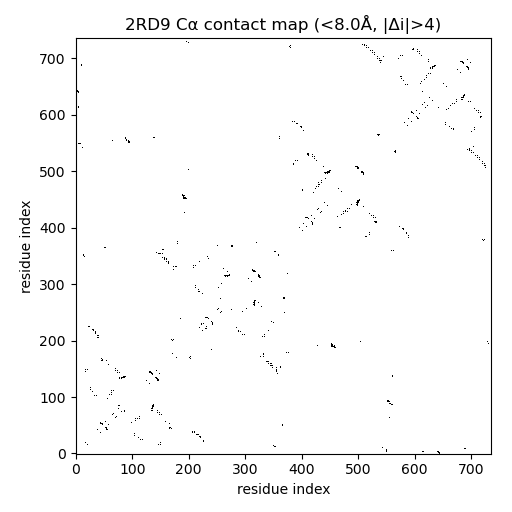057 0.428 81.547 1.00 31.54 17 LYS C O 1
ATOM 3410 N N . THR C 1 37 ? 95.528 -1.253 82.906 1.00 27.36 18 THR C N 1
ATOM 3411 C CA . THR C 1 37 ? 94.829 -0.391 83.861 1.00 28.77 18 THR C CA 1
ATOM 3412 C C . THR C 1 37 ? 95.820 0.589 84.509 1.00 31.41 18 THR C C 1
ATOM 3413 O O . THR C 1 37 ? 95.523 1.771 84.650 1.00 30.51 18 THR C O 1
ATOM 3417 N N . LEU C 1 38 ? 96.998 0.098 84.887 1.00 30.61 19 LEU C N 1
ATOM 3418 C CA . LEU C 1 38 ? 97.976 0.951 85.568 1.00 30.87 19 LEU C CA 1
ATOM 3419 C C . LEU C 1 38 ? 98.560 1.952 84.592 1.00 31.23 19 LEU C C 1
ATOM 3420 O O . LEU C 1 38 ? 98.864 3.082 84.950 1.00 29.96 19 LEU C O 1
ATOM 3425 N N . GLU C 1 39 ? 98.649 1.553 83.329 1.00 31.37 20 GLU C N 1
ATOM 3426 C CA . GLU C 1 39 ? 99.134 2.439 82.302 1.00 28.80 20 GLU C CA 1
ATOM 3427 C C . GLU C 1 39 ? 98.187 3.591 81.994 1.00 28.50 20 GLU C C 1
ATOM 3428 O O . GLU C 1 39 ? 98.613 4.720 81.932 1.00 28.43 20 GLU C O 1
ATOM 3434 N N A VAL C 1 40 ? 96.910 3.280 81.781 0.50 28.14 21 VAL C N 1
ATOM 3435 N N B VAL C 1 40 ? 96.901 3.313 81.813 0.50 28.98 21 VAL C N 1
ATOM 3436 C CA A VAL C 1 40 ? 95.875 4.284 81.549 0.50 25.15 21 VAL C CA 1
ATOM 3437 C CA B VAL C 1 40 ? 95.942 4.371 81.521 0.50 26.96 21 VAL C CA 1
ATOM 3438 C C A VAL C 1 40 ? 95.820 5.253 82.725 0.50 27.67 21 VAL C C 1
ATOM 3439 C C B VAL C 1 40 ? 95.685 5.247 82.742 0.50 28.70 21 VAL C C 1
ATOM 3440 O O A VAL C 1 40 ? 95.692 6.449 82.534 0.50 29.65 21 VAL C O 1
ATOM 3441 O O B VAL C 1 40 ? 95.220 6.368 82.603 0.50 30.52 21 VAL C O 1
ATOM 3448 N N . PHE C 1 41 ? 95.952 4.721 83.935 1.00 29.32 22 PHE C N 1
ATOM 3449 C CA . PHE C 1 41 ? 95.811 5.482 85.177 1.00 29.86 22 PHE C CA 1
ATOM 3450 C C . PHE C 1 41 ? 97.012 6.403 85.448 1.00 28.96 22 PHE C C 1
ATOM 3451 O O . PHE C 1 41 ? 96.869 7.541 85.861 1.00 30.38 22 PHE C O 1
ATOM 3459 N N . LEU C 1 42 ? 98.205 5.904 85.187 1.00 30.40 23 LEU C N 1
ATOM 3460 C CA . LEU C 1 42 ? 99.434 6.541 85.646 1.00 28.77 23 LEU C CA 1
ATOM 3461 C C . LEU C 1 42 ? 100.245 7.213 84.525 1.00 29.32 23 LEU C C 1
ATOM 3462 O O . LEU C 1 42 ? 100.980 8.153 84.791 1.00 26.22 23 LEU C O 1
ATOM 3467 N N . GLU C 1 43 ? 100.095 6.753 83.290 1.00 32.06 24 GLU C N 1
ATOM 3468 C CA . GLU C 1 43 ? 100.863 7.306 82.184 1.00 35.33 24 GLU C CA 1
ATOM 3469 C C . GLU C 1 43 ? 100.455 8.731 81.947 1.00 36.19 24 GLU C C 1
ATOM 3470 O O . GLU C 1 43 ? 99.259 9.035 81.817 1.00 37.29 24 GLU C O 1
ATOM 3476 N N . GLY C 1 44 ? 101.448 9.612 81.917 1.00 36.07 25 GLY C N 1
ATOM 3477 C CA . GLY C 1 44 ? 101.205 11.019 81.652 1.00 36.57 25 GLY C CA 1
ATOM 3478 C C . GLY C 1 44 ? 100.905 11.845 82.883 1.00 37.67 25 GLY C C 1
ATOM 3479 O O . GLY C 1 44 ? 100.819 13.073 82.789 1.00 39.69 25 GLY C O 1
ATOM 3480 N N . LEU C 1 45 ? 100.751 11.197 84.047 1.00 36.50 26 LEU C N 1
ATOM 3481 C CA . LEU C 1 45 ? 100.659 11.932 85.290 1.00 33.57 26 LEU C CA 1
ATOM 3482 C C . LEU C 1 45 ? 101.997 12.619 85.524 1.00 34.36 26 LEU C C 1
ATOM 3483 O O . LEU C 1 45 ? 103.061 12.158 85.057 1.00 36.73 26 LEU C O 1
ATOM 3488 N N A SER C 1 46 ? 101.940 13.742 86.229 0.50 32.67 27 SER C N 1
ATOM 3489 N N B SER C 1 46 ? 101.958 13.735 86.234 0.50 33.24 27 SER C N 1
ATOM 3490 C CA A SER C 1 46 ? 103.117 14.380 86.791 0.50 31.43 27 SER C CA 1
ATOM 3491 C CA B SER C 1 46 ? 103.173 14.367 86.689 0.50 32.47 27 SER C CA 1
ATOM 3492 C C A SER C 1 46 ? 103.946 13.369 87.581 0.50 31.15 27 SER C C 1
ATOM 3493 C C B SER C 1 46 ? 103.945 13.408 87.588 0.50 31.63 27 SER C C 1
ATOM 3494 O O A SER C 1 46 ? 103.391 12.449 88.182 0.50 30.69 27 SER C O 1
ATOM 3495 O O B SER C 1 46 ? 103.352 12.562 88.260 0.50 30.85 27 SER C O 1
ATOM 3500 N N . ASP C 1 47 ? 105.266 13.550 87.588 1.00 31.93 28 ASP C N 1
ATOM 3501 C CA . ASP C 1 47 ? 106.177 12.699 88.381 1.00 32.50 28 ASP C CA 1
ATOM 3502 C C . ASP C 1 47 ? 105.843 12.735 89.865 1.00 32.06 28 ASP C C 1
ATOM 3503 O O . ASP C 1 47 ? 106.080 11.756 90.558 1.00 33.27 28 ASP C O 1
ATOM 3508 N N . SER C 1 48 ? 105.290 13.869 90.328 1.00 31.29 29 SER C N 1
ATOM 3509 C CA . SER C 1 48 ? 104.752 14.057 91.687 1.00 30.96 29 SER C CA 1
ATOM 3510 C C . SER C 1 48 ? 103.839 12.930 92.136 1.00 29.76 29 SER C C 1
ATOM 3511 O O . SER C 1 48 ? 103.904 12.475 93.272 1.00 30.17 29 SER C O 1
ATOM 3514 N N . TRP C 1 49 ? 102.936 12.558 91.241 1.00 30.10 30 TRP C N 1
ATOM 3515 C CA . TRP C 1 49 ? 102.044 11.420 91.434 1.00 30.43 30 TRP C CA 1
ATOM 3516 C C . TRP C 1 49 ? 102.814 10.103 91.528 1.00 29.26 30 TRP C C 1
ATOM 3517 O O . TRP C 1 49 ? 102.520 9.262 92.383 1.00 31.17 30 TRP C O 1
ATOM 3528 N N . HIS C 1 50 ? 103.814 9.937 90.677 1.00 29.88 31 HIS C N 1
ATOM 3529 C CA . HIS C 1 50 ? 104.619 8.701 90.659 1.00 29.65 31 HIS C CA 1
ATOM 3530 C C . HIS C 1 50 ? 105.552 8.546 91.846 1.00 29.08 31 HIS C C 1
ATOM 3531 O O . HIS C 1 50 ? 105.963 7.448 92.148 1.00 28.00 31 HIS C O 1
ATOM 3538 N N . GLN C 1 51 ? 105.889 9.649 92.509 1.00 32.14 32 GLN C N 1
ATOM 3539 C CA . GLN C 1 51 ? 106.735 9.628 93.712 1.00 30.64 32 GLN C CA 1
ATOM 3540 C C . GLN C 1 51 ? 105.937 9.660 95.043 1.00 31.77 32 GLN C C 1
ATOM 3541 O O . GLN C 1 51 ? 106.528 9.683 96.112 1.00 33.63 32 GLN C O 1
ATOM 3547 N N . CYS C 1 52 ? 104.609 9.686 94.960 1.00 31.38 33 CYS C N 1
ATOM 3548 C CA . CYS C 1 52 ? 103.706 9.545 96.121 1.00 32.71 33 CYS C CA 1
ATOM 3549 C C . CYS C 1 52 ? 103.991 8.248 96.871 1.00 31.60 33 CYS C C 1
ATOM 3550 O O . CYS C 1 52 ? 104.187 7.230 96.239 1.00 29.83 33 CYS C O 1
ATOM 3553 N N . ASN C 1 53 ? 103.916 8.294 98.207 1.00 32.64 34 ASN C N 1
ATOM 3554 C CA . ASN C 1 53 ? 103.878 7.106 99.046 1.00 30.99 34 ASN C CA 1
ATOM 3555 C C . ASN C 1 53 ? 102.914 7.279 100.221 1.00 31.78 34 ASN C C 1
ATOM 3556 O O . ASN C 1 53 ? 102.201 8.284 100.281 1.00 30.60 34 ASN C O 1
ATOM 3561 N N . GLU C 1 54 ? 102.858 6.291 101.115 1.00 30.20 35 GLU C N 1
ATOM 3562 C CA . GLU C 1 54 ? 102.000 6.380 102.302 1.00 31.84 35 GLU C CA 1
ATOM 3563 C C . GLU C 1 54 ? 102.777 6.788 103.558 1.00 31.60 35 GLU C C 1
ATOM 3564 O O . GLU C 1 54 ? 102.380 6.446 104.646 1.00 34.63 35 GLU C O 1
ATOM 3570 N N . GLY C 1 55 ? 103.871 7.530 103.414 1.00 31.73 36 GLY C N 1
ATOM 3571 C CA . GLY C 1 55 ? 104.673 7.950 104.552 1.00 29.73 36 GLY C CA 1
ATOM 3572 C C . GLY C 1 55 ? 106.029 7.295 104.612 1.00 29.57 36 GLY C C 1
ATOM 3573 O O . GLY C 1 55 ? 106.367 6.461 103.789 1.00 30.88 36 GLY C O 1
ATOM 3574 N N . TYR C 1 56 ? 106.809 7.702 105.609 1.00 31.35 37 TYR C N 1
ATOM 3575 C CA . TYR C 1 56 ? 108.149 7.194 105.847 1.00 30.82 37 TYR C CA 1
ATOM 3576 C C . TYR C 1 56 ? 108.246 5.665 105.719 1.00 33.00 37 TYR C C 1
ATOM 3577 O O . TYR C 1 56 ? 107.435 4.901 106.264 1.00 31.62 37 TYR C O 1
ATOM 3586 N N . GLU C 1 57 ? 109.253 5.254 104.963 1.00 35.16 38 GLU C N 1
ATOM 3587 C CA . GLU C 1 57 ? 109.580 3.856 104.689 1.00 37.80 38 GLU C CA 1
ATOM 3588 C C . GLU C 1 57 ? 108.509 3.043 103.955 1.00 35.96 38 GLU C C 1
ATOM 3589 O O . GLU C 1 57 ? 108.462 1.810 104.046 1.00 38.40 38 GLU C O 1
ATOM 3595 N N . THR C 1 58 ? 107.647 3.722 103.209 1.00 34.30 39 THR C N 1
ATOM 3596 C CA . THR C 1 58 ? 106.733 3.018 102.317 1.00 31.45 39 THR C CA 1
ATOM 3597 C C . THR C 1 58 ? 107.124 3.298 100.851 1.00 30.97 39 THR C C 1
ATOM 3598 O O . THR C 1 58 ? 107.738 4.335 100.540 1.00 29.66 39 THR C O 1
ATOM 3602 N N . TRP C 1 59 ? 106.768 2.382 99.958 1.00 27.54 40 TRP C N 1
ATOM 3603 C CA . TRP C 1 59 ? 107.163 2.507 98.568 1.00 27.88 40 TRP C CA 1
ATOM 3604 C C . TRP C 1 59 ? 106.406 3.593 97.806 1.00 27.95 40 TRP C C 1
ATOM 3605 O O . TRP C 1 59 ? 105.219 3.856 98.052 1.00 29.17 40 TRP C O 1
ATOM 3616 N N . THR C 1 60 ? 107.099 4.217 96.867 1.00 26.46 41 THR C N 1
ATOM 3617 C CA . THR C 1 60 ? 106.459 5.123 95.945 1.00 26.17 41 THR C CA 1
ATOM 3618 C C . THR C 1 60 ? 105.653 4.335 94.920 1.00 28.54 41 THR C C 1
ATOM 3619 O O . THR C 1 60 ? 105.842 3.117 94.756 1.00 29.39 41 THR C O 1
ATOM 3623 N N . VAL C 1 61 ? 104.740 5.030 94.245 1.00 28.32 42 VAL C N 1
ATOM 3624 C CA . VAL C 1 61 ? 103.950 4.434 93.185 1.00 27.07 42 VAL C CA 1
ATOM 3625 C C . VAL C 1 61 ? 104.876 3.762 92.174 1.00 26.16 42 VAL C C 1
ATOM 3626 O O . VAL C 1 61 ? 104.656 2.607 91.813 1.00 25.64 42 VAL C O 1
ATOM 3630 N N . TYR C 1 62 ? 105.923 4.478 91.749 1.00 26.01 43 TYR C N 1
ATOM 3631 C CA . TYR C 1 62 ? 106.911 3.967 90.795 1.00 25.05 43 TYR C CA 1
ATOM 3632 C C . TYR C 1 62 ? 107.558 2.643 91.289 1.00 26.16 43 TYR C C 1
ATOM 3633 O O . TYR C 1 62 ? 107.741 1.700 90.521 1.00 27.31 43 TYR C O 1
ATOM 3642 N N . GLU C 1 63 ? 107.914 2.607 92.569 1.00 24.81 44 GLU C N 1
ATOM 3643 C CA . GLU C 1 63 ? 108.508 1.438 93.171 1.00 27.07 44 GLU C CA 1
ATOM 3644 C C . GLU C 1 63 ? 107.550 0.275 93.248 1.00 27.18 44 GLU C C 1
ATOM 3645 O O . GLU C 1 63 ? 108.004 -0.889 93.212 1.00 27.22 44 GLU C O 1
ATOM 3651 N N . VAL C 1 64 ? 106.245 0.571 93.330 1.00 27.69 45 VAL C N 1
ATOM 3652 C CA . VAL C 1 64 ? 105.249 -0.485 93.357 1.00 27.43 45 VAL C CA 1
ATOM 3653 C C . VAL C 1 64 ? 105.180 -1.114 91.962 1.00 28.19 45 VAL C C 1
ATOM 3654 O O . VAL C 1 64 ? 105.170 -2.340 91.820 1.00 29.96 45 VAL C O 1
ATOM 3658 N N . VAL C 1 65 ? 105.208 -0.287 90.929 1.00 28.39 46 VAL C N 1
ATOM 3659 C CA . VAL C 1 65 ? 105.235 -0.808 89.564 1.00 26.06 46 VAL C CA 1
ATOM 3660 C C . VAL C 1 65 ? 106.455 -1.692 89.368 1.00 26.24 46 VAL C C 1
ATOM 3661 O O . VAL C 1 65 ? 106.320 -2.805 88.889 1.00 28.27 46 VAL C O 1
ATOM 3665 N N . VAL C 1 66 ? 107.632 -1.215 89.780 1.00 26.51 47 VAL C N 1
ATOM 3666 C CA . VAL C 1 66 ? 108.889 -2.001 89.688 1.00 25.98 47 VAL C CA 1
ATOM 3667 C C . VAL C 1 66 ? 108.772 -3.349 90.435 1.00 24.14 47 VAL C C 1
ATOM 3668 O O . VAL C 1 66 ? 109.207 -4.374 89.940 1.00 25.68 47 VAL C O 1
ATOM 3672 N N . HIS C 1 67 ? 108.173 -3.354 91.617 1.00 25.97 48 HIS C N 1
ATOM 3673 C CA . HIS C 1 67 ? 107.904 -4.598 92.342 1.00 26.63 48 HIS C CA 1
ATOM 3674 C C . HIS C 1 67 ? 106.989 -5.588 91.573 1.00 28.04 48 HIS C C 1
ATOM 3675 O O . HIS C 1 67 ? 107.204 -6.813 91.575 1.00 26.68 48 HIS C O 1
ATOM 3682 N N . LEU C 1 68 ? 105.962 -5.050 90.934 1.00 27.76 49 LEU C N 1
ATOM 3683 C CA . LEU C 1 68 ? 105.035 -5.879 90.175 1.00 28.03 49 LEU C CA 1
ATOM 3684 C C . LEU C 1 68 ? 105.774 -6.567 89.014 1.00 27.71 49 LEU C C 1
ATOM 3685 O O . LEU C 1 68 ? 105.536 -7.762 88.738 1.00 27.24 49 LEU C O 1
ATOM 3690 N N . ILE C 1 69 ? 106.652 -5.804 88.343 1.00 27.21 50 ILE C N 1
ATOM 3691 C CA . ILE C 1 69 ? 107.546 -6.352 87.300 1.00 26.55 50 ILE C CA 1
ATOM 3692 C C . ILE C 1 69 ? 108.416 -7.463 87.897 1.00 26.04 50 ILE C C 1
ATOM 3693 O O . ILE C 1 69 ? 108.510 -8.515 87.336 1.00 24.45 50 ILE C O 1
ATOM 3698 N N . GLU C 1 70 ? 108.992 -7.235 89.071 1.00 26.24 51 GLU C N 1
ATOM 3699 C CA . GLU C 1 70 ? 109.832 -8.236 89.678 1.00 27.21 51 GLU C CA 1
ATOM 3700 C C . GLU C 1 70 ? 109.067 -9.517 90.037 1.00 28.19 51 GLU C C 1
ATOM 3701 O O . GLU C 1 70 ? 109.642 -10.591 89.927 1.00 27.65 51 GLU C O 1
ATOM 3707 N N . ALA C 1 71 ? 107.787 -9.409 90.438 1.00 28.29 52 ALA C N 1
ATOM 3708 C CA . ALA C 1 71 ? 106.952 -10.594 90.767 1.00 25.76 52 ALA C CA 1
ATOM 3709 C C . ALA C 1 71 ? 106.674 -11.404 89.492 1.00 27.90 52 ALA C C 1
ATOM 3710 O O . ALA C 1 71 ? 106.528 -12.611 89.542 1.00 29.97 52 ALA C O 1
ATOM 3712 N N . GLU C 1 72 ? 106.655 -10.746 88.331 1.00 27.56 53 GLU C N 1
ATOM 3713 C CA . GLU C 1 72 ? 106.505 -11.473 87.065 1.00 28.55 53 GLU C CA 1
ATOM 3714 C C . GLU C 1 72 ? 107.751 -12.285 86.721 1.00 29.02 53 GLU C C 1
ATOM 3715 O O . GLU C 1 72 ? 107.638 -13.278 85.991 1.00 29.21 53 GLU C O 1
ATOM 3721 N N . LYS C 1 73 ? 108.913 -11.853 87.239 1.00 27.08 54 LYS C N 1
ATOM 3722 C CA . LYS C 1 73 ? 110.173 -12.524 86.995 1.00 27.14 54 LYS C CA 1
ATOM 3723 C C . LYS C 1 73 ? 110.481 -13.608 88.028 1.00 27.31 54 LYS C C 1
ATOM 3724 O O . LYS C 1 73 ? 110.979 -14.675 87.688 1.00 29.60 54 LYS C O 1
ATOM 3730 N N . THR C 1 74 ? 110.184 -13.339 89.285 1.00 27.21 55 THR C N 1
ATOM 3731 C CA . THR C 1 74 ? 110.729 -14.109 90.384 1.00 28.28 55 THR C CA 1
ATOM 3732 C C . THR C 1 74 ? 109.735 -15.001 91.150 1.00 29.62 55 THR C C 1
ATOM 3733 O O . THR C 1 74 ? 110.160 -15.930 91.862 1.00 31.11 55 THR C O 1
ATOM 3737 N N . ASN C 1 75 ? 108.436 -14.709 91.020 1.00 28.77 56 ASN C N 1
ATOM 3738 C CA . ASN C 1 75 ? 107.424 -15.192 91.957 1.00 28.16 56 ASN C CA 1
ATOM 3739 C C . ASN C 1 75 ? 106.438 -16.205 91.368 1.00 26.63 56 ASN C C 1
ATOM 3740 O O . ASN C 1 75 ? 106.630 -17.406 91.519 1.00 26.96 56 ASN C O 1
ATOM 3745 N N . TRP C 1 76 ? 105.398 -15.736 90.685 1.00 24.34 57 TRP C N 1
ATOM 3746 C CA . TRP C 1 76 ? 104.211 -16.573 90.434 1.00 24.72 57 TRP C CA 1
ATOM 3747 C C . TRP C 1 76 ? 104.507 -17.752 89.510 1.00 24.91 57 TRP C C 1
ATOM 3748 O O . TRP C 1 76 ? 104.259 -18.900 89.880 1.00 25.49 57 TRP C O 1
ATOM 3759 N N . ILE C 1 77 ? 105.071 -17.488 88.328 1.00 23.62 58 ILE C N 1
ATOM 3760 C CA . ILE C 1 77 ? 105.300 -18.569 87.376 1.00 26.06 58 ILE C CA 1
ATOM 3761 C C . ILE C 1 77 ? 106.441 -19.479 87.830 1.00 26.53 58 ILE C C 1
ATOM 3762 O O . ILE C 1 77 ? 106.329 -20.684 87.716 1.00 27.23 58 ILE C O 1
ATOM 3767 N N . PRO C 1 78 ? 107.555 -18.908 88.327 1.00 27.15 59 PRO C N 1
ATOM 3768 C CA . PRO C 1 78 ? 108.581 -19.818 88.859 1.00 26.54 59 PRO C CA 1
ATOM 3769 C C . PRO C 1 78 ? 108.083 -20.780 89.959 1.00 27.79 59 PRO C C 1
ATOM 3770 O O . PRO C 1 78 ? 108.420 -21.964 89.950 1.00 26.61 59 PRO C O 1
ATOM 3774 N N . ARG C 1 79 ? 107.256 -20.287 90.884 1.00 28.74 60 ARG C N 1
ATOM 3775 C CA . ARG C 1 79 ? 106.632 -21.173 91.877 1.00 25.54 60 ARG C CA 1
ATOM 3776 C C . ARG C 1 79 ? 105.625 -22.193 91.301 1.00 25.33 60 ARG C C 1
ATOM 3777 O O . ARG C 1 79 ? 105.599 -23.365 91.756 1.00 26.51 60 ARG C O 1
ATOM 3785 N N . LEU C 1 80 ? 104.786 -21.765 90.359 1.00 25.77 61 LEU C N 1
ATOM 3786 C CA . LEU C 1 80 ? 103.877 -22.675 89.635 1.00 24.89 61 LEU C CA 1
ATOM 3787 C C . LEU C 1 80 ? 104.594 -23.837 88.963 1.00 26.03 61 LEU C C 1
ATOM 3788 O O . LEU C 1 80 ? 104.145 -24.969 89.051 1.00 29.45 61 LEU C O 1
ATOM 3793 N N . ARG C 1 81 ? 105.691 -23.570 88.269 1.00 26.62 62 ARG C N 1
ATOM 3794 C CA . ARG C 1 81 ? 106.497 -24.647 87.669 1.00 27.44 62 ARG C CA 1
ATOM 3795 C C . ARG C 1 81 ? 107.043 -25.628 88.711 1.00 26.96 62 ARG C C 1
ATOM 3796 O O . ARG C 1 81 ? 107.016 -26.837 88.521 1.00 27.23 62 ARG C O 1
ATOM 3804 N N . PHE C 1 82 ? 107.607 -25.090 89.787 1.00 26.47 63 PHE C N 1
ATOM 3805 C CA . PHE C 1 82 ? 108.138 -25.893 90.876 1.00 24.70 63 PHE C CA 1
ATOM 3806 C C . PHE C 1 82 ? 107.059 -26.786 91.465 1.00 25.04 63 PHE C C 1
ATOM 3807 O O . PHE C 1 82 ? 107.272 -27.964 91.594 1.00 28.37 63 PHE C O 1
ATOM 3815 N N . ILE C 1 83 ? 105.892 -26.223 91.793 1.00 27.58 64 ILE C N 1
ATOM 3816 C CA . ILE C 1 83 ? 104.746 -26.985 92.316 1.00 26.81 64 ILE C CA 1
ATOM 3817 C C . ILE C 1 83 ? 104.391 -28.154 91.384 1.00 27.93 64 ILE C C 1
ATOM 3818 O O . ILE C 1 83 ? 104.279 -29.303 91.817 1.00 26.19 64 ILE C O 1
ATOM 3823 N N . LEU C 1 84 ? 104.227 -27.853 90.101 1.00 29.07 65 LEU C N 1
ATOM 3824 C CA . LEU C 1 84 ? 103.839 -28.876 89.116 1.00 28.86 65 LEU C CA 1
ATOM 3825 C C . LEU C 1 84 ? 104.924 -29.921 88.891 1.00 28.91 65 LEU C C 1
ATOM 3826 O O . LEU C 1 84 ? 104.618 -31.093 88.797 1.00 28.71 65 LEU C O 1
ATOM 3831 N N . GLN C 1 85 ? 106.188 -29.503 88.851 1.00 32.64 66 GLN C N 1
ATOM 3832 C CA . GLN C 1 85 ? 107.317 -30.415 88.660 1.00 33.02 66 GLN C CA 1
ATOM 3833 C C . GLN C 1 85 ? 107.730 -31.182 89.918 1.00 32.59 66 GLN C C 1
ATOM 3834 O O . GLN C 1 85 ? 108.084 -32.345 89.809 1.00 34.20 66 GLN C O 1
ATOM 3840 N N . GLU C 1 86 ? 107.672 -30.566 91.102 1.00 32.16 67 GLU C N 1
ATOM 3841 C CA . GLU C 1 86 ? 108.145 -31.202 92.351 1.00 30.94 67 GLU C CA 1
ATOM 3842 C C . GLU C 1 86 ? 107.070 -31.747 93.313 1.00 31.01 67 GLU C C 1
ATOM 3843 O O . GLU C 1 86 ? 107.368 -32.536 94.208 1.00 30.03 67 GLU C O 1
ATOM 3849 N N . GLY C 1 87 ? 105.827 -31.317 93.165 1.00 31.54 68 GLY C N 1
ATOM 3850 C CA . GLY C 1 87 ? 104.782 -31.721 94.104 1.00 31.55 68 GLY C CA 1
ATOM 3851 C C . GLY C 1 87 ? 105.110 -31.356 95.538 1.00 31.56 68 GLY C C 1
ATOM 3852 O O . GLY C 1 87 ? 105.893 -30.425 95.793 1.00 30.50 68 GLY C O 1
ATOM 3853 N N . GLU C 1 88 ? 104.524 -32.104 96.478 1.00 32.83 69 GLU C N 1
ATOM 3854 C CA . GLU C 1 88 ? 104.731 -31.843 97.905 1.00 35.65 69 GLU C CA 1
ATOM 3855 C C . GLU C 1 88 ? 106.086 -32.370 98.448 1.00 36.44 69 GLU C C 1
ATOM 3856 O O . GLU C 1 88 ? 106.446 -32.093 99.574 1.00 38.15 69 GLU C O 1
ATOM 3862 N N . HIS C 1 89 ? 106.837 -33.102 97.640 1.00 39.23 70 HIS C N 1
ATOM 3863 C CA . HIS C 1 89 ? 108.081 -33.742 98.095 1.00 40.53 70 HIS C CA 1
ATOM 3864 C C . HIS C 1 89 ? 109.111 -32.735 98.556 1.00 40.05 70 HIS C C 1
ATOM 3865 O O . HIS C 1 89 ? 109.886 -33.006 99.454 1.00 42.37 70 HIS C O 1
ATOM 3872 N N . LYS C 1 90 ? 109.130 -31.577 97.920 1.00 39.14 71 LYS C N 1
ATOM 3873 C CA . LYS C 1 90 ? 110.161 -30.590 98.155 1.00 39.76 71 LYS C CA 1
ATOM 3874 C C . LYS C 1 90 ? 109.489 -29.226 98.297 1.00 35.59 71 LYS C C 1
ATOM 3875 O O . LYS C 1 90 ? 108.621 -28.884 97.485 1.00 35.30 71 LYS C O 1
ATOM 3881 N N . PRO C 1 91 ? 109.845 -28.448 99.344 1.00 34.50 72 PRO C N 1
ATOM 3882 C CA . PRO C 1 91 ? 109.304 -27.089 99.393 1.00 31.90 72 PRO C CA 1
ATOM 3883 C C . PRO C 1 91 ? 109.882 -26.209 98.300 1.00 30.68 72 PRO C C 1
ATOM 3884 O O . PRO C 1 91 ? 111.066 -26.323 97.972 1.00 30.77 72 PRO C O 1
ATOM 3888 N N . PHE C 1 92 ? 109.065 -25.341 97.715 1.00 30.52 73 PHE C N 1
ATOM 3889 C CA . PHE C 1 92 ? 109.639 -24.342 96.850 1.00 29.37 73 PHE C CA 1
ATOM 3890 C C . PHE C 1 92 ? 110.463 -23.346 97.678 1.00 30.71 73 PHE C C 1
ATOM 3891 O O . PHE C 1 92 ? 110.251 -23.216 98.885 1.00 30.63 73 PHE C O 1
ATOM 3899 N N . PRO C 1 93 ? 111.449 -22.684 97.047 1.00 30.98 74 PRO C N 1
ATOM 3900 C CA . PRO C 1 93 ? 112.345 -21.867 97.853 1.00 30.28 74 PRO C CA 1
ATOM 3901 C C . PRO C 1 93 ? 111.663 -20.634 98.414 1.00 30.03 74 PRO C C 1
ATOM 3902 O O . PRO C 1 93 ? 110.711 -20.127 97.840 1.00 30.04 74 PRO C O 1
ATOM 3906 N N . ALA C 1 94 ? 112.144 -20.208 99.566 1.00 30.88 75 ALA C N 1
ATOM 3907 C CA . ALA C 1 94 ? 111.770 -18.941 100.165 1.00 33.73 75 ALA C CA 1
ATOM 3908 C C . ALA C 1 94 ? 112.538 -17.832 99.453 1.00 34.17 75 ALA C C 1
ATOM 3909 O O . ALA C 1 94 ? 113.601 -18.065 98.893 1.00 37.28 75 ALA C O 1
ATOM 3911 N N . PHE C 1 95 ? 112.023 -16.620 99.506 1.00 34.62 76 PHE C N 1
ATOM 3912 C CA . PHE C 1 95 ? 112.658 -15.512 98.796 1.00 33.95 76 PHE C CA 1
ATOM 3913 C C . PHE C 1 95 ? 113.809 -14.831 99.576 1.00 32.51 76 PHE C C 1
ATOM 3914 O O . PHE C 1 95 ? 114.478 -13.950 99.024 1.00 32.35 76 PHE C O 1
ATOM 3922 N N . ASP C 1 96 ? 114.027 -15.205 100.836 1.00 31.95 77 ASP C N 1
ATOM 3923 C CA . ASP C 1 96 ? 115.029 -14.520 101.661 1.00 36.00 77 ASP C CA 1
ATOM 3924 C C . ASP C 1 96 ? 116.495 -14.912 101.365 1.00 37.09 77 ASP C C 1
ATOM 3925 O O . ASP C 1 96 ? 117.416 -14.303 101.902 1.00 39.24 77 ASP C O 1
ATOM 3930 N N . ARG C 1 97 ? 116.715 -15.898 100.499 1.00 38.04 78 ARG C N 1
ATOM 3931 C CA . ARG C 1 97 ? 118.071 -16.339 100.175 1.00 40.49 78 ARG C CA 1
ATOM 3932 C C . ARG C 1 97 ? 118.663 -15.656 98.931 1.00 40.18 78 ARG C C 1
ATOM 3933 O O . ARG C 1 97 ? 119.881 -15.459 98.844 1.00 42.54 78 ARG C O 1
ATOM 3938 N N . PHE C 1 98 ? 117.799 -15.275 97.998 1.00 37.34 79 PHE C N 1
ATOM 3939 C CA . PHE C 1 98 ? 118.194 -14.864 96.655 1.00 35.43 79 PHE C CA 1
ATOM 3940 C C . PHE C 1 98 ? 117.987 -13.362 96.532 1.00 33.76 79 PHE C C 1
ATOM 3941 O O . PHE C 1 98 ? 116.899 -12.865 96.694 1.00 37.24 79 PHE C O 1
ATOM 3949 N N . SER C 1 99 ? 119.035 -12.630 96.231 1.00 34.38 80 SER C N 1
ATOM 3950 C CA . SER C 1 99 ? 118.974 -11.198 96.324 1.00 34.48 80 SER C CA 1
ATOM 3951 C C . SER C 1 99 ? 118.861 -10.625 94.917 1.00 35.21 80 SER C C 1
ATOM 3952 O O . SER C 1 99 ? 119.251 -11.263 93.924 1.00 30.59 80 SER C O 1
ATOM 3955 N N . HIS C 1 100 ? 118.323 -9.412 94.860 1.00 34.29 81 HIS C N 1
ATOM 3956 C CA . HIS C 1 100 ? 118.100 -8.727 93.617 1.00 32.67 81 HIS C CA 1
ATOM 3957 C C . HIS C 1 100 ? 118.757 -7.377 93.757 1.00 32.21 81 HIS C C 1
ATOM 3958 O O . HIS C 1 100 ? 118.734 -6.803 94.833 1.00 31.65 81 HIS C O 1
ATOM 3965 N N . LEU C 1 101 ? 119.353 -6.877 92.678 1.00 32.93 82 LEU C N 1
ATOM 3966 C CA . LEU C 1 101 ? 119.994 -5.574 92.700 1.00 34.70 82 LEU C CA 1
ATOM 3967 C C . LEU C 1 101 ? 118.888 -4.569 92.714 1.00 34.58 82 LEU C C 1
ATOM 3968 O O . LEU C 1 101 ? 117.866 -4.752 92.044 1.00 34.82 82 LEU C O 1
ATOM 3973 N N . ASN C 1 102 ? 119.065 -3.538 93.519 1.00 34.81 83 ASN C N 1
ATOM 3974 C CA . ASN C 1 102 ? 118.154 -2.408 93.496 1.00 37.96 83 ASN C CA 1
ATOM 3975 C C . ASN C 1 102 ? 118.176 -1.763 92.122 1.00 39.16 83 ASN C C 1
ATOM 3976 O O . ASN C 1 102 ? 119.165 -1.855 91.404 1.00 40.83 83 ASN C O 1
ATOM 3981 N N . GLN C 1 103 ? 117.083 -1.128 91.736 1.00 40.27 84 GLN C N 1
ATOM 3982 C CA . GLN C 1 103 ? 116.986 -0.638 90.376 1.00 40.83 84 GLN C CA 1
ATOM 3983 C C . GLN C 1 103 ? 116.819 0.846 90.369 1.00 40.93 84 GLN C C 1
ATOM 3984 O O . GLN C 1 103 ? 116.276 1.420 91.307 1.00 40.30 84 GLN C O 1
ATOM 3990 N N . SER C 1 104 ? 117.331 1.462 89.306 1.00 42.72 85 SER C N 1
ATOM 3991 C CA . SER C 1 104 ? 117.301 2.902 89.169 1.00 42.45 85 SER C CA 1
ATOM 3992 C C . SER C 1 104 ? 115.840 3.364 89.075 1.00 40.90 85 SER C C 1
ATOM 3993 O O . SER C 1 104 ? 115.040 2.795 88.332 1.00 38.09 85 SER C O 1
ATOM 3996 N N . ASN C 1 105 ? 115.511 4.368 89.875 1.00 41.14 86 ASN C N 1
ATOM 3997 C CA . ASN C 1 105 ? 114.308 5.161 89.716 1.00 41.94 86 ASN C CA 1
ATOM 3998 C C . ASN C 1 105 ? 114.321 6.055 88.457 1.00 41.69 86 ASN C C 1
ATOM 3999 O O . ASN C 1 105 ? 113.304 6.651 88.123 1.00 42.62 86 ASN C O 1
ATOM 4004 N N . ALA C 1 106 ? 115.459 6.163 87.763 1.00 42.20 87 ALA C N 1
ATOM 4005 C CA . ALA C 1 106 ? 115.572 7.040 86.596 1.00 41.24 87 ALA C CA 1
ATOM 4006 C C . ALA C 1 106 ? 115.035 6.445 85.279 1.00 39.84 87 ALA C C 1
ATOM 4007 O O . ALA C 1 106 ? 114.845 7.180 84.319 1.00 40.11 87 ALA C O 1
ATOM 4009 N N . VAL C 1 107 ? 114.800 5.137 85.205 1.00 36.54 88 VAL C N 1
ATOM 4010 C CA . VAL C 1 107 ? 114.223 4.578 83.995 1.00 34.22 88 VAL C CA 1
ATOM 4011 C C . VAL C 1 107 ? 112.803 5.170 83.879 1.00 34.65 88 VAL C C 1
ATOM 4012 O O . VAL C 1 107 ? 112.053 5.156 84.859 1.00 33.85 88 VAL C O 1
ATOM 4016 N N . PRO C 1 108 ? 112.463 5.785 82.728 1.00 32.15 89 PRO C N 1
ATOM 4017 C CA . PRO C 1 108 ? 111.137 6.352 82.566 1.00 30.67 89 PRO C CA 1
ATOM 4018 C C . PRO C 1 108 ? 110.047 5.333 82.812 1.00 31.49 89 PRO C C 1
ATOM 4019 O O . PRO C 1 108 ? 110.135 4.199 82.337 1.00 31.88 89 PRO C O 1
ATOM 4023 N N . ILE C 1 109 ? 109.044 5.740 83.578 1.00 28.99 90 ILE C N 1
ATOM 4024 C CA . ILE C 1 109 ? 107.947 4.866 83.962 1.00 27.09 90 ILE C CA 1
ATOM 4025 C C . ILE C 1 109 ? 107.270 4.205 82.744 1.00 27.38 90 ILE C C 1
ATOM 4026 O O . ILE C 1 109 ? 106.840 3.058 82.796 1.00 27.96 90 ILE C O 1
ATOM 4031 N N . SER C 1 110 ? 107.210 4.922 81.629 1.00 29.85 91 SER C N 1
ATOM 4032 C CA . SER C 1 110 ? 106.630 4.399 80.388 1.00 30.89 91 SER C CA 1
ATOM 4033 C C . SER C 1 110 ? 107.268 3.060 79.981 1.00 31.59 91 SER C C 1
ATOM 4034 O O . SER C 1 110 ? 106.604 2.187 79.413 1.00 31.95 91 SER C O 1
ATOM 4037 N N . GLU C 1 111 ? 108.560 2.920 80.273 1.00 30.43 92 GLU C N 1
ATOM 4038 C CA . GLU C 1 111 ? 109.298 1.724 79.962 1.00 30.57 92 GLU C CA 1
ATOM 4039 C C . GLU C 1 111 ? 108.949 0.633 80.925 1.00 27.70 92 GLU C C 1
ATOM 4040 O O . GLU C 1 111 ? 108.908 -0.515 80.537 1.00 25.80 92 GLU C O 1
ATOM 4046 N N . ARG C 1 112 ? 108.707 0.985 82.186 1.00 27.59 93 ARG C N 1
ATOM 4047 C CA . ARG C 1 112 ? 108.238 0.004 83.165 1.00 26.66 93 ARG C CA 1
ATOM 4048 C C . ARG C 1 112 ? 106.889 -0.581 82.748 1.00 27.74 93 ARG C C 1
ATOM 4049 O O . ARG C 1 112 ? 106.689 -1.801 82.836 1.00 30.40 93 ARG C O 1
ATOM 4057 N N . PHE C 1 113 ? 105.961 0.271 82.310 1.00 28.19 94 PHE C N 1
ATOM 4058 C CA . PHE C 1 113 ? 104.634 -0.208 81.876 1.00 29.73 94 PHE C CA 1
ATOM 4059 C C . PHE C 1 113 ? 104.729 -1.165 80.725 1.00 30.12 94 PHE C C 1
ATOM 4060 O O . PHE C 1 113 ? 103.979 -2.120 80.663 1.00 31.62 94 PHE C O 1
ATOM 4068 N N . LYS C 1 114 ? 105.619 -0.864 79.798 1.00 29.24 95 LYS C N 1
ATOM 4069 C CA . LYS C 1 114 ? 105.843 -1.688 78.637 1.00 32.65 95 LYS C CA 1
ATOM 4070 C C . LYS C 1 114 ? 106.418 -3.074 79.000 1.00 31.59 95 LYS C C 1
ATOM 4071 O O . LYS C 1 114 ? 105.950 -4.119 78.497 1.00 30.67 95 LYS C O 1
ATOM 4077 N N . GLU C 1 115 ? 107.437 -3.075 79.857 1.00 29.38 96 GLU C N 1
ATOM 4078 C CA . GLU C 1 115 ? 107.982 -4.319 80.398 1.00 30.90 96 GLU C CA 1
ATOM 4079 C C . GLU C 1 115 ? 106.938 -5.142 81.172 1.00 29.63 96 GLU C C 1
ATOM 4080 O O . GLU C 1 115 ? 106.783 -6.325 80.906 1.00 28.93 96 GLU C O 1
ATOM 4086 N N . PHE C 1 116 ? 106.212 -4.515 82.097 1.00 28.38 97 PHE C N 1
ATOM 4087 C CA . PHE C 1 116 ? 105.151 -5.220 82.833 1.00 29.10 97 PHE C CA 1
ATOM 4088 C C . PHE C 1 116 ? 104.114 -5.862 81.891 1.00 28.80 97 PHE C C 1
ATOM 4089 O O . PHE C 1 116 ? 103.694 -7.007 82.071 1.00 28.24 97 PHE C O 1
ATOM 4097 N N . GLN C 1 117 ? 103.682 -5.110 80.888 1.00 29.76 98 GLN C N 1
ATOM 4098 C CA . GLN C 1 117 ? 102.704 -5.625 79.940 1.00 29.12 98 GLN C CA 1
ATOM 4099 C C . GLN C 1 117 ? 103.298 -6.820 79.176 1.00 28.30 98 GLN C C 1
ATOM 4100 O O . GLN C 1 117 ? 102.638 -7.855 79.028 1.00 28.80 98 GLN C O 1
ATOM 4106 N N . GLN C 1 118 ? 104.533 -6.703 78.711 1.00 27.79 99 GLN C N 1
ATOM 4107 C CA . GLN C 1 118 ? 105.160 -7.824 77.992 1.00 28.11 99 GLN C CA 1
ATOM 4108 C C . GLN C 1 118 ? 105.256 -9.099 78.851 1.00 26.09 99 GLN C C 1
ATOM 4109 O O . GLN C 1 118 ? 104.897 -10.187 78.404 1.00 28.18 99 GLN C O 1
ATOM 4115 N N . LEU C 1 119 ? 105.727 -8.963 80.083 1.00 26.42 100 LEU C N 1
ATOM 4116 C CA . LEU C 1 119 ? 105.921 -10.101 80.959 1.00 26.60 100 LEU C CA 1
ATOM 4117 C C . LEU C 1 119 ? 104.599 -10.745 81.353 1.00 28.18 100 LEU C C 1
ATOM 4118 O O . LEU C 1 119 ? 104.510 -11.957 81.458 1.00 28.93 100 LEU C O 1
ATOM 4123 N N . ARG C 1 120 ? 103.576 -9.934 81.600 1.00 27.52 101 ARG C N 1
ATOM 4124 C CA . ARG C 1 120 ? 102.296 -10.464 82.009 1.00 27.93 101 ARG C CA 1
ATOM 4125 C C . ARG C 1 120 ? 101.658 -11.263 80.863 1.00 27.89 101 ARG C C 1
ATOM 4126 O O . ARG C 1 120 ? 101.065 -12.323 81.088 1.00 26.68 101 ARG C O 1
ATOM 4134 N N . LYS C 1 121 ? 101.807 -10.761 79.648 1.00 28.28 102 LYS C N 1
ATOM 4135 C CA . LYS C 1 121 ? 101.322 -11.428 78.441 1.00 29.63 102 LYS C CA 1
ATOM 4136 C C . LYS C 1 121 ? 102.041 -12.768 78.247 1.00 28.23 102 LYS C C 1
ATOM 4137 O O . LYS C 1 121 ? 101.395 -13.786 78.057 1.00 29.52 102 LYS C O 1
ATOM 4140 N N . GLU C 1 122 ? 103.363 -12.781 78.363 1.00 28.23 103 GLU C N 1
ATOM 4141 C CA . GLU C 1 122 ? 104.118 -14.041 78.413 1.00 31.50 103 GLU C CA 1
ATOM 4142 C C . GLU C 1 122 ? 103.661 -15.010 79.512 1.00 29.38 103 GLU C C 1
ATOM 4143 O O . GLU C 1 122 ? 103.451 -16.186 79.266 1.00 30.26 103 GLU C O 1
ATOM 4149 N N . ASN C 1 123 ? 103.515 -14.512 80.732 1.00 29.07 104 ASN C N 1
ATOM 4150 C CA . ASN C 1 123 ? 103.199 -15.364 81.885 1.00 28.15 104 ASN C CA 1
ATOM 4151 C C . ASN C 1 123 ? 101.800 -16.015 81.818 1.00 25.38 104 ASN C C 1
ATOM 4152 O O . ASN C 1 123 ? 101.595 -17.133 82.292 1.00 22.79 104 ASN C O 1
ATOM 4157 N N . LEU C 1 124 ? 100.851 -15.313 81.225 1.00 24.96 105 LEU C N 1
ATOM 4158 C CA . LEU C 1 124 ? 99.509 -15.847 81.051 1.00 26.58 105 LEU C CA 1
ATOM 4159 C C . LEU C 1 124 ? 99.494 -16.912 79.943 1.00 26.92 105 LEU C C 1
ATOM 4160 O O . LEU C 1 124 ? 98.688 -17.851 79.979 1.00 26.45 105 LEU C O 1
ATOM 4165 N N . ASN C 1 125 ? 100.400 -16.791 78.981 1.00 26.92 106 ASN C N 1
ATOM 4166 C CA . ASN C 1 125 ? 100.554 -17.836 77.981 1.00 27.28 106 ASN C CA 1
ATOM 4167 C C . ASN C 1 125 ? 101.167 -19.071 78.590 1.00 26.29 106 ASN C C 1
ATOM 4168 O O . ASN C 1 125 ? 100.691 -20.168 78.339 1.00 25.52 106 ASN C O 1
ATOM 4173 N N . THR C 1 126 ? 102.207 -18.885 79.408 1.00 25.67 107 THR C N 1
ATOM 4174 C CA . THR C 1 126 ? 102.806 -19.998 80.148 1.00 25.37 107 THR C CA 1
ATOM 4175 C C . THR C 1 126 ? 101.784 -20.643 81.077 1.00 26.00 107 THR C C 1
ATOM 4176 O O . THR C 1 126 ? 101.726 -21.883 81.166 1.00 21.96 107 THR C O 1
ATOM 4180 N N . LEU C 1 127 ? 100.985 -19.811 81.761 1.00 25.22 108 LEU C N 1
ATOM 4181 C CA . LEU C 1 127 ? 99.911 -20.321 82.639 1.00 25.32 108 LEU C CA 1
ATOM 4182 C C . LEU C 1 127 ? 98.946 -21.266 81.916 1.00 26.25 108 LEU C C 1
ATOM 4183 O O . LEU C 1 127 ? 98.531 -22.290 82.467 1.00 25.29 108 LEU C O 1
ATOM 4188 N N A ARG C 1 128 ? 98.589 -20.905 80.688 0.50 25.65 109 ARG C N 1
ATOM 4189 N N B ARG C 1 128 ? 98.587 -20.899 80.687 0.50 26.66 109 ARG C N 1
ATOM 4190 C CA A ARG C 1 128 ? 97.631 -21.684 79.916 0.50 25.41 109 ARG C CA 1
ATOM 4191 C CA B ARG C 1 128 ? 97.649 -21.683 79.887 0.50 27.48 109 ARG C CA 1
ATOM 4192 C C A ARG C 1 128 ? 98.238 -23.019 79.459 0.50 24.68 109 ARG C C 1
ATOM 4193 C C B ARG C 1 128 ? 98.247 -23.028 79.491 0.50 25.75 109 ARG C C 1
ATOM 4194 O O A ARG C 1 128 ? 97.519 -24.008 79.297 0.50 23.90 109 ARG C O 1
ATOM 4195 O O B ARG C 1 128 ? 97.534 -24.028 79.390 0.50 25.01 109 ARG C O 1
ATOM 4210 N N . SER C 1 129 ? 99.557 -23.046 79.261 1.00 25.93 110 SER C N 1
ATOM 4211 C CA . SER C 1 129 ? 100.280 -24.320 79.012 1.00 27.81 110 SER C CA 1
ATOM 4212 C C . SER C 1 129 ? 100.501 -25.160 80.275 1.00 25.60 110 SER C C 1
ATOM 4213 O O . SER C 1 129 ? 100.474 -26.362 80.203 1.00 26.01 110 SER C O 1
ATOM 4216 N N . LEU C 1 130 ? 100.692 -24.543 81.427 1.00 27.52 111 LEU C N 1
ATOM 4217 C CA . LEU C 1 130 ? 100.978 -25.311 82.649 1.00 28.21 111 LEU C CA 1
ATOM 4218 C C . LEU C 1 130 ? 99.701 -25.805 83.359 1.00 29.00 111 LEU C C 1
ATOM 4219 O O . LEU C 1 130 ? 99.676 -26.908 83.889 1.00 27.96 111 LEU C O 1
ATOM 4224 N N . VAL C 1 131 ? 98.659 -24.972 83.378 1.00 28.51 112 VAL C N 1
ATOM 4225 C CA . VAL C 1 131 ? 97.395 -25.303 84.043 1.00 27.53 112 VAL C CA 1
ATOM 4226 C C . VAL C 1 131 ? 96.269 -25.433 83.020 1.00 26.49 112 VAL C C 1
ATOM 4227 O O . VAL C 1 131 ? 95.683 -24.433 82.616 1.00 27.23 112 VAL C O 1
ATOM 4231 N N . GLN C 1 132 ? 95.961 -26.661 82.610 1.00 26.45 113 GLN C N 1
ATOM 4232 C CA . GLN C 1 132 ? 95.079 -26.892 81.454 1.00 28.69 113 GLN C CA 1
ATOM 4233 C C . GLN C 1 132 ? 93.662 -27.348 81.794 1.00 30.75 113 GLN C C 1
ATOM 4234 O O . GLN C 1 132 ? 92.786 -27.384 80.925 1.00 31.33 113 GLN C O 1
ATOM 4240 N N . SER C 1 133 ? 93.443 -27.691 83.055 1.00 32.16 114 SER C N 1
ATOM 4241 C CA . SER C 1 133 ? 92.186 -28.287 83.486 1.00 32.92 114 SER C CA 1
ATOM 4242 C C . SER C 1 133 ? 91.943 -27.890 84.937 1.00 32.52 114 SER C C 1
ATOM 4243 O O . SER C 1 133 ? 92.860 -27.437 85.630 1.00 30.12 114 SER C O 1
ATOM 4246 N N . GLU C 1 134 ? 90.701 -28.106 85.376 1.00 32.68 115 GLU C N 1
ATOM 4247 C CA . GLU C 1 134 ? 90.292 -27.930 86.784 1.00 31.74 115 GLU C CA 1
ATOM 4248 C C . GLU C 1 134 ? 90.977 -28.938 87.703 1.00 30.98 115 GLU C C 1
ATOM 4249 O O . GLU C 1 134 ? 91.227 -28.645 88.866 1.00 33.72 115 GLU C O 1
ATOM 4255 N N . ALA C 1 135 ? 91.336 -30.114 87.201 1.00 29.68 116 ALA C N 1
ATOM 4256 C CA . ALA C 1 135 ? 92.153 -31.020 88.012 1.00 30.71 116 ALA C CA 1
ATOM 4257 C C . ALA C 1 135 ? 93.553 -30.449 88.328 1.00 31.82 116 ALA C C 1
ATOM 4258 O O . ALA C 1 135 ? 94.129 -30.764 89.373 1.00 33.41 116 ALA C O 1
ATOM 4260 N N . ASP C 1 136 ? 94.113 -29.647 87.413 1.00 31.36 117 ASP C N 1
ATOM 4261 C CA . ASP C 1 136 ? 95.448 -29.074 87.590 1.00 30.13 117 ASP C CA 1
ATOM 4262 C C . ASP C 1 136 ? 95.433 -28.039 88.729 1.00 29.62 117 ASP C C 1
ATOM 4263 O O . ASP C 1 136 ? 96.454 -27.750 89.344 1.00 29.62 117 ASP C O 1
ATOM 4268 N N . LEU C 1 137 ? 94.269 -27.456 88.980 1.00 29.90 118 LEU C N 1
ATOM 4269 C CA . LEU C 1 137 ? 94.119 -26.470 90.030 1.00 29.55 118 LEU C CA 1
ATOM 4270 C C . LEU C 1 137 ? 94.255 -27.092 91.415 1.00 28.44 118 LEU C C 1
ATOM 4271 O O . LEU C 1 137 ? 94.587 -26.401 92.383 1.00 27.83 118 LEU C O 1
ATOM 4276 N N . GLU C 1 138 ? 93.986 -28.385 91.509 1.00 27.83 119 GLU C N 1
ATOM 4277 C CA . GLU C 1 138 ? 93.952 -29.079 92.798 1.00 28.20 119 GLU C CA 1
ATOM 4278 C C . GLU C 1 138 ? 95.271 -29.725 93.125 1.00 28.62 119 GLU C C 1
ATOM 4279 O O . GLU C 1 138 ? 95.422 -30.338 94.168 1.00 31.27 119 GLU C O 1
ATOM 4285 N N . ARG C 1 139 ? 96.231 -29.608 92.223 1.00 29.70 120 ARG C N 1
ATOM 4286 C CA . ARG C 1 139 ? 97.554 -30.132 92.473 1.00 29.52 120 ARG C CA 1
ATOM 4287 C C . ARG C 1 139 ? 98.241 -29.331 93.532 1.00 29.14 120 ARG C C 1
ATOM 4288 O O . ARG C 1 139 ? 98.020 -28.116 93.646 1.00 30.31 120 ARG C O 1
ATOM 4296 N N . THR C 1 140 ? 99.070 -30.017 94.311 1.00 28.57 121 THR C N 1
ATOM 4297 C CA . THR C 1 140 ? 99.635 -29.451 95.504 1.00 28.38 121 THR C CA 1
ATOM 4298 C C . THR C 1 140 ? 101.150 -29.387 95.475 1.00 28.80 121 THR C C 1
ATOM 4299 O O . THR C 1 140 ? 101.812 -30.184 94.799 1.00 27.37 121 THR C O 1
ATOM 4303 N N . GLY C 1 141 ? 101.668 -28.395 96.212 1.00 29.72 122 GLY C N 1
ATOM 4304 C CA . GLY C 1 141 ? 103.075 -28.220 96.499 1.00 27.64 122 GLY C CA 1
ATOM 4305 C C . GLY C 1 141 ? 103.287 -27.889 97.963 1.00 26.78 122 GLY C C 1
ATOM 4306 O O . GLY C 1 141 ? 102.379 -27.993 98.777 1.00 25.76 122 GLY C O 1
ATOM 4307 N N . ALA C 1 142 ? 104.511 -27.496 98.296 1.00 27.05 123 ALA C N 1
ATOM 4308 C CA . ALA C 1 142 ? 104.914 -27.308 99.674 1.00 27.62 123 ALA C CA 1
ATOM 4309 C C . ALA C 1 142 ? 105.559 -25.933 99.792 1.00 28.01 123 ALA C C 1
ATOM 4310 O O . ALA C 1 142 ? 106.644 -25.698 99.272 1.00 30.30 123 ALA C O 1
ATOM 4312 N N . HIS C 1 143 ? 104.845 -25.017 100.434 1.00 28.97 124 HIS C N 1
ATOM 4313 C CA . HIS C 1 143 ? 105.372 -23.718 100.780 1.00 26.93 124 HIS C CA 1
ATOM 4314 C C . HIS C 1 143 ? 106.310 -23.955 101.952 1.00 28.50 124 HIS C C 1
ATOM 4315 O O . HIS C 1 143 ? 105.985 -24.751 102.861 1.00 28.34 124 HIS C O 1
ATOM 4322 N N . PRO C 1 144 ? 107.484 -23.288 101.942 1.00 27.44 125 PRO C N 1
ATOM 4323 C CA . PRO C 1 144 ? 108.512 -23.594 102.937 1.00 27.48 125 PRO C CA 1
ATOM 4324 C C . PRO C 1 144 ? 108.206 -23.234 104.398 1.00 27.84 125 PRO C C 1
ATOM 4325 O O . PRO C 1 144 ? 108.817 -23.796 105.301 1.00 31.51 125 PRO C O 1
ATOM 4329 N N . ALA C 1 145 ? 107.310 -22.289 104.625 1.00 27.62 126 ALA C N 1
ATOM 4330 C CA . ALA C 1 145 ? 106.795 -21.975 105.945 1.00 26.52 126 ALA C CA 1
ATOM 4331 C C . ALA C 1 145 ? 105.311 -22.404 106.123 1.00 28.43 126 ALA C C 1
ATOM 4332 O O . ALA C 1 145 ? 104.934 -22.836 107.209 1.00 30.51 126 ALA C O 1
ATOM 4334 N N . PHE C 1 146 ? 104.469 -22.270 105.088 1.00 25.89 127 PHE C N 1
ATOM 4335 C CA . PHE C 1 146 ? 103.017 -22.467 105.258 1.00 26.53 127 PHE C CA 1
ATOM 4336 C C . PHE C 1 146 ? 102.532 -23.910 105.097 1.00 27.39 127 PHE C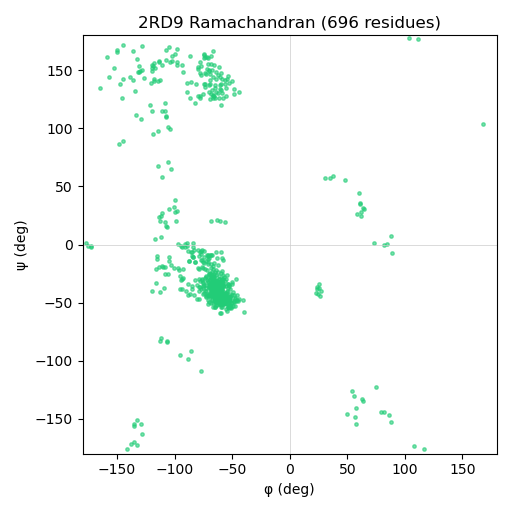 C 1
ATOM 4337 O O . PHE C 1 146 ? 101.389 -24.212 105.429 1.00 28.97 127 PHE C O 1
ATOM 4345 N N . GLY C 1 147 ? 103.374 -24.783 104.551 1.00 28.28 128 GLY C N 1
ATOM 4346 C CA . GLY C 1 147 ? 102.971 -26.148 104.235 1.00 27.60 128 GLY C CA 1
ATOM 4347 C C . GLY C 1 147 ? 102.315 -26.364 102.884 1.00 28.41 128 GLY C C 1
ATOM 4348 O O . GLY C 1 147 ? 102.632 -25.685 101.902 1.00 27.03 128 GLY C O 1
ATOM 4349 N N . VAL C 1 148 ? 101.385 -27.317 102.837 1.00 28.98 129 VAL C N 1
ATOM 4350 C CA . VAL C 1 148 ? 100.776 -27.733 101.584 1.00 27.97 129 VAL C CA 1
ATOM 4351 C C . VAL C 1 148 ? 99.947 -26.588 101.036 1.00 28.78 129 VAL C C 1
ATOM 4352 O O . VAL C 1 148 ? 99.130 -26.024 101.743 1.00 28.45 129 VAL C O 1
ATOM 4356 N N . VAL C 1 149 ? 100.196 -26.230 99.775 1.00 29.11 130 VAL C N 1
ATOM 4357 C CA . VAL C 1 149 ? 99.426 -25.226 99.081 1.00 25.71 130 VAL C CA 1
ATOM 4358 C C . VAL C 1 149 ? 98.968 -25.812 97.759 1.00 27.80 130 VAL C C 1
ATOM 4359 O O . VAL C 1 149 ? 99.626 -26.693 97.209 1.00 29.59 130 VAL C O 1
ATOM 4363 N N . LYS C 1 150 ? 97.820 -25.347 97.280 1.00 28.45 131 LYS C N 1
ATOM 4364 C CA . LYS C 1 150 ? 97.269 -25.753 96.000 1.00 29.21 131 LYS C CA 1
ATOM 4365 C C . LYS C 1 150 ? 97.582 -24.757 94.897 1.00 28.10 131 LYS C C 1
ATOM 4366 O O . LYS C 1 150 ? 97.767 -23.555 95.144 1.00 27.95 131 LYS C O 1
ATOM 4372 N N . VAL C 1 151 ? 97.611 -25.246 93.659 1.00 28.70 132 VAL C N 1
ATOM 4373 C CA . VAL C 1 151 ? 97.791 -24.370 92.496 1.00 26.72 132 VAL C CA 1
ATOM 4374 C C . VAL C 1 151 ? 96.801 -23.212 92.510 1.00 26.77 132 VAL C C 1
ATOM 4375 O O . VAL C 1 151 ? 97.196 -22.067 92.307 1.00 25.76 132 VAL C O 1
ATOM 4379 N N . ARG C 1 152 ? 95.537 -23.506 92.803 1.00 26.09 133 ARG C N 1
ATOM 4380 C CA . ARG C 1 152 ? 94.493 -22.483 92.793 1.00 25.74 133 ARG C CA 1
ATOM 4381 C C . ARG C 1 152 ? 94.727 -21.394 93.832 1.00 25.67 133 ARG C C 1
ATOM 4382 O O . ARG C 1 152 ? 94.388 -20.238 93.599 1.00 20.41 133 ARG C O 1
ATOM 4390 N N . GLU C 1 153 ? 95.311 -21.778 94.968 1.00 26.01 134 GLU C N 1
ATOM 4391 C CA . GLU C 1 153 ? 95.676 -20.835 96.013 1.00 26.36 134 GLU C CA 1
ATOM 4392 C C . GLU C 1 153 ? 96.820 -19.904 95.589 1.00 26.39 134 GLU C C 1
ATOM 4393 O O . GLU C 1 153 ? 96.811 -18.729 95.924 1.00 26.79 134 GLU C O 1
ATOM 4399 N N . LEU C 1 154 ? 97.816 -20.431 94.883 1.00 27.15 135 LEU C N 1
ATOM 4400 C CA . LEU C 1 154 ? 98.892 -19.580 94.328 1.00 26.64 135 LEU C CA 1
ATOM 4401 C C . LEU C 1 154 ? 98.331 -18.597 93.313 1.00 26.76 135 LEU C C 1
ATOM 4402 O O . LEU C 1 154 ? 98.750 -17.441 93.268 1.00 28.07 135 LEU C O 1
ATOM 4407 N N . LEU C 1 155 ? 97.367 -19.060 92.520 1.00 24.61 136 LEU C N 1
ATOM 4408 C CA . LEU C 1 155 ? 96.815 -18.267 91.448 1.00 24.93 136 LEU C CA 1
ATOM 4409 C C . LEU C 1 155 ? 95.898 -17.196 91.998 1.00 24.34 136 LEU C C 1
ATOM 4410 O O . LEU C 1 155 ? 95.920 -16.031 91.540 1.00 24.92 136 LEU C O 1
ATOM 4415 N N . SER C 1 156 ? 95.098 -17.593 92.979 1.00 24.66 137 SER C N 1
ATOM 4416 C CA . SER C 1 156 ? 94.254 -16.675 93.735 1.00 24.24 137 SER C CA 1
ATOM 4417 C C . SER C 1 156 ? 95.124 -15.599 94.359 1.00 23.99 137 SER C C 1
ATOM 4418 O O . SER C 1 156 ? 94.823 -14.423 94.280 1.00 27.65 137 SER C O 1
ATOM 4421 N N . ALA C 1 157 ? 96.214 -15.996 94.989 1.00 25.03 138 ALA C N 1
ATOM 4422 C CA . ALA C 1 157 ? 97.122 -15.025 95.641 1.00 23.76 138 ALA C CA 1
ATOM 4423 C C . ALA C 1 157 ? 97.744 -14.034 94.634 1.00 24.60 138 ALA C C 1
ATOM 4424 O O . ALA C 1 157 ? 97.992 -12.889 94.963 1.00 25.99 138 ALA C O 1
ATOM 4426 N N . TRP C 1 158 ? 97.997 -14.503 93.409 1.00 27.59 139 TRP C N 1
ATOM 4427 C CA . TRP C 1 158 ? 98.529 -13.678 92.297 1.00 25.86 139 TRP C CA 1
ATOM 4428 C C . TRP C 1 158 ? 97.538 -12.562 91.967 1.00 25.26 139 TRP C C 1
ATOM 4429 O O . TRP C 1 158 ? 97.915 -11.418 91.883 1.00 26.28 139 TRP C O 1
ATOM 4440 N N . VAL C 1 159 ? 96.257 -12.908 91.870 1.00 27.76 140 VAL C N 1
ATOM 4441 C CA . VAL C 1 159 ? 95.198 -11.947 91.552 1.00 26.17 140 VAL C CA 1
ATOM 4442 C C . VAL C 1 159 ? 95.111 -10.911 92.658 1.00 27.15 140 VAL C C 1
ATOM 4443 O O . VAL C 1 159 ? 95.114 -9.706 92.400 1.00 25.44 140 VAL C O 1
ATOM 4447 N N . VAL C 1 160 ? 95.076 -11.401 93.897 1.00 28.76 141 VAL C N 1
ATOM 4448 C CA . VAL C 1 160 ? 94.971 -10.523 95.054 1.00 27.42 141 VAL C CA 1
ATOM 4449 C C . VAL C 1 160 ? 96.201 -9.645 95.203 1.00 26.42 141 VAL C C 1
ATOM 4450 O O . VAL C 1 160 ? 96.101 -8.495 95.631 1.00 29.08 141 VAL C O 1
ATOM 4454 N N . HIS C 1 161 ? 97.357 -10.173 94.831 1.00 29.17 142 HIS C N 1
ATOM 4455 C CA . HIS C 1 161 ? 98.613 -9.432 94.893 1.00 26.47 142 HIS C CA 1
ATOM 4456 C C . HIS C 1 161 ? 98.537 -8.178 94.022 1.00 26.02 142 HIS C C 1
ATOM 4457 O O . HIS C 1 161 ? 98.878 -7.105 94.475 1.00 26.49 142 HIS C O 1
ATOM 4464 N N . ASP C 1 162 ? 98.035 -8.329 92.799 1.00 26.89 143 ASP C N 1
ATOM 4465 C CA . ASP C 1 162 ? 97.836 -7.209 91.842 1.00 28.02 143 ASP C CA 1
ATOM 4466 C C . ASP C 1 162 ? 96.972 -6.159 92.463 1.00 29.01 143 ASP C C 1
ATOM 4467 O O . ASP C 1 162 ? 97.290 -4.966 92.420 1.00 28.83 143 ASP C O 1
ATOM 4472 N N . LEU C 1 163 ? 95.842 -6.631 92.990 1.00 29.04 144 LEU C N 1
ATOM 4473 C CA . LEU C 1 163 ? 94.786 -5.761 93.516 1.00 28.47 144 LEU C CA 1
ATOM 4474 C C . LEU C 1 163 ? 95.288 -5.011 94.719 1.00 27.07 144 LEU C C 1
ATOM 4475 O O . LEU C 1 163 ? 95.015 -3.833 94.887 1.00 29.48 144 LEU C O 1
ATOM 4480 N N . THR C 1 164 ? 96.048 -5.707 95.546 1.00 28.32 145 THR C N 1
ATOM 4481 C CA . THR C 1 164 ? 96.585 -5.150 96.775 1.00 26.72 145 THR C CA 1
ATOM 4482 C C . THR C 1 164 ? 97.526 -4.012 96.491 1.00 26.80 145 THR C C 1
ATOM 4483 O O . THR C 1 164 ? 97.530 -3.019 97.210 1.00 27.81 145 THR C O 1
ATOM 4487 N N . HIS C 1 165 ? 98.348 -4.176 95.455 1.00 28.72 146 HIS C N 1
ATOM 4488 C CA . HIS C 1 165 ? 99.290 -3.146 95.044 1.00 28.14 146 HIS C CA 1
ATOM 4489 C C . HIS C 1 165 ? 98.633 -2.012 94.252 1.00 26.07 146 HIS C C 1
ATOM 4490 O O . HIS C 1 165 ? 99.088 -0.893 94.335 1.00 25.76 146 HIS C O 1
ATOM 4497 N N . ILE C 1 166 ? 97.580 -2.299 93.493 1.00 28.78 147 ILE C N 1
ATOM 4498 C CA . ILE C 1 166 ? 96.742 -1.240 92.896 1.00 27.37 147 ILE C CA 1
ATOM 4499 C C . ILE C 1 166 ? 96.218 -0.371 94.051 1.00 28.35 147 ILE C C 1
ATOM 4500 O O . ILE C 1 166 ? 96.397 0.829 94.040 1.00 28.06 147 ILE C O 1
ATOM 4505 N N . ALA C 1 167 ? 95.636 -0.976 95.089 1.00 29.39 148 ALA C N 1
ATOM 4506 C CA . ALA C 1 167 ? 95.119 -0.196 96.222 1.00 27.03 148 ALA C CA 1
ATOM 4507 C C . ALA C 1 167 ? 96.211 0.634 96.926 1.00 27.04 148 ALA C C 1
ATOM 4508 O O . ALA C 1 167 ? 95.965 1.774 97.335 1.00 28.49 148 ALA C O 1
ATOM 4510 N N . GLN C 1 168 ? 97.383 0.037 97.109 1.00 25.67 149 GLN C N 1
ATOM 4511 C CA . GLN C 1 168 ? 98.544 0.732 97.662 1.00 26.13 149 GLN C CA 1
ATOM 4512 C C . GLN C 1 168 ? 98.867 2.004 96.864 1.00 24.87 149 GLN C C 1
ATOM 4513 O O . GLN C 1 168 ? 99.134 3.071 97.417 1.00 27.11 149 GLN C O 1
ATOM 4519 N N . ILE C 1 169 ? 98.856 1.868 95.562 1.00 24.96 150 ILE C N 1
ATOM 4520 C CA . ILE C 1 169 ? 99.125 2.998 94.679 1.00 25.63 150 ILE C CA 1
ATOM 4521 C C . ILE C 1 169 ? 98.056 4.067 94.841 1.00 24.97 150 ILE C C 1
ATOM 4522 O O . ILE C 1 169 ? 98.388 5.217 94.999 1.00 24.38 150 ILE C O 1
ATOM 4527 N N . VAL C 1 170 ? 96.786 3.680 94.785 1.00 25.35 151 VAL C N 1
ATOM 4528 C CA . VAL C 1 170 ? 95.682 4.611 94.908 1.00 25.76 151 VAL C CA 1
ATOM 4529 C C . VAL C 1 170 ? 95.705 5.362 96.255 1.00 26.99 151 VAL C C 1
ATOM 4530 O O . VAL C 1 170 ? 95.515 6.586 96.287 1.00 26.82 151 VAL C O 1
ATOM 4534 N N . ARG C 1 171 ? 95.936 4.647 97.352 1.00 27.09 152 ARG C N 1
ATOM 4535 C CA . ARG C 1 171 ? 96.032 5.269 98.693 1.00 26.94 152 ARG C CA 1
ATOM 4536 C C . ARG C 1 171 ? 97.239 6.186 98.856 1.00 26.05 152 ARG C C 1
ATOM 4537 O O . ARG C 1 171 ? 97.151 7.190 99.532 1.00 27.19 152 ARG C O 1
ATOM 4545 N N . SER C 1 172 ? 98.378 5.811 98.270 1.00 27.02 153 SER C N 1
ATOM 4546 C CA . SER C 1 172 ? 99.563 6.659 98.232 1.00 25.42 153 SER C CA 1
ATOM 4547 C C . SER C 1 172 ? 99.213 8.002 97.595 1.00 25.70 153 SER C C 1
ATOM 4548 O O . SER C 1 172 ? 99.530 9.097 98.118 1.00 23.82 153 SER C O 1
ATOM 4559 N N . ALA C 1 174 ? 96.175 9.282 97.275 1.00 25.98 155 ALA C N 1
ATOM 4560 C CA . ALA C 1 174 ? 95.172 9.963 98.093 1.00 25.58 155 ALA C CA 1
ATOM 4561 C C . ALA C 1 174 ? 95.815 10.714 99.309 1.00 25.98 155 ALA C C 1
ATOM 4562 O O . ALA C 1 174 ? 95.362 11.822 99.698 1.00 24.07 155 ALA C O 1
ATOM 4564 N N . LYS C 1 175 ? 96.886 10.141 99.859 1.00 26.08 156 LYS C N 1
ATOM 4565 C CA . LYS C 1 175 ? 97.575 10.725 101.010 1.00 28.11 156 LYS C CA 1
ATOM 4566 C C . LYS C 1 175 ? 98.250 12.068 100.716 1.00 28.00 156 LYS C C 1
ATOM 4567 O O . LYS C 1 175 ? 98.463 12.901 101.590 1.00 28.47 156 LYS C O 1
ATOM 4573 N N . ARG C 1 176 ? 98.591 12.287 99.466 1.00 28.70 157 ARG C N 1
ATOM 4574 C CA . ARG C 1 176 ? 99.214 13.519 99.063 1.00 25.87 157 ARG C CA 1
ATOM 4575 C C . ARG C 1 176 ? 98.327 14.738 99.433 1.00 26.43 157 ARG C C 1
ATOM 4576 O O . ARG C 1 176 ? 98.843 15.839 99.720 1.00 27.16 157 ARG C O 1
ATOM 4584 N N . TYR C 1 177 ? 97.011 14.534 99.491 1.00 24.18 158 TYR C N 1
ATOM 4585 C CA . TYR C 1 177 ? 96.054 15.607 99.777 1.00 23.81 158 TYR C CA 1
ATOM 4586 C C . TYR C 1 177 ? 95.407 15.546 101.162 1.00 22.94 158 TYR C C 1
ATOM 4587 O O . TYR C 1 177 ? 94.404 16.194 101.395 1.00 24.97 158 TYR C O 1
ATOM 4596 N N . ASP C 1 178 ? 95.975 14.766 102.069 1.00 23.98 159 ASP C N 1
ATOM 4597 C CA . ASP C 1 178 ? 95.543 14.722 103.463 1.00 25.47 159 ASP C CA 1
ATOM 4598 C C . ASP C 1 178 ? 95.295 16.098 104.111 1.00 26.01 159 ASP C C 1
ATOM 4599 O O . ASP C 1 178 ? 94.270 16.280 104.781 1.00 27.51 159 ASP C O 1
ATOM 4604 N N . THR C 1 179 ? 96.235 17.037 103.958 1.00 23.90 160 THR C N 1
ATOM 4605 C CA . THR C 1 179 ? 96.042 18.398 104.461 1.00 24.44 160 THR C CA 1
ATOM 4606 C C . THR C 1 179 ? 95.122 19.187 103.525 1.00 24.60 160 THR C C 1
ATOM 4607 O O . THR C 1 179 ? 94.265 19.960 103.961 1.00 22.75 160 THR C O 1
ATOM 4611 N N . ASP C 1 180 ? 95.246 18.958 102.238 1.00 22.81 161 ASP C N 1
ATOM 4612 C CA . ASP C 1 180 ? 94.482 19.763 101.280 1.00 23.47 161 ASP C CA 1
ATOM 4613 C C . ASP C 1 180 ? 92.951 19.647 101.386 1.00 23.12 161 ASP C C 1
ATOM 4614 O O . ASP C 1 180 ? 92.232 20.628 101.173 1.00 23.85 161 ASP C O 1
ATOM 4619 N N . VAL C 1 181 ? 92.465 18.460 101.736 1.00 21.94 162 VAL C N 1
ATOM 4620 C CA . VAL C 1 181 ? 91.019 18.213 101.875 1.00 21.38 162 VAL C CA 1
ATOM 4621 C C . VAL C 1 181 ? 90.345 18.966 103.020 1.00 22.04 162 VAL C C 1
ATOM 4622 O O . VAL C 1 181 ? 89.104 19.110 103.026 1.00 21.30 162 VAL C O 1
ATOM 4626 N N . GLY C 1 182 ? 91.134 19.445 103.986 1.00 22.52 163 GLY C N 1
ATOM 4627 C CA . GLY C 1 182 ? 90.614 20.284 105.054 1.00 21.27 163 GLY C CA 1
ATOM 4628 C C . GLY C 1 182 ? 89.605 19.510 105.883 1.00 22.94 163 GLY C C 1
ATOM 4629 O O . GLY C 1 182 ? 89.876 18.360 106.241 1.00 24.41 163 GLY C O 1
ATOM 4630 N N . PRO C 1 183 ? 88.433 20.109 106.177 1.00 22.12 164 PRO C N 1
ATOM 4631 C CA . PRO C 1 183 ? 87.433 19.439 107.047 1.00 22.85 164 PRO C CA 1
ATOM 4632 C C . PRO C 1 183 ? 86.758 18.188 106.487 1.00 22.79 164 PRO C C 1
ATOM 4633 O O . PRO C 1 183 ? 86.086 17.493 107.220 1.00 26.12 164 PRO C O 1
ATOM 4637 N N . TRP C 1 184 ? 86.965 17.887 105.218 1.00 25.01 165 TRP C N 1
ATOM 4638 C CA . TRP C 1 184 ? 86.474 16.648 104.613 1.00 26.23 165 TRP C CA 1
ATOM 4639 C C . TRP C 1 184 ? 87.257 15.381 104.935 1.00 26.49 165 TRP C C 1
ATOM 4640 O O . TRP C 1 184 ? 86.821 14.284 104.575 1.00 27.91 165 TRP C O 1
ATOM 4651 N N . LYS C 1 185 ? 88.404 15.529 105.583 1.00 26.80 166 LYS C N 1
ATOM 4652 C CA . LYS C 1 185 ? 89.283 14.416 105.927 1.00 26.86 166 LYS C CA 1
ATOM 4653 C C . LYS C 1 185 ? 88.577 13.245 106.615 1.00 26.93 166 LYS C C 1
ATOM 4654 O O . LYS C 1 185 ? 88.720 12.094 106.201 1.00 27.79 166 LYS C O 1
ATOM 4660 N N . GLU C 1 186 ? 87.852 13.536 107.687 1.00 28.44 167 GLU C N 1
ATOM 4661 C CA . GLU C 1 186 ? 87.164 12.492 108.427 1.00 30.12 167 GLU C CA 1
ATOM 4662 C C . GLU C 1 186 ? 86.082 11.798 107.608 1.00 28.12 167 GLU C C 1
ATOM 4663 O O . GLU C 1 186 ? 86.079 10.560 107.504 1.00 27.64 167 GLU C O 1
ATOM 4669 N N . TYR C 1 187 ? 85.177 12.565 107.018 1.00 26.83 168 TYR C N 1
ATOM 4670 C CA . TYR C 1 187 ? 84.153 11.938 106.184 1.00 26.01 168 TYR C CA 1
ATOM 4671 C C . TYR C 1 187 ? 84.720 11.121 105.012 1.00 27.16 168 TYR C C 1
ATOM 4672 O O . TYR C 1 187 ? 84.122 10.128 104.613 1.00 29.36 168 TYR C O 1
ATOM 4681 N N . LEU C 1 188 ? 85.857 11.516 104.449 1.00 26.61 169 LEU C N 1
ATOM 4682 C CA . LEU C 1 188 ? 86.414 10.786 103.315 1.00 25.90 169 LEU C CA 1
ATOM 4683 C C . LEU C 1 188 ? 86.835 9.380 103.739 1.00 27.28 169 LEU C C 1
ATOM 4684 O O . LEU C 1 188 ? 87.036 8.480 102.904 1.00 29.91 169 LEU C O 1
ATOM 4689 N N . GLY C 1 189 ? 86.939 9.179 105.044 1.00 28.45 170 GLY C N 1
ATOM 4690 C CA . GLY C 1 189 ? 87.135 7.856 105.620 1.00 29.43 170 GLY C CA 1
ATOM 4691 C C . GLY C 1 189 ? 85.898 6.995 105.821 1.00 30.59 170 GLY C C 1
ATOM 4692 O O . GLY C 1 189 ? 86.029 5.835 106.202 1.00 33.20 170 GLY C O 1
ATOM 4693 N N . ILE C 1 190 ? 84.718 7.555 105.540 1.00 30.82 171 ILE C N 1
ATOM 4694 C CA . ILE C 1 190 ? 83.406 6.917 105.772 1.00 29.79 171 ILE C CA 1
ATOM 4695 C C . ILE C 1 190 ? 82.757 6.492 104.450 1.00 28.38 171 ILE C C 1
ATOM 4696 O O . ILE C 1 190 ? 82.294 7.312 103.658 1.00 28.50 171 ILE C O 1
ATOM 4701 N N . LEU C 1 191 ? 82.718 5.181 104.259 1.00 27.32 172 LEU C N 1
ATOM 4702 C CA . LEU C 1 191 ? 82.221 4.569 103.073 1.00 28.27 172 LEU C CA 1
ATOM 4703 C C . LEU C 1 191 ? 80.768 4.115 103.244 1.00 29.18 172 LEU C C 1
ATOM 4704 O O . LEU C 1 191 ? 80.215 4.121 104.364 1.00 27.95 172 LEU C O 1
ATOM 4709 N N . ASN C 1 192 ? 80.146 3.754 102.115 1.00 29.56 173 ASN C N 1
ATOM 4710 C CA . ASN C 1 192 ? 78.822 3.117 102.124 1.00 30.15 173 ASN C CA 1
ATOM 4711 C C . ASN C 1 192 ? 77.735 3.995 102.750 1.00 29.98 173 ASN C C 1
ATOM 4712 O O . ASN C 1 192 ? 76.840 3.503 103.398 1.00 30.12 173 ASN C O 1
ATOM 4717 N N . ASP C 1 193 ? 77.836 5.303 102.528 1.00 30.88 174 ASP C N 1
ATOM 4718 C CA . ASP C 1 193 ? 76.932 6.300 103.107 1.00 30.89 174 ASP C CA 1
ATOM 4719 C C . ASP C 1 193 ? 76.701 7.393 102.061 1.00 32.52 174 ASP C C 1
ATOM 4720 O O . ASP C 1 193 ? 75.596 7.924 101.976 1.00 34.65 174 ASP C O 1
ATOM 4726 N N . LYS D 1 5 ? 123.082 -2.063 122.623 1.00 45.68 -14 LYS D N 1
ATOM 4727 C CA . LYS D 1 5 ? 122.652 -1.029 121.646 1.00 45.46 -14 LYS D CA 1
ATOM 4728 C C . LYS D 1 5 ? 121.668 0.003 122.267 1.00 43.01 -14 LYS D C 1
ATOM 4729 O O . LYS D 1 5 ? 121.314 -0.065 123.453 1.00 40.29 -14 LYS D O 1
ATOM 4735 N N . ILE D 1 6 ? 121.284 0.995 121.465 1.00 40.20 -13 ILE D N 1
ATOM 4736 C CA . ILE D 1 6 ? 120.474 2.119 121.915 1.00 36.71 -13 ILE D CA 1
ATOM 4737 C C . ILE D 1 6 ? 119.238 2.323 121.018 1.00 34.52 -13 ILE D C 1
ATOM 4738 O O . ILE D 1 6 ? 119.109 1.695 119.961 1.00 34.98 -13 ILE D O 1
ATOM 4743 N N . HIS D 1 7 ? 118.337 3.197 121.464 1.00 32.23 -12 HIS D N 1
ATOM 4744 C CA . HIS D 1 7 ? 117.186 3.647 120.672 1.00 30.00 -12 HIS D CA 1
ATOM 4745 C C . HIS D 1 7 ? 116.864 5.120 120.950 1.00 29.52 -12 HIS D C 1
ATOM 4746 O O . HIS D 1 7 ? 117.453 5.741 121.834 1.00 28.33 -12 HIS D O 1
ATOM 4753 N N . HIS D 1 8 ? 115.946 5.666 120.161 1.00 30.27 -11 HIS D N 1
ATOM 4754 C CA . HIS D 1 8 ? 115.386 6.985 120.381 1.00 31.14 -11 HIS D CA 1
ATOM 4755 C C . HIS D 1 8 ? 113.895 6.852 120.623 1.00 30.11 -11 HIS D C 1
ATOM 4756 O O . HIS D 1 8 ? 113.243 6.046 119.975 1.00 30.15 -11 HIS D O 1
ATOM 4763 N N . HIS D 1 9 ? 113.381 7.651 121.558 1.00 27.90 -10 HIS D N 1
ATOM 4764 C CA . HIS D 1 9 ? 111.956 7.795 121.812 1.00 27.52 -10 HIS D CA 1
ATOM 4765 C C . HIS D 1 9 ? 111.246 8.422 120.621 1.00 26.55 -10 HIS D C 1
ATOM 4766 O O . HIS D 1 9 ? 111.710 9.389 120.071 1.00 27.97 -10 HIS D O 1
ATOM 4773 N N . HIS D 1 10 ? 110.105 7.880 120.223 1.00 26.36 -9 HIS D N 1
ATOM 4774 C CA . HIS D 1 10 ? 109.309 8.465 119.137 1.00 25.61 -9 HIS D CA 1
ATOM 4775 C C . HIS D 1 10 ? 110.173 9.093 118.035 1.00 25.75 -9 HIS D C 1
ATOM 4776 O O . HIS D 1 10 ? 110.040 10.274 117.666 1.00 25.59 -9 HIS D O 1
ATOM 4783 N N . HIS D 1 11 ? 111.026 8.225 117.511 1.00 26.73 -8 HIS D N 1
ATOM 4784 C CA . HIS D 1 11 ? 112.186 8.534 116.684 1.00 26.38 -8 HIS D CA 1
ATOM 4785 C C . HIS D 1 11 ? 111.850 9.412 115.480 1.00 27.16 -8 HIS D C 1
ATOM 4786 O O . HIS D 1 11 ? 112.546 10.417 115.193 1.00 29.03 -8 HIS D O 1
ATOM 4793 N N . HIS D 1 12 ? 110.792 9.033 114.774 1.00 25.03 -7 HIS D N 1
ATOM 4794 C CA . HIS D 1 12 ? 110.445 9.680 113.517 1.00 25.07 -7 HIS D CA 1
ATOM 4795 C C . HIS D 1 12 ? 109.152 10.494 113.597 1.00 25.46 -7 HIS D C 1
ATOM 4796 O O . HIS D 1 12 ? 108.511 10.771 112.592 1.00 28.17 -7 HIS D O 1
ATOM 4803 N N . GLU D 1 13 ? 108.807 10.924 114.803 1.00 25.69 -6 GLU D N 1
ATOM 4804 C CA . GLU D 1 13 ? 107.668 11.796 115.010 1.00 26.05 -6 GLU D CA 1
ATOM 4805 C C . GLU D 1 13 ? 107.567 12.940 114.006 1.00 26.21 -6 GLU D C 1
ATOM 4806 O O . GLU D 1 13 ? 106.466 13.231 113.498 1.00 27.15 -6 GLU D O 1
ATOM 4812 N N . ASN D 1 14 ? 108.688 13.625 113.778 1.00 26.63 -5 ASN D N 1
ATOM 4813 C CA . ASN D 1 14 ? 108.706 14.852 112.959 1.00 28.83 -5 ASN D CA 1
ATOM 4814 C C . ASN D 1 14 ? 108.295 14.646 111.515 1.00 27.63 -5 ASN D C 1
ATOM 4815 O O . ASN D 1 14 ? 107.854 15.580 110.869 1.00 27.44 -5 ASN D O 1
ATOM 4820 N N . LEU D 1 15 ? 108.436 13.417 111.033 1.00 27.78 -4 LEU D N 1
ATOM 4821 C CA . LEU D 1 15 ? 108.147 13.076 109.644 1.00 28.61 -4 LEU D CA 1
ATOM 4822 C C . LEU D 1 15 ? 106.670 13.023 109.337 1.00 29.82 -4 LEU D C 1
ATOM 4823 O O . LEU D 1 15 ? 106.295 12.952 108.168 1.00 30.73 -4 LEU D O 1
ATOM 4828 N N . TYR D 1 16 ? 105.822 13.063 110.364 1.00 29.93 -3 TYR D N 1
ATOM 4829 C CA . TYR D 1 16 ? 104.412 12.801 110.161 1.00 28.11 -3 TYR D CA 1
ATOM 4830 C C . TYR D 1 16 ? 103.623 14.092 110.241 1.00 30.20 -3 TYR D C 1
ATOM 4831 O O . TYR D 1 16 ? 102.867 14.353 111.179 1.00 32.48 -3 TYR D O 1
ATOM 4840 N N . PHE D 1 17 ? 103.824 14.882 109.201 1.00 31.69 -2 PHE D N 1
ATOM 4841 C CA . PHE D 1 17 ? 103.275 16.207 109.075 1.00 34.10 -2 PHE D CA 1
ATOM 4842 C C . PHE D 1 17 ? 103.427 16.595 107.606 1.00 35.25 -2 PHE D C 1
ATOM 4843 O O . PHE D 1 17 ? 104.471 16.376 107.023 1.00 38.66 -2 PHE D O 1
ATOM 4851 N N . GLN D 1 18 ? 102.378 17.149 107.020 1.00 37.38 -1 GLN D N 1
ATOM 4852 C CA . GLN D 1 18 ? 102.349 17.527 105.600 1.00 38.64 -1 GLN D CA 1
ATOM 4853 C C . GLN D 1 18 ? 101.730 18.882 105.442 1.00 34.67 -1 GLN D C 1
ATOM 4854 O O . GLN D 1 18 ? 100.739 19.189 106.097 1.00 32.53 -1 GLN D O 1
ATOM 4860 N N . GLY D 1 19 ? 102.265 19.665 104.528 1.00 32.72 0 GLY D N 1
ATOM 4861 C CA . GLY D 1 19 ? 101.552 20.819 104.054 1.00 32.73 0 GLY D CA 1
ATOM 4862 C C . GLY D 1 19 ? 100.594 20.472 102.917 1.00 31.61 0 GLY D C 1
ATOM 4863 O O . GLY D 1 19 ? 100.150 19.324 102.748 1.00 29.76 0 GLY D O 1
ATOM 4872 N N . ASN D 1 21 ? 99.661 20.036 99.057 1.00 29.98 2 ASN D N 1
ATOM 4873 C CA . ASN D 1 21 ? 100.272 19.617 97.803 1.00 28.76 2 ASN D CA 1
ATOM 4874 C C . ASN D 1 21 ? 99.405 19.847 96.574 1.00 28.36 2 ASN D C 1
ATOM 4875 O O . ASN D 1 21 ? 99.841 19.596 95.487 1.00 27.19 2 ASN D O 1
ATOM 4880 N N . PHE D 1 22 ? 98.193 20.374 96.737 1.00 30.82 3 PHE D N 1
ATOM 4881 C CA . PHE D 1 22 ? 97.287 20.623 95.588 1.00 29.37 3 PHE D CA 1
ATOM 4882 C C . PHE D 1 22 ? 97.929 21.497 94.529 1.00 29.90 3 PHE D C 1
ATOM 4883 O O . PHE D 1 22 ? 98.439 22.561 94.833 1.00 29.90 3 PHE D O 1
ATOM 4891 N N . GLN D 1 23 ? 97.900 21.029 93.288 1.00 30.91 4 GLN D N 1
ATOM 4892 C CA . GLN D 1 23 ? 98.147 21.871 92.140 1.00 31.08 4 GLN D CA 1
ATOM 4893 C C . GLN D 1 23 ? 97.050 21.588 91.137 1.00 30.01 4 GLN D C 1
ATOM 4894 O O . GLN D 1 23 ? 96.737 20.441 90.855 1.00 30.17 4 GLN D O 1
ATOM 4908 N N . ASN D 1 25 ? 96.751 21.686 87.872 1.00 26.74 6 ASN D N 1
ATOM 4909 C CA . ASN D 1 25 ? 97.061 20.869 86.686 1.00 29.61 6 ASN D CA 1
ATOM 4910 C C . ASN D 1 25 ? 97.163 19.397 87.070 1.00 28.14 6 ASN D C 1
ATOM 4911 O O . ASN D 1 25 ? 96.712 18.509 86.349 1.00 28.91 6 ASN D O 1
ATOM 4916 N N . GLU D 1 26 ? 97.729 19.149 88.239 1.00 26.64 7 GLU D N 1
ATOM 4917 C CA . GLU D 1 26 ? 97.915 17.792 88.726 1.00 26.72 7 GLU D CA 1
ATOM 4918 C C . GLU D 1 26 ? 96.604 17.162 89.153 1.00 26.28 7 GLU D C 1
ATOM 4919 O O . GLU D 1 26 ? 96.392 15.990 88.932 1.00 27.44 7 GLU D O 1
ATOM 4925 N N . ALA D 1 27 ? 95.719 17.946 89.749 1.00 26.39 8 ALA D N 1
ATOM 4926 C CA . ALA D 1 27 ? 94.372 17.457 90.089 1.00 26.84 8 ALA D CA 1
ATOM 4927 C C . ALA D 1 27 ? 93.558 17.093 88.853 1.00 25.44 8 ALA D C 1
ATOM 4928 O O . ALA D 1 27 ? 92.920 16.052 88.827 1.00 26.76 8 ALA D O 1
ATOM 4930 N N . ILE D 1 28 ? 93.575 17.959 87.834 1.00 27.64 9 ILE D N 1
ATOM 4931 C CA . ILE D 1 28 ? 92.852 17.692 86.572 1.00 27.40 9 ILE D CA 1
ATOM 4932 C C . ILE D 1 28 ? 93.393 16.384 85.931 1.00 28.45 9 ILE D C 1
ATOM 4933 O O . ILE D 1 28 ? 92.625 15.518 85.512 1.00 27.11 9 ILE D O 1
ATOM 4938 N N . GLN D 1 29 ? 94.714 16.216 85.948 1.00 28.30 10 GLN D N 1
ATOM 4939 C CA . GLN D 1 29 ? 95.357 15.004 85.437 1.00 28.07 10 GLN D CA 1
ATOM 4940 C C . GLN D 1 29 ? 94.685 13.755 85.930 1.00 27.16 10 GLN D C 1
ATOM 4941 O O . GLN D 1 29 ? 94.404 12.885 85.148 1.00 27.81 10 GLN D O 1
ATOM 4947 N N . LEU D 1 30 ? 94.447 13.679 87.238 1.00 29.68 11 LEU D N 1
ATOM 4948 C CA . LEU D 1 30 ? 93.779 12.532 87.843 1.00 28.90 11 LEU D CA 1
ATOM 4949 C C . LEU D 1 30 ? 92.321 12.447 87.480 1.00 27.88 11 LEU D C 1
ATOM 4950 O O . LEU D 1 30 ? 91.850 11.385 87.104 1.00 25.71 11 LEU D O 1
ATOM 4955 N N . LEU D 1 31 ? 91.599 13.562 87.634 1.00 27.98 12 LEU D N 1
ATOM 4956 C CA . LEU D 1 31 ? 90.149 13.562 87.412 1.00 26.97 12 LEU D CA 1
ATOM 4957 C C . LEU D 1 31 ? 89.815 13.199 85.974 1.00 26.65 12 LEU D C 1
ATOM 4958 O O . LEU D 1 31 ? 88.821 12.530 85.735 1.00 25.31 12 LEU D O 1
ATOM 4963 N N . GLU D 1 32 ? 90.656 13.594 85.019 1.00 26.59 13 GLU D N 1
ATOM 4964 C CA . GLU D 1 32 ? 90.377 13.313 83.619 1.00 29.02 13 GLU D CA 1
ATOM 4965 C C . GLU D 1 32 ? 90.619 11.844 83.269 1.00 29.80 13 GLU D C 1
ATOM 4966 O O . GLU D 1 32 ? 90.113 11.350 82.266 1.00 31.14 13 GLU D O 1
ATOM 4972 N N . ARG D 1 33 ? 91.327 11.130 84.141 1.00 30.70 14 ARG D N 1
ATOM 4973 C CA . ARG D 1 33 ? 91.706 9.732 83.907 1.00 31.30 14 ARG D CA 1
ATOM 4974 C C . ARG D 1 33 ? 90.793 8.675 84.569 1.00 30.06 14 ARG D C 1
ATOM 4975 O O . ARG D 1 33 ? 90.783 7.521 84.138 1.00 28.30 14 ARG D O 1
ATOM 4983 N N . THR D 1 34 ? 90.033 9.058 85.596 1.00 28.99 15 THR D N 1
ATOM 4984 C CA . THR D 1 34 ? 89.237 8.090 86.361 1.00 29.87 15 THR D CA 1
ATOM 4985 C C . THR D 1 34 ? 88.188 7.327 85.522 1.00 30.47 15 THR D C 1
ATOM 4986 O O . THR D 1 34 ? 88.035 6.107 85.658 1.00 32.14 15 THR D O 1
ATOM 4990 N N . PRO D 1 35 ? 87.447 8.036 84.670 1.00 29.84 16 PRO D N 1
ATOM 4991 C CA . PRO D 1 35 ? 86.465 7.285 83.889 1.00 30.39 16 PRO D CA 1
ATOM 4992 C C . PRO D 1 35 ? 87.081 6.182 83.006 1.00 28.24 16 PRO D C 1
ATOM 4993 O O . PRO D 1 35 ? 86.572 5.077 82.970 1.00 27.29 16 PRO D O 1
ATOM 4997 N N . LYS D 1 36 ? 88.172 6.496 82.320 1.00 28.91 17 LYS D N 1
ATOM 4998 C CA . LYS D 1 36 ? 88.822 5.566 81.407 1.00 28.07 17 LYS D CA 1
ATOM 4999 C C . LYS D 1 36 ? 89.522 4.416 82.170 1.00 26.52 17 LYS D C 1
ATOM 5000 O O . LYS D 1 36 ? 89.597 3.277 81.688 1.00 24.85 17 LYS D O 1
ATOM 5006 N N . THR D 1 37 ? 90.009 4.724 83.364 1.00 27.29 18 THR D N 1
ATOM 5007 C CA . THR D 1 37 ? 90.688 3.761 84.216 1.00 27.53 18 THR D CA 1
ATOM 5008 C C . THR D 1 37 ? 89.658 2.723 84.686 1.00 29.09 18 THR D C 1
ATOM 5009 O O . THR D 1 37 ? 89.916 1.530 84.613 1.00 27.18 18 THR D O 1
ATOM 5013 N N . LEU D 1 38 ? 88.490 3.174 85.149 1.00 29.47 19 LEU D N 1
ATOM 5014 C CA . LEU D 1 38 ? 87.479 2.246 85.663 1.00 28.94 19 LEU D CA 1
ATOM 5015 C C . LEU D 1 38 ? 86.913 1.374 84.532 1.00 30.24 19 LEU D C 1
ATOM 5016 O O . LEU D 1 38 ? 86.608 0.193 84.731 1.00 29.87 19 LEU D O 1
ATOM 5021 N N . GLU D 1 39 ? 86.812 1.961 83.347 1.00 29.39 20 GLU D N 1
ATOM 5022 C CA . GLU D 1 39 ? 86.350 1.277 82.165 1.00 29.00 20 GLU D CA 1
ATOM 5023 C C . GLU D 1 39 ? 87.335 0.208 81.691 1.00 27.34 20 GLU D C 1
ATOM 5024 O O . GLU D 1 39 ? 86.931 -0.930 81.437 1.00 27.01 20 GLU D O 1
ATOM 5030 N N . VAL D 1 40 ? 88.618 0.554 81.549 1.00 27.49 21 VAL D N 1
ATOM 5031 C CA . VAL D 1 40 ? 89.646 -0.430 81.154 1.00 28.24 21 VAL D CA 1
ATOM 5032 C C . VAL D 1 40 ? 89.735 -1.559 82.199 1.00 30.06 21 VAL D C 1
ATOM 5033 O O . VAL D 1 40 ? 89.860 -2.741 81.860 1.00 32.73 21 VAL D O 1
ATOM 5037 N N . PHE D 1 41 ? 89.648 -1.183 83.468 1.00 29.27 22 PHE D N 1
ATOM 5038 C CA . PHE D 1 41 ? 89.730 -2.111 84.564 1.00 28.77 22 PHE D CA 1
ATOM 5039 C C . PHE D 1 41 ? 88.508 -3.031 84.658 1.00 29.32 22 PHE D C 1
ATOM 5040 O O . PHE D 1 41 ? 88.633 -4.213 84.934 1.00 31.71 22 PHE D O 1
ATOM 5048 N N . LEU D 1 42 ? 87.319 -2.488 84.460 1.00 28.77 23 LEU D N 1
ATOM 5049 C CA . LEU D 1 42 ? 86.113 -3.219 84.809 1.00 28.10 23 LEU D CA 1
ATOM 5050 C C . LEU D 1 42 ? 85.262 -3.685 83.632 1.00 29.19 23 LEU D C 1
ATOM 5051 O O . LEU D 1 42 ? 84.444 -4.568 83.827 1.00 29.35 23 LEU D O 1
ATOM 5056 N N . GLU D 1 43 ? 85.426 -3.113 82.439 1.00 33.41 24 GLU D N 1
ATOM 5057 C CA . GLU D 1 43 ? 84.549 -3.473 81.324 1.00 37.88 24 GLU D CA 1
ATOM 5058 C C . GLU D 1 43 ? 84.821 -4.887 80.880 1.00 38.73 24 GLU D C 1
ATOM 5059 O O . GLU D 1 43 ? 85.965 -5.340 80.847 1.00 41.25 24 GLU D O 1
ATOM 5065 N N . GLY D 1 44 ? 83.754 -5.617 80.598 1.00 39.10 25 GLY D N 1
ATOM 5066 C CA . GLY D 1 44 ? 83.894 -6.967 80.084 1.00 38.44 25 GLY D CA 1
ATOM 5067 C C . GLY D 1 44 ? 84.339 -7.980 81.113 1.00 38.30 25 GLY D C 1
ATOM 5068 O O . GLY D 1 44 ? 84.520 -9.162 80.777 1.00 40.44 25 GLY D O 1
ATOM 5069 N N . LEU D 1 45 ? 84.527 -7.558 82.365 1.00 36.91 26 LEU D N 1
ATOM 5070 C CA . LEU D 1 45 ? 84.708 -8.549 83.431 1.00 35.25 26 LEU D CA 1
ATOM 5071 C C . LEU D 1 45 ? 83.392 -9.279 83.560 1.00 35.44 26 LEU D C 1
ATOM 5072 O O . LEU D 1 45 ? 82.373 -8.857 83.020 1.00 37.07 26 LEU D O 1
ATOM 5077 N N . SER D 1 46 ? 83.436 -10.387 84.275 1.00 36.82 27 SER D N 1
ATOM 5078 C CA . SER D 1 46 ? 82.263 -11.151 84.627 1.00 35.58 27 SER D CA 1
ATOM 5079 C C . SER D 1 46 ? 81.436 -10.318 85.595 1.00 34.71 27 SER D C 1
ATOM 5080 O O . SER D 1 46 ? 81.981 -9.521 86.368 1.00 34.82 27 SER D O 1
ATOM 5083 N N . ASP D 1 47 ? 80.122 -10.512 85.566 1.00 33.21 28 ASP D N 1
ATOM 5084 C CA . ASP D 1 47 ? 79.221 -9.810 86.477 1.00 34.00 28 ASP D CA 1
ATOM 5085 C C . ASP D 1 47 ? 79.532 -10.070 87.965 1.00 33.63 28 ASP D C 1
ATOM 5086 O O . ASP D 1 47 ? 79.257 -9.240 88.824 1.00 35.45 28 ASP D O 1
ATOM 5091 N N . SER D 1 48 ? 80.062 -11.252 88.253 1.00 33.55 29 SER D N 1
ATOM 5092 C CA . SER D 1 48 ? 80.550 -11.639 89.579 1.00 31.48 29 SER D CA 1
ATOM 5093 C C . SER D 1 48 ? 81.421 -10.569 90.236 1.00 30.01 29 SER D C 1
ATOM 5094 O O . SER D 1 48 ? 81.262 -10.281 91.404 1.00 30.28 29 SER D O 1
ATOM 5097 N N . TRP D 1 49 ? 82.373 -10.066 89.452 1.00 29.83 30 TRP D N 1
ATOM 5098 C CA . TRP D 1 49 ? 83.255 -8.990 89.801 1.00 29.91 30 TRP D CA 1
ATOM 5099 C C . TRP D 1 49 ? 82.499 -7.662 90.030 1.00 30.20 30 TRP D C 1
ATOM 5100 O O . TRP D 1 49 ? 82.815 -6.941 90.954 1.00 30.55 30 TRP D O 1
ATOM 5111 N N . HIS D 1 50 ? 81.473 -7.381 89.229 1.00 29.25 31 HIS D N 1
ATOM 5112 C CA . HIS D 1 50 ? 80.712 -6.123 89.340 1.00 29.14 31 HIS D CA 1
ATOM 5113 C C . HIS D 1 50 ? 79.796 -6.110 90.557 1.00 29.49 31 HIS D C 1
ATOM 5114 O O . HIS D 1 50 ? 79.387 -5.055 91.024 1.00 28.31 31 HIS D O 1
ATOM 5121 N N . GLN D 1 51 ? 79.481 -7.298 91.055 1.00 30.53 32 GLN D N 1
ATOM 5122 C CA . GLN D 1 51 ? 78.526 -7.447 92.123 1.00 31.96 32 GLN D CA 1
ATOM 5123 C C . GLN D 1 51 ? 79.188 -7.663 93.473 1.00 32.51 32 GLN D C 1
ATOM 5124 O O . GLN D 1 51 ? 78.484 -7.857 94.464 1.00 35.88 32 GLN D O 1
ATOM 5130 N N A CYS D 1 52 ? 80.505 -7.654 93.549 0.50 31.55 33 CYS D N 1
ATOM 5131 N N B CYS D 1 52 ? 80.531 -7.612 93.479 0.50 32.08 33 CYS D N 1
ATOM 5132 C CA A CYS D 1 52 ? 81.118 -7.946 94.830 0.50 31.01 33 CYS D CA 1
ATOM 5133 C CA B CYS D 1 52 ? 81.388 -7.751 94.679 0.50 32.26 33 CYS D CA 1
ATOM 5134 C C A CYS D 1 52 ? 81.280 -6.679 95.659 0.50 31.10 33 CYS D C 1
ATOM 5135 C C B CYS D 1 52 ? 81.178 -6.609 95.670 0.50 31.73 33 CYS D C 1
ATOM 5136 O O A CYS D 1 52 ? 81.365 -5.562 95.144 0.50 29.34 33 CYS D O 1
ATOM 5137 O O B CYS D 1 52 ? 80.906 -5.479 95.269 0.50 30.23 33 CYS D O 1
ATOM 5142 N N . ASN D 1 53 ? 81.341 -6.901 96.961 1.00 31.57 34 ASN D N 1
ATOM 5143 C CA . ASN D 1 53 ? 81.416 -5.869 97.952 1.00 31.37 34 ASN D CA 1
ATOM 5144 C C . ASN D 1 53 ? 82.451 -6.235 99.016 1.00 31.50 34 ASN D C 1
ATOM 5145 O O . ASN D 1 53 ? 83.212 -7.193 98.840 1.00 29.57 34 ASN D O 1
ATOM 5150 N N . GLU D 1 54 ? 82.526 -5.424 100.071 1.00 31.16 35 GLU D N 1
ATOM 5151 C CA . GLU D 1 54 ? 83.390 -5.701 101.222 1.00 32.54 35 GLU D CA 1
ATOM 5152 C C . GLU D 1 54 ? 82.609 -6.342 102.367 1.00 32.56 35 GLU D C 1
ATOM 5153 O O . GLU D 1 54 ? 82.969 -6.163 103.514 1.00 33.62 35 GLU D O 1
ATOM 5159 N N . GLY D 1 55 ? 81.540 -7.073 102.050 1.00 33.79 36 GLY D N 1
ATOM 5160 C CA . GLY D 1 55 ? 80.757 -7.797 103.051 1.00 31.11 36 GLY D CA 1
ATOM 5161 C C . GLY D 1 55 ? 79.410 -7.144 103.279 1.00 31.28 36 GLY D C 1
ATOM 5162 O O . GLY D 1 55 ? 79.046 -6.199 102.591 1.00 31.27 36 GLY D O 1
ATOM 5163 N N . TYR D 1 56 ? 78.693 -7.653 104.272 1.00 31.13 37 TYR D N 1
ATOM 5164 C CA . TYR D 1 56 ? 77.270 -7.403 104.443 1.00 32.54 37 TYR D CA 1
ATOM 5165 C C . TYR D 1 56 ? 77.038 -5.915 104.594 1.00 34.12 37 TYR D C 1
ATOM 5166 O O . TYR D 1 56 ? 77.760 -5.242 105.321 1.00 33.93 37 TYR D O 1
ATOM 5175 N N . GLU D 1 57 ? 76.058 -5.399 103.860 1.00 35.42 38 GLU D N 1
ATOM 5176 C CA . GLU D 1 57 ? 75.707 -3.976 103.928 1.00 38.58 38 GLU D CA 1
ATOM 5177 C C . GLU D 1 57 ? 76.779 -2.997 103.447 1.00 36.90 38 GLU D C 1
ATOM 5178 O O . GLU D 1 57 ? 76.871 -1.862 103.925 1.00 39.81 38 GLU D O 1
ATOM 5184 N N . THR D 1 58 ? 77.590 -3.432 102.493 1.00 34.65 39 THR D N 1
ATOM 5185 C CA . THR D 1 58 ? 78.479 -2.517 101.802 1.00 31.32 39 THR D CA 1
ATOM 5186 C C . THR D 1 58 ? 78.117 -2.477 100.307 1.00 29.74 39 THR D C 1
ATOM 5187 O O . THR D 1 58 ? 77.533 -3.399 99.791 1.00 28.82 39 THR D O 1
ATOM 5191 N N . TRP D 1 59 ? 78.461 -1.405 99.608 1.00 28.48 40 TRP D N 1
ATOM 5192 C CA . TRP D 1 59 ? 78.053 -1.273 98.216 1.00 28.24 40 TRP D CA 1
ATOM 5193 C C . TRP D 1 59 ? 78.772 -2.235 97.282 1.00 27.26 40 TRP D C 1
ATOM 5194 O O . TRP D 1 59 ? 79.937 -2.553 97.484 1.00 28.73 40 TRP D O 1
ATOM 5205 N N . THR D 1 60 ? 78.105 -2.640 96.215 1.00 26.46 41 THR D N 1
ATOM 5206 C CA . THR D 1 60 ? 78.759 -3.396 95.161 1.00 25.24 41 THR D CA 1
ATOM 5207 C C . THR D 1 60 ? 79.643 -2.477 94.349 1.00 26.76 41 THR D C 1
ATOM 5208 O O . THR D 1 60 ? 79.487 -1.259 94.395 1.00 28.30 41 THR D O 1
ATOM 5212 N N . VAL D 1 61 ? 80.582 -3.062 93.609 1.00 25.98 42 VAL D N 1
ATOM 5213 C CA . VAL D 1 61 ? 81.411 -2.314 92.653 1.00 24.78 42 VAL D CA 1
ATOM 5214 C C . VAL D 1 61 ? 80.540 -1.437 91.713 1.00 25.01 42 VAL D C 1
ATOM 5215 O O . VAL D 1 61 ? 80.873 -0.281 91.465 1.00 22.08 42 VAL D O 1
ATOM 5219 N N . TYR D 1 62 ? 79.436 -2.013 91.218 1.00 24.60 43 TYR D N 1
ATOM 5220 C CA . TYR D 1 62 ? 78.474 -1.343 90.346 1.00 26.15 43 TYR D CA 1
ATOM 5221 C C . TYR D 1 62 ? 77.839 -0.114 90.996 1.00 26.04 43 TYR D C 1
ATOM 5222 O O . TYR D 1 62 ? 77.720 0.950 90.377 1.00 25.47 43 TYR D O 1
ATOM 5231 N N . GLU D 1 63 ? 77.428 -0.282 92.245 1.00 25.75 44 GLU D N 1
ATOM 5232 C CA . GLU D 1 63 ? 76.860 0.804 93.028 1.00 26.26 44 GLU D CA 1
ATOM 5233 C C . GLU D 1 63 ? 77.887 1.918 93.274 1.00 27.55 44 GLU D C 1
ATOM 5234 O O . GLU D 1 63 ? 77.531 3.098 93.343 1.00 27.80 44 GLU D O 1
ATOM 5240 N N . VAL D 1 64 ? 79.169 1.571 93.357 1.00 26.61 45 VAL D N 1
ATOM 5241 C CA . VAL D 1 64 ? 80.192 2.595 93.562 1.00 26.34 45 VAL D CA 1
ATOM 5242 C C . VAL D 1 64 ? 80.299 3.431 92.278 1.00 26.14 45 VAL D C 1
ATOM 5243 O O . VAL D 1 64 ? 80.341 4.664 92.328 1.00 26.49 45 VAL D O 1
ATOM 5247 N N . VAL D 1 65 ? 80.298 2.758 91.131 1.00 26.59 46 VAL D N 1
ATOM 5248 C CA . VAL D 1 65 ? 80.283 3.454 89.810 1.00 27.07 46 VAL D CA 1
ATOM 5249 C C . VAL D 1 65 ? 79.049 4.385 89.647 1.00 26.48 46 VAL D C 1
ATOM 5250 O O . VAL D 1 65 ? 79.202 5.556 89.352 1.00 25.97 46 VAL D O 1
ATOM 5254 N N . VAL D 1 66 ? 77.837 3.873 89.889 1.00 26.80 47 VAL D N 1
ATOM 5255 C CA . VAL D 1 66 ? 76.634 4.754 89.945 1.00 26.40 47 VAL D CA 1
ATOM 5256 C C . VAL D 1 66 ? 76.791 5.966 90.909 1.00 24.52 47 VAL D C 1
ATOM 5257 O O . VAL D 1 66 ? 76.392 7.086 90.598 1.00 26.36 47 VAL D O 1
ATOM 5261 N N . HIS D 1 67 ? 77.350 5.738 92.079 1.00 24.31 48 HIS D N 1
ATOM 5262 C CA . HIS D 1 67 ? 77.562 6.795 93.058 1.00 26.36 48 HIS D CA 1
ATOM 5263 C C . HIS D 1 67 ? 78.497 7.915 92.542 1.00 28.02 48 HIS D C 1
ATOM 5264 O O . HIS D 1 67 ? 78.266 9.111 92.781 1.00 28.19 48 HIS D O 1
ATOM 5271 N N . LEU D 1 68 ? 79.572 7.516 91.872 1.00 27.84 49 LEU D N 1
ATOM 5272 C CA . LEU D 1 68 ? 80.459 8.467 91.222 1.00 27.33 49 LEU D CA 1
ATOM 5273 C C . LEU D 1 68 ? 79.716 9.316 90.171 1.00 27.35 49 LEU D C 1
ATOM 5274 O O . LEU D 1 68 ? 79.951 10.527 90.052 1.00 27.25 49 LEU D O 1
ATOM 5279 N N . ILE D 1 69 ? 78.804 8.688 89.430 1.00 27.36 50 ILE D N 1
ATOM 5280 C CA . ILE D 1 69 ? 77.956 9.392 88.480 1.00 26.36 50 ILE D CA 1
ATOM 5281 C C . ILE D 1 69 ? 77.076 10.449 89.215 1.00 26.46 50 ILE D C 1
ATOM 5282 O O . ILE D 1 69 ? 76.959 11.585 88.777 1.00 24.85 50 ILE D O 1
ATOM 5287 N N . GLU D 1 70 ? 76.475 10.039 90.333 1.00 26.86 51 GLU D N 1
ATOM 5288 C CA . GLU D 1 70 ? 75.604 10.884 91.158 1.00 25.36 51 GLU D CA 1
ATOM 5289 C C . GLU D 1 70 ? 76.314 12.105 91.769 1.00 26.43 51 GLU D C 1
ATOM 5290 O O . GLU D 1 70 ? 75.769 13.228 91.804 1.00 23.70 51 GLU D O 1
ATOM 5296 N N . ALA D 1 71 ? 77.546 11.880 92.222 1.00 26.85 52 ALA D N 1
ATOM 5297 C CA . ALA D 1 71 ? 78.433 12.951 92.622 1.00 25.23 52 ALA D CA 1
ATOM 5298 C C . ALA D 1 71 ? 78.697 13.927 91.467 1.00 26.65 52 ALA D C 1
ATOM 5299 O O . ALA D 1 71 ? 78.788 15.155 91.677 1.00 28.55 52 ALA D O 1
ATOM 5301 N N . GLU D 1 72 ? 78.843 13.411 90.251 1.00 25.41 53 GLU D N 1
ATOM 5302 C CA . GLU D 1 72 ? 79.070 14.298 89.102 1.00 27.15 53 GLU D CA 1
ATOM 5303 C C . GLU D 1 72 ? 77.862 15.169 88.822 1.00 27.83 53 GLU D C 1
ATOM 5304 O O . GLU D 1 72 ? 78.006 16.259 88.330 1.00 29.29 53 GLU D O 1
ATOM 5310 N N . LYS D 1 73 ? 76.676 14.701 89.180 1.00 27.88 54 LYS D N 1
ATOM 5311 C CA . LYS D 1 73 ? 75.465 15.439 88.915 1.00 25.66 54 LYS D CA 1
ATOM 5312 C C . LYS D 1 73 ? 75.130 16.437 90.004 1.00 25.76 54 LYS D C 1
ATOM 5313 O O . LYS D 1 73 ? 74.692 17.526 89.686 1.00 26.32 54 LYS D O 1
ATOM 5319 N N . THR D 1 74 ? 75.274 16.074 91.276 1.00 25.38 55 THR D N 1
ATOM 5320 C CA . THR D 1 74 ? 74.776 16.936 92.372 1.00 27.67 55 THR D CA 1
ATOM 5321 C C . THR D 1 74 ? 75.814 17.541 93.323 1.00 26.97 55 THR D C 1
ATOM 5322 O O . THR D 1 74 ? 75.471 18.410 94.120 1.00 28.39 55 THR D O 1
ATOM 5326 N N . ASN D 1 75 ? 77.067 17.111 93.239 1.00 26.78 56 ASN D N 1
ATOM 5327 C CA . ASN D 1 75 ? 78.034 17.413 94.272 1.00 27.83 56 ASN D CA 1
ATOM 5328 C C . ASN D 1 75 ? 79.129 18.489 93.914 1.00 26.35 56 ASN D C 1
ATOM 5329 O O . ASN D 1 75 ? 78.985 19.651 94.242 1.00 26.70 56 ASN D O 1
ATOM 5334 N N . TRP D 1 76 ? 80.207 18.084 93.255 1.00 26.53 57 TRP D N 1
ATOM 5335 C CA . TRP D 1 76 ? 81.406 18.915 93.081 1.00 27.51 57 TRP D CA 1
ATOM 5336 C C . TRP D 1 76 ? 81.173 20.222 92.331 1.00 25.59 57 TRP D C 1
ATOM 5337 O O . TRP D 1 76 ? 81.447 21.285 92.845 1.00 27.74 57 TRP D O 1
ATOM 5348 N N . ILE D 1 77 ? 80.683 20.136 91.107 1.00 26.48 58 ILE D N 1
ATOM 5349 C CA . ILE D 1 77 ? 80.467 21.343 90.305 1.00 27.20 58 ILE D CA 1
ATOM 5350 C C . ILE D 1 77 ? 79.386 22.287 90.898 1.00 25.55 58 ILE D C 1
ATOM 5351 O O . ILE D 1 77 ? 79.623 23.490 91.067 1.00 23.31 58 ILE D O 1
ATOM 5356 N N . PRO D 1 78 ? 78.222 21.746 91.236 1.00 25.73 59 PRO D N 1
ATOM 5357 C CA . PRO D 1 78 ? 77.236 22.513 91.971 1.00 26.15 59 PRO D CA 1
ATOM 5358 C C . PRO D 1 78 ? 77.737 23.253 93.205 1.00 26.37 59 PRO D C 1
ATOM 5359 O O . PRO D 1 78 ? 77.317 24.382 93.461 1.00 26.69 59 PRO D O 1
ATOM 5363 N N . ARG D 1 79 ? 78.601 22.634 93.991 1.00 27.96 60 ARG D N 1
ATOM 5364 C CA . ARG D 1 79 ? 79.130 23.332 95.181 1.00 26.29 60 ARG D CA 1
ATOM 5365 C C . ARG D 1 79 ? 80.167 24.375 94.806 1.00 24.79 60 ARG D C 1
ATOM 5366 O O . ARG D 1 79 ? 80.242 25.436 95.443 1.00 24.69 60 ARG D O 1
ATOM 5374 N N . LEU D 1 80 ? 80.987 24.069 93.799 1.00 24.25 61 LEU D N 1
ATOM 5375 C CA . LEU D 1 80 ? 81.924 25.072 93.236 1.00 24.50 61 LEU D CA 1
ATOM 5376 C C . LEU D 1 80 ? 81.188 26.337 92.800 1.00 26.27 61 LEU D C 1
ATOM 5377 O O . LEU D 1 80 ? 81.582 27.455 93.171 1.00 28.42 61 LEU D O 1
ATOM 5382 N N . ARG D 1 81 ? 80.129 26.138 92.001 1.00 25.56 62 ARG D N 1
ATOM 5383 C CA . ARG D 1 81 ? 79.277 27.204 91.542 1.00 27.42 62 ARG D CA 1
ATOM 5384 C C . ARG D 1 81 ? 78.716 27.974 92.726 1.00 27.12 62 ARG D C 1
ATOM 5385 O O . ARG D 1 81 ? 78.687 29.191 92.728 1.00 28.19 62 ARG D O 1
ATOM 5393 N N . PHE D 1 82 ? 78.234 27.251 93.727 1.00 28.22 63 PHE D N 1
ATOM 5394 C CA . PHE D 1 82 ? 77.698 27.892 94.923 1.00 26.40 63 PHE D CA 1
ATOM 5395 C C . PHE D 1 82 ? 78.775 28.696 95.659 1.00 25.87 63 PHE D C 1
ATOM 5396 O O . PHE D 1 82 ? 78.527 29.829 96.039 1.00 28.57 63 PHE D O 1
ATOM 5404 N N . ILE D 1 83 ? 79.968 28.145 95.851 1.00 26.74 64 ILE D N 1
ATOM 5405 C CA . ILE D 1 83 ? 81.058 28.932 96.469 1.00 27.22 64 ILE D CA 1
ATOM 5406 C C . ILE D 1 83 ? 81.239 30.255 95.713 1.00 28.92 64 ILE D C 1
ATOM 5407 O O . ILE D 1 83 ? 81.249 31.351 96.310 1.00 29.75 64 ILE D O 1
ATOM 5412 N N . LEU D 1 84 ? 81.364 30.152 94.396 1.00 29.05 65 LEU D N 1
ATOM 5413 C CA . LEU D 1 84 ? 81.750 31.308 93.597 1.00 29.10 65 LEU D CA 1
ATOM 5414 C C . LEU D 1 84 ? 80.617 32.299 93.497 1.00 30.15 65 LEU D C 1
ATOM 5415 O O . LEU D 1 84 ? 80.849 33.484 93.386 1.00 31.67 65 LEU D O 1
ATOM 5420 N N . GLN D 1 85 ? 79.384 31.833 93.599 1.00 32.10 66 GLN D N 1
ATOM 5421 C CA . GLN D 1 85 ? 78.248 32.714 93.436 1.00 33.58 66 GLN D CA 1
ATOM 5422 C C . GLN D 1 85 ? 77.715 33.284 94.743 1.00 32.37 66 GLN D C 1
ATOM 5423 O O . GLN D 1 85 ? 77.305 34.454 94.795 1.00 33.93 66 GLN D O 1
ATOM 5429 N N . GLU D 1 86 ? 77.709 32.477 95.801 1.00 32.41 67 GLU D N 1
ATOM 5430 C CA . GLU D 1 86 ? 77.108 32.877 97.081 1.00 31.64 67 GLU D CA 1
ATOM 5431 C C . GLU D 1 86 ? 78.099 33.249 98.192 1.00 31.15 67 GLU D C 1
ATOM 5432 O O . GLU D 1 86 ? 77.695 33.821 99.205 1.00 30.68 67 GLU D O 1
ATOM 5438 N N . GLY D 1 87 ? 79.377 32.916 98.021 1.00 31.30 68 GLY D N 1
ATOM 5439 C CA . GLY D 1 87 ? 80.365 33.091 99.090 1.00 30.42 68 GLY D CA 1
ATOM 5440 C C . GLY D 1 87 ? 79.884 32.497 100.409 1.00 30.92 68 GLY D C 1
ATOM 5441 O O . GLY D 1 87 ? 79.164 31.503 100.416 1.00 30.24 68 GLY D O 1
ATOM 5442 N N . GLU D 1 88 ? 80.261 33.123 101.520 1.00 30.96 69 GLU D N 1
ATOM 5443 C CA . GLU D 1 88 ? 80.010 32.560 102.835 1.00 34.13 69 GLU D CA 1
ATOM 5444 C C . GLU D 1 88 ? 78.618 32.854 103.377 1.00 34.43 69 GLU D C 1
ATOM 5445 O O . GLU D 1 88 ? 78.290 32.422 104.464 1.00 35.31 69 GLU D O 1
ATOM 5451 N N . HIS D 1 89 ? 77.794 33.552 102.612 1.00 36.76 70 HIS D N 1
ATOM 5452 C CA . HIS D 1 89 ? 76.500 34.045 103.121 1.00 40.79 70 HIS D CA 1
ATOM 5453 C C . HIS D 1 89 ? 75.392 33.021 103.253 1.00 40.27 70 HIS D C 1
ATOM 5454 O O . HIS D 1 89 ? 74.412 33.245 103.980 1.00 40.25 70 HIS D O 1
ATOM 5461 N N . LYS D 1 90 ? 75.547 31.902 102.552 1.00 38.96 71 LYS D N 1
ATOM 5462 C CA . LYS D 1 90 ? 74.593 30.820 102.625 1.00 39.39 71 LYS D CA 1
ATOM 5463 C C . LYS D 1 90 ? 75.388 29.548 102.653 1.00 35.29 71 LYS D C 1
ATOM 5464 O O . LYS D 1 90 ? 76.429 29.474 102.025 1.00 35.32 71 LYS D O 1
ATOM 5470 N N . PRO D 1 91 ? 74.917 28.551 103.401 1.00 34.23 72 PRO D N 1
ATOM 5471 C CA . PRO D 1 91 ? 75.546 27.233 103.413 1.00 32.16 72 PRO D CA 1
ATOM 5472 C C . PRO D 1 91 ? 75.173 26.444 102.170 1.00 30.02 72 PRO D C 1
ATOM 5473 O O . PRO D 1 91 ? 74.146 26.714 101.584 1.00 26.21 72 PRO D O 1
ATOM 5477 N N . PHE D 1 92 ? 76.016 25.505 101.744 1.00 28.95 73 PHE D N 1
ATOM 5478 C CA . PHE D 1 92 ? 75.647 24.645 100.616 1.00 28.99 73 PHE D CA 1
ATOM 5479 C C . PHE D 1 92 ? 74.291 23.980 100.853 1.00 29.67 73 PHE D C 1
ATOM 5480 O O . PHE D 1 92 ? 74.006 23.500 101.959 1.00 28.62 73 PHE D O 1
ATOM 5488 N N . PRO D 1 93 ? 73.464 23.903 99.801 1.00 31.17 74 PRO D N 1
ATOM 5489 C CA . PRO D 1 93 ? 72.191 23.253 99.967 1.00 30.46 74 PRO D CA 1
ATOM 5490 C C . PRO D 1 93 ? 72.339 21.735 100.107 1.00 29.10 74 PRO D C 1
ATOM 5491 O O . PRO D 1 93 ? 73.370 21.168 99.764 1.00 27.66 74 PRO D O 1
ATOM 5495 N N . ALA D 1 94 ? 71.300 21.109 100.631 1.00 30.36 75 ALA D N 1
ATOM 5496 C CA . ALA D 1 94 ? 71.196 19.654 100.668 1.00 31.88 75 ALA D CA 1
ATOM 5497 C C . ALA D 1 94 ? 71.315 19.080 99.258 1.00 31.34 75 ALA D C 1
ATOM 5498 O O . ALA D 1 94 ? 70.750 19.623 98.297 1.00 31.01 75 ALA D O 1
ATOM 5500 N N . PHE D 1 95 ? 72.059 17.986 99.144 1.00 30.92 76 PHE D N 1
ATOM 5501 C CA . PHE D 1 95 ? 72.246 17.307 97.855 1.00 28.76 76 PHE D CA 1
ATOM 5502 C C . PHE D 1 95 ? 70.918 16.843 97.249 1.00 27.87 76 PHE D C 1
ATOM 5503 O O . PHE D 1 95 ? 69.975 16.481 97.972 1.00 28.17 76 PHE D O 1
ATOM 5511 N N . ASP D 1 96 ? 70.836 16.843 95.920 1.00 28.67 77 ASP D N 1
ATOM 5512 C CA . ASP D 1 96 ? 69.706 16.186 95.236 1.00 29.04 77 ASP D CA 1
ATOM 5513 C C . ASP D 1 96 ? 69.572 14.729 95.705 1.00 30.29 77 ASP D C 1
ATOM 5514 O O . ASP D 1 96 ? 70.579 14.071 96.047 1.00 30.67 77 ASP D O 1
ATOM 5519 N N . ARG D 1 97 ? 68.326 14.251 95.783 1.00 31.68 78 ARG D N 1
ATOM 5520 C CA . ARG D 1 97 ? 68.024 12.855 96.123 1.00 31.53 78 ARG D CA 1
ATOM 5521 C C . ARG D 1 97 ? 67.892 12.096 94.808 1.00 33.75 78 ARG D C 1
ATOM 5522 O O . ARG D 1 97 ? 67.547 12.692 93.763 1.00 35.61 78 ARG D O 1
ATOM 5530 N N . PHE D 1 98 ? 68.137 10.787 94.861 1.00 33.55 79 PHE D N 1
ATOM 5531 C CA . PHE D 1 98 ? 68.146 9.939 93.671 1.00 34.38 79 PHE D CA 1
ATOM 5532 C C . PHE D 1 98 ? 67.129 8.822 93.752 1.00 35.54 79 PHE D C 1
ATOM 5533 O O . PHE D 1 98 ? 66.950 8.204 94.800 1.00 34.33 79 PHE D O 1
ATOM 5541 N N . SER D 1 99 ? 66.458 8.571 92.635 1.00 38.39 80 SER D N 1
ATOM 5542 C CA . SER D 1 99 ? 65.535 7.453 92.538 1.00 42.35 80 SER D CA 1
ATOM 5543 C C . SER D 1 99 ? 66.292 6.126 92.678 1.00 45.69 80 SER D C 1
ATOM 5544 O O . SER D 1 99 ? 67.388 5.977 92.145 1.00 45.09 80 SER D O 1
ATOM 5547 N N . HIS D 1 1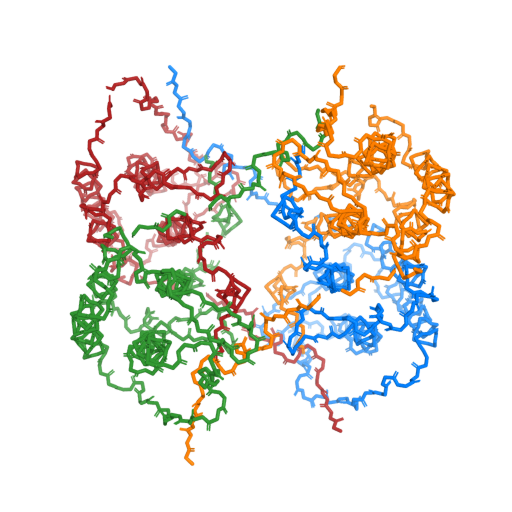00 ? 65.738 5.178 93.432 1.00 51.57 81 HIS D N 1
ATOM 5548 C CA . HIS D 1 100 ? 66.404 3.871 93.601 1.00 56.65 81 HIS D CA 1
ATOM 5549 C C . HIS D 1 100 ? 66.524 3.153 92.255 1.00 57.34 81 HIS D C 1
ATOM 5550 O O . HIS D 1 100 ? 65.650 3.283 91.383 1.00 55.81 81 HIS D O 1
ATOM 5557 N N . LEU D 1 101 ? 67.617 2.412 92.092 1.00 59.76 82 LEU D N 1
ATOM 5558 C CA . LEU D 1 101 ? 67.880 1.667 90.852 1.00 63.21 82 LEU D CA 1
ATOM 5559 C C . LEU D 1 101 ? 66.808 0.577 90.614 1.00 64.09 82 LEU D C 1
ATOM 5560 O O . LEU D 1 101 ? 66.437 0.318 89.469 1.00 61.35 82 LEU D O 1
ATOM 5565 N N . ASN D 1 102 ? 66.288 -0.014 91.699 1.00 67.33 83 ASN D N 1
ATOM 5566 C CA . ASN D 1 102 ? 65.153 -0.986 91.629 1.00 69.87 83 ASN D CA 1
ATOM 5567 C C . ASN D 1 102 ? 63.825 -0.454 91.019 1.00 70.76 83 ASN D C 1
ATOM 5568 O O . ASN D 1 102 ? 62.887 -1.238 90.788 1.00 69.59 83 ASN D O 1
ATOM 5573 N N . GLN D 1 103 ? 63.770 0.856 90.737 1.00 71.64 84 GLN D N 1
ATOM 5574 C CA . GLN D 1 103 ? 62.629 1.486 90.051 1.00 72.47 84 GLN D CA 1
ATOM 5575 C C . GLN D 1 103 ? 62.898 1.705 88.519 1.00 73.85 84 GLN D C 1
ATOM 5576 O O . GLN D 1 103 ? 62.504 2.728 87.940 1.00 76.21 84 GLN D O 1
ATOM 5582 N N . SER D 1 104 ? 63.561 0.747 87.868 1.00 72.88 85 SER D N 1
ATOM 5583 C CA . SER D 1 104 ? 63.800 0.808 86.420 1.00 71.56 85 SER D CA 1
ATOM 5584 C C . SER D 1 104 ? 64.623 -0.393 85.985 1.00 69.97 85 SER D C 1
ATOM 5585 O O . SER D 1 104 ? 64.371 -0.985 84.938 1.00 68.31 85 SER D O 1
ATOM 5587 C CA . ASN D 1 105 ? 67.446 -1.157 85.538 1.00 59.86 86 ASN D CA 1
ATOM 5588 C C . ASN D 1 105 ? 67.103 -2.646 85.307 1.00 57.11 86 ASN D C 1
ATOM 5589 O O . ASN D 1 105 ? 65.924 -3.023 85.335 1.00 60.69 86 ASN D O 1
ATOM 5594 N N . ALA D 1 106 ? 68.102 -3.512 85.116 1.00 50.73 87 ALA D N 1
ATOM 5595 C CA . ALA D 1 106 ? 69.526 -3.213 85.299 1.00 46.49 87 ALA D CA 1
ATOM 5596 C C . ALA D 1 106 ? 70.121 -2.513 84.079 1.00 43.44 87 ALA D C 1
ATOM 5597 O O . ALA D 1 106 ? 70.056 -3.050 82.985 1.00 45.62 87 ALA D O 1
ATOM 5599 N N . VAL D 1 107 ? 70.686 -1.320 84.258 1.00 39.59 88 VAL D N 1
ATOM 5600 C CA . VAL D 1 107 ? 71.452 -0.673 83.189 1.00 36.20 88 VAL D CA 1
ATOM 5601 C C . VAL D 1 107 ? 72.815 -1.397 83.099 1.00 35.55 88 VAL D C 1
ATOM 5602 O O . VAL D 1 107 ? 73.499 -1.589 84.120 1.00 35.98 88 VAL D O 1
ATOM 5606 N N . PRO D 1 108 ? 73.215 -1.808 81.888 1.00 32.12 89 PRO D N 1
ATOM 5607 C CA . PRO D 1 108 ? 74.529 -2.409 81.766 1.00 32.21 89 PRO D CA 1
ATOM 5608 C C . PRO D 1 108 ? 75.609 -1.442 82.240 1.00 31.36 89 PRO D C 1
ATOM 5609 O O . PRO D 1 108 ? 75.502 -0.240 82.001 1.00 33.30 89 PRO D O 1
ATOM 5613 N N . ILE D 1 109 ? 76.629 -1.971 82.903 1.00 28.91 90 ILE D N 1
ATOM 5614 C CA . ILE D 1 109 ? 77.715 -1.177 83.452 1.00 26.56 90 ILE D CA 1
ATOM 5615 C C . ILE D 1 109 ? 78.428 -0.389 82.335 1.00 28.39 90 ILE D C 1
ATOM 5616 O O . ILE D 1 109 ? 78.894 0.712 82.565 1.00 27.85 90 ILE D O 1
ATOM 5621 N N . SER D 1 110 ? 78.461 -0.927 81.115 1.00 29.22 91 SER D N 1
ATOM 5622 C CA . SER D 1 110 ? 79.092 -0.251 79.998 1.00 29.47 91 SER D CA 1
ATOM 5623 C C . SER D 1 110 ? 78.451 1.096 79.691 1.00 29.93 91 SER D C 1
ATOM 5624 O O . SER D 1 110 ? 79.132 2.042 79.262 1.00 32.95 91 SER D O 1
ATOM 5627 N N . GLU D 1 111 ? 77.150 1.191 79.913 1.00 27.65 92 GLU D N 1
ATOM 5628 C CA . GLU D 1 111 ? 76.434 2.438 79.743 1.00 28.55 92 GLU D CA 1
ATOM 5629 C C . GLU D 1 111 ? 76.731 3.362 80.903 1.00 27.15 92 GLU D C 1
ATOM 5630 O O . GLU D 1 111 ? 76.756 4.581 80.730 1.00 26.00 92 GLU D O 1
ATOM 5636 N N . ARG D 1 112 ? 76.958 2.793 82.093 1.00 26.84 93 ARG D N 1
ATOM 5637 C CA . ARG D 1 112 ? 77.409 3.610 83.217 1.00 26.93 93 ARG D CA 1
ATOM 5638 C C . ARG D 1 112 ? 78.728 4.291 82.909 1.00 27.27 93 ARG D C 1
ATOM 5639 O O . ARG D 1 112 ? 78.874 5.471 83.202 1.00 27.84 93 ARG D O 1
ATOM 5647 N N . PHE D 1 113 ? 79.668 3.557 82.311 1.00 27.77 94 PHE D N 1
ATOM 5648 C CA . PHE D 1 113 ? 80.995 4.112 82.011 1.00 29.78 94 PHE D CA 1
ATOM 5649 C C . PHE D 1 113 ? 80.912 5.257 81.006 1.00 31.87 94 PHE D C 1
ATOM 5650 O O . PHE D 1 113 ? 81.638 6.252 81.100 1.00 30.92 94 PHE D O 1
ATOM 5658 N N . LYS D 1 114 ? 80.014 5.092 80.046 1.00 32.13 95 LYS D N 1
ATOM 5659 C CA . LYS D 1 114 ? 79.764 6.099 79.048 1.00 33.45 95 LYS D CA 1
ATOM 5660 C C . LYS D 1 114 ? 79.217 7.375 79.721 1.00 32.14 95 LYS D C 1
ATOM 5661 O O . LYS D 1 114 ? 79.699 8.482 79.482 1.00 32.17 95 LYS D O 1
ATOM 5667 N N . GLU D 1 115 ? 78.213 7.213 80.573 1.00 29.80 96 GLU D N 1
ATOM 5668 C CA . GLU D 1 115 ? 77.634 8.335 81.276 1.00 30.26 96 GLU D CA 1
ATOM 5669 C C . GLU D 1 115 ? 78.710 9.031 82.142 1.00 29.68 96 GLU D C 1
ATOM 5670 O O . GLU D 1 115 ? 78.867 10.248 82.087 1.00 27.91 96 GLU D O 1
ATOM 5676 N N . PHE D 1 116 ? 79.494 8.253 82.886 1.00 28.33 97 PHE D N 1
ATOM 5677 C CA . PHE D 1 116 ? 80.486 8.822 83.803 1.00 28.64 97 PHE D CA 1
ATOM 5678 C C . PHE D 1 116 ? 81.537 9.596 83.050 1.00 28.55 97 PHE D C 1
ATOM 5679 O O . PHE D 1 116 ? 81.940 10.681 83.509 1.00 28.89 97 PHE D O 1
ATOM 5687 N N . GLN D 1 117 ? 81.965 9.072 81.903 1.00 28.40 98 GLN D N 1
ATOM 5688 C CA . GLN D 1 117 ? 82.950 9.743 81.069 1.00 28.44 98 GLN D CA 1
ATOM 5689 C C . GLN D 1 117 ? 82.420 11.075 80.570 1.00 28.51 98 GLN D C 1
ATOM 5690 O O . GLN D 1 117 ? 83.141 12.055 80.560 1.00 29.76 98 GLN D O 1
ATOM 5696 N N . GLN D 1 118 ? 81.158 11.107 80.170 1.00 29.79 99 GLN D N 1
ATOM 5697 C CA . GLN D 1 118 ? 80.567 12.301 79.598 1.00 29.27 99 GLN D CA 1
ATOM 5698 C C . GLN D 1 118 ? 80.370 13.374 80.655 1.00 28.90 99 GLN D C 1
ATOM 5699 O O . GLN D 1 118 ? 80.706 14.524 80.425 1.00 26.96 99 GLN D O 1
ATOM 5705 N N . LEU D 1 119 ? 79.804 12.994 81.801 1.00 28.98 100 LEU D N 1
ATOM 5706 C CA . LEU D 1 119 ? 79.607 13.923 82.907 1.00 27.42 100 LEU D CA 1
ATOM 5707 C C . LEU D 1 119 ? 80.941 14.469 83.372 1.00 26.64 100 LEU D C 1
ATOM 5708 O O . LEU D 1 119 ? 81.065 15.656 83.578 1.00 28.47 100 LEU D O 1
ATOM 5713 N N . ARG D 1 120 ? 81.946 13.608 83.507 1.00 28.94 101 ARG D N 1
ATOM 5714 C CA . ARG D 1 120 ? 83.266 14.045 83.977 1.00 27.57 101 ARG D CA 1
ATOM 5715 C C . ARG D 1 120 ? 83.893 15.038 82.993 1.00 27.56 101 ARG D C 1
ATOM 5716 O O . ARG D 1 120 ? 84.443 16.049 83.416 1.00 25.05 101 ARG D O 1
ATOM 5724 N N . LYS D 1 121 ? 83.790 14.744 81.700 1.00 27.45 102 LYS D N 1
ATOM 5725 C CA . LYS D 1 121 ? 84.354 15.589 80.648 1.00 30.29 102 LYS D CA 1
ATOM 5726 C C . LYS D 1 121 ? 83.770 16.992 80.642 1.00 30.08 102 LYS D C 1
ATOM 5727 O O . LYS D 1 121 ? 84.499 17.985 80.534 1.00 29.35 102 LYS D O 1
ATOM 5733 N N . GLU D 1 122 ? 82.443 17.041 80.705 1.00 28.66 103 GLU D N 1
ATOM 5734 C CA . GLU D 1 122 ? 81.705 18.248 80.860 1.00 32.23 103 GLU D CA 1
ATOM 5735 C C . GLU D 1 122 ? 82.121 19.027 82.106 1.00 29.64 103 GLU D C 1
ATOM 5736 O O . GLU D 1 122 ? 82.247 20.234 82.059 1.00 29.58 103 GLU D O 1
ATOM 5742 N N . ASN D 1 123 ? 82.264 18.311 83.222 1.00 29.72 104 ASN D N 1
ATOM 5743 C CA . ASN D 1 123 ? 82.513 18.910 84.537 1.00 28.68 104 ASN D CA 1
ATOM 5744 C C . ASN D 1 123 ? 83.891 19.530 84.639 1.00 26.50 104 ASN D C 1
ATOM 5745 O O . ASN D 1 123 ? 84.076 20.528 85.348 1.00 27.51 104 ASN D O 1
ATOM 5750 N N . LEU D 1 124 ? 84.853 18.960 83.915 1.00 26.38 105 LEU D N 1
ATOM 5751 C CA . LEU D 1 124 ? 86.216 19.536 83.862 1.00 26.82 105 LEU D CA 1
ATOM 5752 C C . LEU D 1 124 ? 86.235 20.774 82.964 1.00 25.55 105 LEU D C 1
ATOM 5753 O O . LEU D 1 124 ? 86.967 21.693 83.225 1.00 26.16 105 LEU D O 1
ATOM 5758 N N . ASN D 1 125 ? 85.421 20.806 81.920 1.00 26.35 106 ASN D N 1
ATOM 5759 C CA . ASN D 1 125 ? 85.253 22.048 81.136 1.00 28.28 106 ASN D CA 1
ATOM 5760 C C . ASN D 1 125 ? 84.624 23.183 81.937 1.00 27.20 106 ASN D C 1
ATOM 5761 O O . ASN D 1 125 ? 85.019 24.323 81.779 1.00 27.41 106 ASN D O 1
ATOM 5766 N N . THR D 1 126 ? 83.627 22.864 82.761 1.00 27.05 107 THR D N 1
ATOM 5767 C CA . THR D 1 126 ? 83.033 23.831 83.697 1.00 26.00 107 THR D CA 1
ATOM 5768 C C . THR D 1 126 ? 84.041 24.272 84.795 1.00 26.12 107 THR D C 1
ATOM 5769 O O . THR D 1 126 ? 84.127 25.458 85.159 1.00 26.38 107 THR D O 1
ATOM 5773 N N . LEU D 1 127 ? 84.812 23.323 85.310 1.00 26.95 108 LEU D N 1
ATOM 5774 C CA . LEU D 1 127 ? 85.841 23.625 86.316 1.00 26.46 108 LEU D CA 1
ATOM 5775 C C . LEU D 1 127 ? 86.762 24.706 85.740 1.00 27.13 108 LEU D C 1
ATOM 5776 O O . LEU D 1 127 ? 86.935 25.770 86.320 1.00 27.30 108 LEU D O 1
ATOM 5781 N N . ARG D 1 128 ? 87.321 24.406 84.572 1.00 27.83 109 ARG D N 1
ATOM 5782 C CA . ARG D 1 128 ? 88.210 25.319 83.849 1.00 29.43 109 ARG D CA 1
ATOM 5783 C C . ARG D 1 128 ? 87.625 26.697 83.487 1.00 29.63 109 ARG D C 1
ATOM 5784 O O . ARG D 1 128 ? 88.389 27.630 83.336 1.00 29.13 109 ARG D O 1
ATOM 5792 N N . SER D 1 129 ? 86.300 26.805 83.343 1.00 25.80 110 SER D N 1
ATOM 5793 C CA . SER D 1 129 ? 85.621 28.081 83.131 1.00 28.66 110 SER D CA 1
ATOM 5794 C C . SER D 1 129 ? 85.372 28.841 84.411 1.00 27.93 110 SER D C 1
ATOM 5795 O O . SER D 1 129 ? 85.224 30.035 84.387 1.00 29.93 110 SER D O 1
ATOM 5798 N N . LEU D 1 130 ? 85.182 28.124 85.505 1.00 30.09 111 LEU D N 1
ATOM 5799 C CA . LEU D 1 130 ? 84.808 28.734 86.764 1.00 28.80 111 LEU D CA 1
ATOM 5800 C C . LEU D 1 130 ? 86.064 29.134 87.522 1.00 28.90 111 LEU D C 1
ATOM 5801 O O . LEU D 1 130 ? 86.117 30.219 88.092 1.00 28.90 111 LEU D O 1
ATOM 5806 N N . VAL D 1 131 ? 87.059 28.245 87.529 1.00 27.76 112 VAL D N 1
ATOM 5807 C CA . VAL D 1 131 ? 88.339 28.504 88.155 1.00 27.48 112 VAL D CA 1
ATOM 5808 C C . VAL D 1 131 ? 89.395 28.814 87.053 1.00 27.39 112 VAL D C 1
ATOM 5809 O O . VAL D 1 131 ? 89.946 27.937 86.413 1.00 30.99 112 VAL D O 1
ATOM 5813 N N . GLN D 1 132 ? 89.654 30.095 86.861 1.00 27.79 113 GLN D N 1
ATOM 5814 C CA . GLN D 1 132 ? 90.480 30.594 85.776 1.00 28.35 113 GLN D CA 1
ATOM 5815 C C . GLN D 1 132 ? 91.745 31.301 86.228 1.00 28.22 113 GLN D C 1
ATOM 5816 O O . GLN D 1 132 ? 92.460 31.870 85.410 1.00 27.83 113 GLN D O 1
ATOM 5822 N N . SER D 1 133 ? 91.998 31.289 87.533 1.00 29.64 114 SER D N 1
ATOM 5823 C CA . SER D 1 133 ? 93.277 31.733 88.066 1.00 30.08 114 SER D CA 1
ATOM 5824 C C . SER D 1 133 ? 93.538 31.028 89.377 1.00 28.79 114 SER D C 1
ATOM 5825 O O . SER D 1 133 ? 92.610 30.610 90.056 1.00 29.31 114 SER D O 1
ATOM 5828 N N . GLU D 1 134 ? 94.809 30.847 89.692 1.00 27.23 115 GLU D N 1
ATOM 5829 C CA . GLU D 1 134 ? 95.206 30.256 90.930 1.00 29.83 115 GLU D CA 1
ATOM 5830 C C . GLU D 1 134 ? 94.682 31.020 92.187 1.00 28.95 115 GLU D C 1
ATOM 5831 O O . GLU D 1 134 ? 94.364 30.386 93.231 1.00 26.28 115 GLU D O 1
ATOM 5837 N N . ALA D 1 135 ? 94.566 32.349 92.100 1.00 26.04 116 ALA D N 1
ATOM 5838 C CA . ALA D 1 135 ? 94.034 33.121 93.233 1.00 29.04 116 ALA D CA 1
ATOM 5839 C C . ALA D 1 135 ? 92.630 32.659 93.639 1.00 30.48 116 ALA D C 1
ATOM 5840 O O . ALA D 1 135 ? 92.265 32.775 94.806 1.00 34.52 116 ALA D O 1
ATOM 5842 N N . ASP D 1 136 ? 91.859 32.144 92.682 1.00 28.41 117 ASP D N 1
ATOM 5843 C CA . ASP D 1 136 ? 90.476 31.745 92.908 1.00 30.39 117 ASP D CA 1
ATOM 5844 C C . ASP D 1 136 ? 90.347 30.482 93.777 1.00 29.98 117 ASP D C 1
ATOM 5845 O O . ASP D 1 136 ? 89.288 30.174 94.284 1.00 29.72 117 ASP D O 1
ATOM 5850 N N . LEU D 1 137 ? 91.443 29.762 93.947 1.00 30.73 118 LEU D N 1
ATOM 5851 C CA . LEU D 1 137 ? 91.500 28.613 94.825 1.00 28.70 118 LEU D CA 1
ATOM 5852 C C . LEU D 1 137 ? 91.271 28.933 96.300 1.00 26.37 118 LEU D C 1
ATOM 5853 O O . LEU D 1 137 ? 90.886 28.059 97.041 1.00 27.05 118 LEU D O 1
ATOM 5858 N N . GLU D 1 138 ? 91.490 30.173 96.723 1.00 27.30 119 GLU D N 1
ATOM 5859 C CA . GLU D 1 138 ? 91.216 30.612 98.112 1.00 27.44 119 GLU D CA 1
ATOM 5860 C C . GLU D 1 138 ? 89.820 31.181 98.326 1.00 27.80 119 GLU D C 1
ATOM 5861 O O . GLU D 1 138 ? 89.496 31.639 99.408 1.00 26.31 119 GLU D O 1
ATOM 5867 N N . ARG D 1 139 ? 88.998 31.223 97.283 1.00 29.54 120 ARG D N 1
ATOM 5868 C CA . ARG D 1 139 ? 87.651 31.695 97.465 1.00 27.58 120 ARG D CA 1
ATOM 5869 C C . ARG D 1 139 ? 86.884 30.748 98.391 1.00 28.11 120 ARG D C 1
ATOM 5870 O O . ARG D 1 139 ? 87.087 29.533 98.359 1.00 28.23 120 ARG D O 1
ATOM 5878 N N . THR D 1 140 ? 86.039 31.335 99.242 1.00 28.55 121 THR D N 1
ATOM 5879 C CA . THR D 1 140 ? 85.477 30.671 100.387 1.00 26.13 121 THR D CA 1
ATOM 5880 C C . THR D 1 140 ? 83.952 30.586 100.276 1.00 27.39 121 THR D C 1
ATOM 5881 O O . THR D 1 140 ? 83.274 31.495 99.798 1.00 25.67 121 THR D O 1
ATOM 5885 N N . GLY D 1 141 ? 83.409 29.466 100.735 1.00 27.89 122 GLY D N 1
ATOM 5886 C CA . GLY D 1 141 ? 81.965 29.313 100.870 1.00 28.30 122 GLY D CA 1
ATOM 5887 C C . GLY D 1 141 ? 81.722 28.744 102.232 1.00 27.39 122 GLY D C 1
ATOM 5888 O O . GLY D 1 141 ? 82.660 28.624 103.014 1.00 27.91 122 GLY D O 1
ATOM 5889 N N . ALA D 1 142 ? 80.469 28.385 102.502 1.00 27.21 123 ALA D N 1
ATOM 5890 C CA . ALA D 1 142 ? 80.033 27.857 103.790 1.00 26.13 123 ALA D CA 1
ATOM 5891 C C . ALA D 1 142 ? 79.451 26.435 103.624 1.00 27.64 123 ALA D C 1
ATOM 5892 O O . ALA D 1 142 ? 78.398 26.229 102.998 1.00 25.76 123 ALA D O 1
ATOM 5894 N N . HIS D 1 143 ? 80.139 25.463 104.219 1.00 28.82 124 HIS D N 1
ATOM 5895 C CA . HIS D 1 143 ? 79.622 24.117 104.333 1.00 27.16 124 HIS D CA 1
ATOM 5896 C C . HIS D 1 143 ? 78.669 24.107 105.536 1.00 27.24 124 HIS D C 1
ATOM 5897 O O . HIS D 1 143 ? 78.956 24.751 106.538 1.00 27.63 124 HIS D O 1
ATOM 5904 N N . PRO D 1 144 ? 77.509 23.426 105.414 1.00 28.44 125 PRO D N 1
ATOM 5905 C CA . PRO D 1 144 ? 76.512 23.437 106.508 1.00 29.21 125 PRO D CA 1
ATOM 5906 C C . PRO D 1 144 ? 76.995 22.892 107.854 1.00 28.45 125 PRO D C 1
ATOM 5907 O O . PRO D 1 144 ? 76.448 23.260 108.896 1.00 31.24 125 PRO D O 1
ATOM 5911 N N . ALA D 1 145 ? 77.999 22.041 107.853 1.00 27.75 126 ALA D N 1
ATOM 5912 C CA . ALA D 1 145 ? 78.504 21.492 109.098 1.00 26.80 126 ALA D CA 1
ATOM 5913 C C . ALA D 1 145 ? 79.937 21.894 109.372 1.00 29.23 126 ALA D C 1
ATOM 5914 O O . ALA D 1 145 ? 80.302 22.069 110.537 1.00 31.75 126 ALA D O 1
ATOM 5916 N N . PHE D 1 146 ? 80.753 22.051 108.328 1.00 26.49 127 PHE D N 1
ATOM 5917 C CA . PHE D 1 146 ? 82.171 22.346 108.527 1.00 26.79 127 PHE D CA 1
ATOM 5918 C C . PHE D 1 146 ? 82.478 23.809 108.657 1.00 25.85 127 PHE D C 1
ATOM 5919 O O . PHE D 1 146 ? 83.574 24.143 109.010 1.00 29.50 127 PHE D O 1
ATOM 5927 N N . GLY D 1 147 ? 81.546 24.684 108.303 1.00 27.88 128 GLY D N 1
ATOM 5928 C CA . GLY D 1 147 ? 81.796 26.120 108.299 1.00 26.60 128 GLY D CA 1
ATOM 5929 C C . GLY D 1 147 ? 82.515 26.570 107.039 1.00 26.66 128 GLY D C 1
ATOM 5930 O O . GLY D 1 147 ? 82.296 26.024 105.978 1.00 28.30 128 GLY D O 1
ATOM 5931 N N . VAL D 1 148 ? 83.412 27.543 107.159 1.00 29.02 129 VAL D N 1
ATOM 5932 C CA . VAL D 1 148 ? 84.078 28.131 105.979 1.00 29.08 129 VAL D CA 1
ATOM 5933 C C . VAL D 1 148 ? 84.989 27.135 105.269 1.00 28.56 129 VAL D C 1
ATOM 5934 O O . VAL D 1 148 ? 85.803 26.482 105.888 1.00 28.56 129 VAL D O 1
ATOM 5938 N N . VAL D 1 149 ? 84.811 27.009 103.956 1.00 29.31 130 VAL D N 1
ATOM 5939 C CA . VAL D 1 149 ? 85.609 26.110 103.114 1.00 25.75 130 VAL D CA 1
ATOM 5940 C C . VAL D 1 149 ? 86.099 26.895 101.900 1.00 27.09 130 VAL D C 1
ATOM 5941 O O . VAL D 1 149 ? 85.491 27.869 101.510 1.00 26.55 130 VAL D O 1
ATOM 5945 N N . LYS D 1 150 ? 87.227 26.463 101.336 1.00 29.80 131 LYS D N 1
ATOM 5946 C CA . LYS D 1 150 ? 87.870 27.075 100.165 1.00 28.80 131 LYS D CA 1
ATOM 5947 C C . LYS D 1 150 ? 87.715 26.197 98.916 1.00 28.06 131 LYS D C 1
ATOM 5948 O O . LYS D 1 150 ? 87.449 24.995 99.031 1.00 27.41 131 LYS D O 1
ATOM 5954 N N . VAL D 1 151 ? 87.859 26.803 97.729 1.00 28.31 132 VAL D N 1
ATOM 5955 C CA . VAL D 1 151 ? 87.743 26.080 96.451 1.00 26.52 132 VAL D CA 1
ATOM 5956 C C . VAL D 1 151 ? 88.735 24.927 96.472 1.00 28.58 132 VAL D C 1
ATOM 5957 O O . VAL D 1 151 ? 88.380 23.776 96.156 1.00 27.85 132 VAL D O 1
ATOM 5961 N N . ARG D 1 152 ? 89.952 25.209 96.927 1.00 28.11 133 ARG D N 1
ATOM 5962 C CA . ARG D 1 152 ? 91.036 24.223 96.864 1.00 28.54 133 ARG D CA 1
ATOM 5963 C C . ARG D 1 152 ? 90.761 22.967 97.682 1.00 27.18 133 ARG D C 1
ATOM 5964 O O . ARG D 1 152 ? 91.235 21.883 97.335 1.00 25.77 133 ARG D O 1
ATOM 5972 N N . GLU D 1 153 ? 90.039 23.136 98.795 1.00 26.13 134 GLU D N 1
ATOM 5973 C CA . GLU D 1 153 ? 89.589 22.034 99.633 1.00 26.89 134 GLU D CA 1
ATOM 5974 C C . GLU D 1 153 ? 88.505 21.188 98.975 1.00 27.67 134 GLU D C 1
ATOM 5975 O O . GLU D 1 153 ? 88.544 19.957 99.079 1.00 29.45 134 GLU D O 1
ATOM 5981 N N . LEU D 1 154 ? 87.519 21.840 98.352 1.00 26.02 135 LEU D N 1
ATOM 5982 C CA . LEU D 1 154 ? 86.509 21.144 97.561 1.00 26.92 135 LEU D CA 1
ATOM 5983 C C . LEU D 1 154 ? 87.137 20.315 96.419 1.00 25.97 135 LEU D C 1
ATOM 5984 O O . LEU D 1 154 ? 86.781 19.167 96.203 1.00 26.90 135 LEU D O 1
ATOM 5989 N N . LEU D 1 155 ? 88.038 20.930 95.677 1.00 24.20 136 LEU D N 1
ATOM 5990 C CA . LEU D 1 155 ? 88.677 20.276 94.537 1.00 26.18 136 LEU D CA 1
ATOM 5991 C C . LEU D 1 155 ? 89.619 19.138 94.964 1.00 25.99 136 LEU D C 1
ATOM 5992 O O . LEU D 1 155 ? 89.671 18.098 94.305 1.00 25.05 136 LEU D O 1
ATOM 5997 N N . SER D 1 156 ? 90.331 19.343 96.081 1.00 25.35 137 SER D N 1
ATOM 5998 C CA . SER D 1 156 ? 91.169 18.325 96.678 1.00 25.16 137 SER D CA 1
ATOM 5999 C C . SER D 1 156 ? 90.321 17.155 97.118 1.00 25.41 137 SER D C 1
ATOM 6000 O O . SER D 1 156 ? 90.657 16.005 96.839 1.00 26.54 137 SER D O 1
ATOM 6003 N N . ALA D 1 157 ? 89.200 17.458 97.763 1.00 24.86 138 ALA D N 1
ATOM 6004 C CA . ALA D 1 157 ? 88.245 16.445 98.207 1.00 22.57 138 ALA D CA 1
ATOM 6005 C C . ALA D 1 157 ? 87.697 15.685 97.007 1.00 23.61 138 ALA D C 1
ATOM 6006 O O . ALA D 1 157 ? 87.525 14.452 97.058 1.00 23.93 138 ALA D O 1
ATOM 6008 N N . TRP D 1 158 ? 87.478 16.392 95.902 1.00 24.30 139 TRP D N 1
ATOM 6009 C CA . TRP D 1 158 ? 87.001 15.729 94.678 1.00 26.44 139 TRP D CA 1
ATOM 6010 C C . TRP D 1 158 ? 88.002 14.666 94.217 1.00 25.36 139 TRP D C 1
ATOM 6011 O O . TRP D 1 158 ? 87.630 13.542 93.891 1.00 28.08 139 TRP D O 1
ATOM 6022 N N . VAL D 1 159 ? 89.271 15.016 94.203 1.00 26.20 140 VAL D N 1
ATOM 6023 C CA . VAL D 1 159 ? 90.314 14.095 93.734 1.00 26.72 140 VAL D CA 1
ATOM 6024 C C . VAL D 1 159 ? 90.390 12.900 94.661 1.00 27.55 140 VAL D C 1
ATOM 6025 O O . VAL D 1 159 ? 90.425 11.763 94.200 1.00 26.69 140 VAL D O 1
ATOM 6029 N N . VAL D 1 160 ? 90.395 13.159 95.970 1.00 29.77 141 VAL D N 1
ATOM 6030 C CA . VAL D 1 160 ? 90.491 12.084 96.972 1.00 27.73 141 VAL D CA 1
ATOM 6031 C C . VAL D 1 160 ? 89.226 11.215 96.963 1.00 29.40 141 VAL D C 1
ATOM 6032 O O . VAL D 1 160 ? 89.273 10.004 97.267 1.00 32.50 141 VAL D O 1
ATOM 6036 N N . HIS D 1 161 ? 88.091 11.813 96.605 1.00 28.25 142 HIS D N 1
ATOM 6037 C CA . HIS D 1 161 ? 86.839 11.054 96.498 1.00 27.26 142 HIS D CA 1
ATOM 6038 C C . HIS D 1 161 ? 86.985 9.980 95.409 1.00 27.16 142 HIS D C 1
ATOM 6039 O O . HIS D 1 161 ? 86.657 8.840 95.616 1.00 27.18 142 HIS D O 1
ATOM 6046 N N . ASP D 1 162 ? 87.499 10.358 94.254 1.00 26.36 143 ASP D N 1
ATOM 6047 C CA . ASP D 1 162 ? 87.743 9.410 93.179 1.00 27.75 143 ASP D CA 1
ATOM 6048 C C . ASP D 1 162 ? 88.580 8.246 93.669 1.00 28.11 143 ASP D C 1
ATOM 6049 O O . ASP D 1 162 ? 88.198 7.091 93.511 1.00 29.09 143 ASP D O 1
ATOM 6054 N N . LEU D 1 163 ? 89.720 8.595 94.251 1.00 28.39 144 LEU D N 1
ATOM 6055 C CA . LEU D 1 163 ? 90.715 7.641 94.692 1.00 28.28 144 LEU D CA 1
ATOM 6056 C C . LEU D 1 163 ? 90.166 6.704 95.757 1.00 27.29 144 LEU D C 1
ATOM 6057 O O . LEU D 1 163 ? 90.427 5.522 95.679 1.00 25.54 144 LEU D O 1
ATOM 6062 N N . THR D 1 164 ? 89.403 7.249 96.721 1.00 27.34 145 THR D N 1
ATOM 6063 C CA . THR D 1 164 ? 88.829 6.480 97.844 1.00 26.09 145 THR D CA 1
ATOM 6064 C C . THR D 1 164 ? 87.882 5.379 97.370 1.00 27.09 145 THR D C 1
ATOM 6065 O O . THR D 1 164 ? 87.884 4.218 97.875 1.00 27.73 145 THR D O 1
ATOM 6069 N N . HIS D 1 165 ? 87.072 5.738 96.388 1.00 27.68 146 HIS D N 1
ATOM 6070 C CA . HIS D 1 165 ? 86.162 4.792 95.756 1.00 26.62 146 HIS D CA 1
ATOM 6071 C C . HIS D 1 165 ? 86.816 3.827 94.769 1.00 26.78 146 HIS D C 1
ATOM 6072 O O . HIS D 1 165 ? 86.324 2.703 94.611 1.00 25.68 146 HIS D O 1
ATOM 6079 N N . ILE D 1 166 ? 87.895 4.229 94.083 1.00 26.84 147 ILE D N 1
ATOM 6080 C CA . ILE D 1 166 ? 88.687 3.239 93.316 1.00 26.34 147 ILE D CA 1
ATOM 6081 C C . ILE D 1 166 ? 89.233 2.153 94.260 1.00 26.80 147 ILE D C 1
ATOM 6082 O O . ILE D 1 166 ? 89.214 0.997 93.938 1.00 30.53 147 ILE D O 1
ATOM 6087 N N . ALA D 1 167 ? 89.719 2.573 95.423 1.00 27.51 148 ALA D N 1
ATOM 6088 C CA . ALA D 1 167 ? 90.268 1.711 96.435 1.00 28.45 148 ALA D CA 1
ATOM 6089 C C . ALA D 1 167 ? 89.186 0.751 96.949 1.00 28.16 148 ALA D C 1
ATOM 6090 O O . ALA D 1 167 ? 89.428 -0.448 97.139 1.00 28.05 148 ALA D O 1
ATOM 6092 N N . GLN D 1 168 ? 87.991 1.302 97.174 1.00 28.54 149 GLN D N 1
ATOM 6093 C CA . GLN D 1 168 ? 86.834 0.525 97.626 1.00 26.53 149 GLN D CA 1
ATOM 6094 C C . GLN D 1 168 ? 86.499 -0.556 96.638 1.00 25.22 149 GLN D C 1
ATOM 6095 O O . GLN D 1 168 ? 86.267 -1.686 97.007 1.00 26.38 149 GLN D O 1
ATOM 6101 N N . ILE D 1 169 ? 86.481 -0.180 95.366 1.00 25.13 150 ILE D N 1
ATOM 6102 C CA . ILE D 1 169 ? 86.238 -1.117 94.304 1.00 26.25 150 ILE D CA 1
ATOM 6103 C C . ILE D 1 169 ? 87.279 -2.253 94.310 1.00 25.83 150 ILE D C 1
ATOM 6104 O O . ILE D 1 169 ? 86.922 -3.388 94.317 1.00 25.99 150 ILE D O 1
ATOM 6109 N N . VAL D 1 170 ? 88.557 -1.902 94.294 1.00 27.37 151 VAL D N 1
ATOM 6110 C CA . VAL D 1 170 ? 89.663 -2.855 94.282 1.00 26.64 151 VAL D CA 1
ATOM 6111 C C . VAL D 1 170 ? 89.612 -3.799 95.516 1.00 26.64 151 VAL D C 1
ATOM 6112 O O . VAL D 1 170 ? 89.790 -5.012 95.379 1.00 24.35 151 VAL D O 1
ATOM 6116 N N . ARG D 1 171 ? 89.333 -3.240 96.702 1.00 26.48 152 ARG D N 1
ATOM 6117 C CA . ARG D 1 171 ? 89.250 -4.046 97.961 1.00 27.64 152 ARG D CA 1
ATOM 6118 C C . ARG D 1 171 ? 88.099 -5.025 97.966 1.00 26.65 152 ARG D C 1
ATOM 6119 O O . ARG D 1 171 ? 88.184 -6.104 98.564 1.00 28.01 152 ARG D O 1
ATOM 6127 N N . SER D 1 172 ? 87.006 -4.619 97.322 1.00 25.49 153 SER D N 1
ATOM 6128 C CA . SER D 1 172 ? 85.793 -5.455 97.228 1.00 26.94 153 SER D CA 1
ATOM 6129 C C . SER D 1 172 ? 86.071 -6.666 96.358 1.00 26.44 153 SER D C 1
ATOM 6130 O O . SER D 1 172 ? 85.701 -7.789 96.702 1.00 24.91 153 SER D O 1
ATOM 6141 N N . ALA D 1 174 ? 89.301 -7.815 95.730 1.00 23.89 155 ALA D N 1
ATOM 6142 C CA . ALA D 1 174 ? 90.273 -8.645 96.469 1.00 25.74 155 ALA D CA 1
ATOM 6143 C C . ALA D 1 174 ? 89.606 -9.610 97.476 1.00 26.21 155 ALA D C 1
ATOM 6144 O O . ALA D 1 174 ? 90.056 -10.746 97.658 1.00 25.11 155 ALA D O 1
ATOM 6146 N N . LYS D 1 175 ? 88.535 -9.140 98.114 1.00 27.71 156 LYS D N 1
ATOM 6147 C CA . LYS D 1 175 ? 87.901 -9.822 99.243 1.00 28.05 156 LYS D CA 1
ATOM 6148 C C . LYS D 1 175 ? 87.215 -11.079 98.796 1.00 26.83 156 LYS D C 1
ATOM 6149 O O . LYS D 1 175 ? 86.989 -12.010 99.568 1.00 26.88 156 LYS D O 1
ATOM 6155 N N . ARG D 1 176 ? 86.846 -11.068 97.525 1.00 27.25 157 ARG D N 1
ATOM 6156 C CA . ARG D 1 176 ? 86.229 -12.192 96.867 1.00 25.63 157 ARG D CA 1
ATOM 6157 C C . ARG D 1 176 ? 87.071 -13.461 97.014 1.00 24.71 157 ARG D C 1
ATOM 6158 O O . ARG D 1 176 ? 86.520 -14.565 97.018 1.00 24.87 157 ARG D O 1
ATOM 6166 N N . TYR D 1 177 ? 88.389 -13.302 97.190 1.00 23.57 158 TYR D N 1
ATOM 6167 C CA . TYR D 1 177 ? 89.315 -14.417 97.252 1.00 22.68 158 TYR D CA 1
ATOM 6168 C C . TYR D 1 177 ? 89.967 -14.617 98.621 1.00 23.29 158 TYR D C 1
ATOM 6169 O O . TYR D 1 177 ? 91.021 -15.259 98.728 1.00 22.82 158 TYR D O 1
ATOM 6178 N N . ASP D 1 178 ? 89.354 -14.084 99.666 1.00 23.61 159 ASP D N 1
ATOM 6179 C CA . ASP D 1 178 ? 89.931 -14.186 101.013 1.00 24.92 159 ASP D CA 1
ATOM 6180 C C . ASP D 1 178 ? 90.223 -15.622 101.413 1.00 26.24 159 ASP D C 1
ATOM 6181 O O . ASP D 1 178 ? 91.230 -15.909 102.068 1.00 27.59 159 ASP D O 1
ATOM 6186 N N . THR D 1 179 ? 89.314 -16.526 101.061 1.00 26.18 160 THR D N 1
ATOM 6187 C CA . THR D 1 179 ? 89.479 -17.940 101.392 1.00 25.70 160 THR D CA 1
ATOM 6188 C C . THR D 1 179 ? 90.347 -18.625 100.325 1.00 24.85 160 THR D C 1
ATOM 6189 O O . THR D 1 179 ? 91.161 -19.505 100.622 1.00 23.57 160 THR D O 1
ATOM 6193 N N . ASP D 1 180 ? 90.184 -18.192 99.086 1.00 23.17 161 ASP D N 1
ATOM 6194 C CA . ASP D 1 180 ? 90.890 -18.790 97.969 1.00 22.29 161 ASP D CA 1
ATOM 6195 C C . ASP D 1 180 ? 92.418 -18.694 98.054 1.00 21.42 161 ASP D C 1
ATOM 6196 O O . ASP D 1 180 ? 93.123 -19.569 97.532 1.00 23.00 161 ASP D O 1
ATOM 6201 N N . VAL D 1 181 ? 92.913 -17.647 98.697 1.00 20.18 162 VAL D N 1
ATOM 6202 C CA . VAL D 1 181 ? 94.360 -17.422 98.848 1.00 22.09 162 VAL D CA 1
ATOM 6203 C C . VAL D 1 181 ? 95.003 -18.273 99.949 1.00 22.90 162 VAL D C 1
ATOM 6204 O O . VAL D 1 181 ? 96.226 -18.321 100.045 1.00 23.30 162 VAL D O 1
ATOM 6208 N N . GLY D 1 182 ? 94.198 -18.955 100.772 1.00 23.50 163 GLY D N 1
ATOM 6209 C CA . GLY D 1 182 ? 94.748 -19.989 101.677 1.00 21.92 163 GLY D CA 1
ATOM 6210 C C . GLY D 1 182 ? 95.683 -19.284 102.630 1.00 22.42 163 GLY D C 1
ATOM 6211 O O . GLY D 1 182 ? 95.324 -18.230 103.145 1.00 22.20 163 GLY D O 1
ATOM 6212 N N . PRO D 1 183 ? 96.885 -19.842 102.863 1.00 23.75 164 PRO D N 1
ATOM 6213 C CA . PRO D 1 183 ? 97.790 -19.264 103.870 1.00 23.38 164 PRO D CA 1
ATOM 6214 C C . PRO D 1 183 ? 98.491 -17.976 103.464 1.00 25.09 164 PRO D C 1
ATOM 6215 O O . PRO D 1 183 ? 99.129 -17.356 104.312 1.00 28.35 164 PRO D O 1
ATOM 6219 N N . TRP D 1 184 ? 98.345 -17.521 102.223 1.00 24.45 165 TRP D N 1
ATOM 6220 C CA . TRP D 1 184 ? 98.905 -16.199 101.863 1.00 24.17 165 TRP D CA 1
ATOM 6221 C C . TRP D 1 184 ? 98.088 -15.011 102.382 1.00 24.33 165 TRP D C 1
ATOM 6222 O O . TRP D 1 184 ? 98.492 -13.852 102.231 1.00 24.59 165 TRP D O 1
ATOM 6233 N N . LYS D 1 185 ? 96.943 -15.296 102.994 1.00 26.34 166 LYS D N 1
ATOM 6234 C CA . LYS D 1 185 ? 96.019 -14.257 103.470 1.00 27.23 166 LYS D CA 1
ATOM 6235 C C . LYS D 1 185 ? 96.680 -13.207 104.357 1.00 26.56 166 LYS D C 1
ATOM 6236 O O . LYS D 1 185 ? 96.561 -11.986 104.098 1.00 25.18 166 LYS D O 1
ATOM 6242 N N . GLU D 1 186 ? 97.357 -13.660 105.409 1.00 27.00 167 GLU D N 1
ATOM 6243 C CA . GLU D 1 186 ? 97.984 -12.709 106.320 1.00 27.56 167 GLU D CA 1
ATOM 6244 C C . GLU D 1 186 ? 99.074 -11.887 105.618 1.00 27.39 167 GLU D C 1
ATOM 6245 O O . GLU D 1 186 ? 99.083 -10.670 105.693 1.00 28.29 167 GLU D O 1
ATOM 6251 N N . TYR D 1 187 ? 100.014 -12.534 104.960 1.00 24.96 168 TYR D N 1
ATOM 6252 C CA . TYR D 1 187 ? 101.083 -11.775 104.313 1.00 26.08 168 TYR D CA 1
ATOM 6253 C C . TYR D 1 187 ? 100.594 -10.819 103.215 1.00 26.74 168 TYR D C 1
ATOM 6254 O O . TYR D 1 187 ? 101.174 -9.762 103.040 1.00 29.00 168 TYR D O 1
ATOM 6263 N N . LEU D 1 188 ? 99.524 -11.170 102.497 1.00 26.61 169 LEU D N 1
ATOM 6264 C CA . LEU D 1 188 ? 98.902 -10.246 101.546 1.00 25.46 169 LEU D CA 1
ATOM 6265 C C . LEU D 1 188 ? 98.420 -8.956 102.195 1.00 26.63 169 LEU D C 1
ATOM 6266 O O . LEU D 1 188 ? 98.131 -7.973 101.505 1.00 26.55 169 LEU D O 1
ATOM 6271 N N . GLY D 1 189 ? 98.400 -8.926 103.519 1.00 27.81 170 GLY D N 1
ATOM 6272 C CA . GLY D 1 189 ? 98.139 -7.680 104.260 1.00 30.86 170 GLY D CA 1
ATOM 6273 C C . GLY D 1 189 ? 99.390 -6.912 104.661 1.00 31.12 170 GLY D C 1
ATOM 6274 O O . GLY D 1 189 ? 99.284 -5.833 105.221 1.00 32.19 170 GLY D O 1
ATOM 6275 N N . ILE D 1 190 ? 100.566 -7.457 104.342 1.00 30.02 171 ILE D N 1
ATOM 6276 C CA . ILE D 1 190 ? 101.851 -6.879 104.769 1.00 28.80 171 ILE D CA 1
ATOM 6277 C C . ILE D 1 190 ? 102.546 -6.252 103.587 1.00 26.21 171 ILE D C 1
ATOM 6278 O O . ILE D 1 190 ? 103.016 -6.937 102.693 1.00 26.16 171 ILE D O 1
ATOM 6283 N N . LEU D 1 191 ? 102.608 -4.934 103.619 1.00 26.67 172 LEU D N 1
ATOM 6284 C CA . LEU D 1 191 ? 103.140 -4.136 102.543 1.00 27.95 172 LEU D CA 1
ATOM 6285 C C . LEU D 1 191 ? 104.560 -3.680 102.780 1.00 28.85 172 LEU D C 1
ATOM 6286 O O . LEU D 1 191 ? 105.064 -3.722 103.898 1.00 31.05 172 LEU D O 1
ATOM 6291 N N . ASN D 1 192 ? 105.215 -3.241 101.706 1.00 31.12 173 ASN D N 1
ATOM 6292 C CA . ASN D 1 192 ? 106.545 -2.632 101.798 1.00 30.58 173 ASN D CA 1
ATOM 6293 C C . ASN D 1 192 ? 107.613 -3.595 102.325 1.00 30.74 173 ASN D C 1
ATOM 6294 O O . ASN D 1 192 ? 108.578 -3.180 102.947 1.00 31.40 173 ASN D O 1
ATOM 6299 N N . ASP D 1 193 ? 107.438 -4.878 102.024 1.00 30.82 174 ASP D N 1
ATOM 6300 C CA . ASP D 1 193 ? 108.355 -5.918 102.444 1.00 31.54 174 ASP D CA 1
ATOM 6301 C C . ASP D 1 193 ? 108.720 -6.814 101.260 1.00 33.06 174 ASP D C 1
ATOM 6302 O O . ASP D 1 193 ? 109.850 -7.333 101.163 1.00 32.71 174 ASP D O 1
#

Sequence (736 aa):
KIHHHHHHENLYFQGNFQNEAIQLLERTPKTLEVFLEGLSSDSWHQCCNEGYETWTVYEVVVHLIEAEKTNWIPRLRFILQEGEHKPFPAFDRRFSHLNQSNAVPISERFKEFQQLRKENLNTLRSLVQSEADLERTGAHPAFGVVKVRRELLSAWVVHDLTHIAQIVRSAKRYDTDVGPWKEYLGILNDDKIHHHHHHENLYFQGNFQNEAIQLLERTPKKTLEVFLEGLSDSWHQCCNEGYETWTVYEVVVHLIEAEKTNWIPRLRFILQEGEHKPFPAFDRSNAVPISERFKEFQQLRKENLNTLRSLVQSEADLERTGAHPAFGVVKVRELLSAWVVHDLTHIAQIVRSAKRYDTDVGPWKEYLGILNDHHHHHENLYFQGNFQNEAIQLLERTPKTLEVVFLEGLSSDSWHQCNEGYETWTVYEVVVHLIEAEKTNWIPRLRFILQEGEHKPFPAFDRFSHLNQSNAVPISERFKEFQQLRKENLNTLRRSLVQSEADLERTGAHPAFGVVKVRELLSAWVVHDLTHIAQIVRSAKRYDTDVGPWKEYLGILNDKIHHHHHHENLYFQGNFQNEAIQLLERTPKTLEVFLEGLSDSWHQCCNEGYETWTVYEVVVHLIEAEKTNWIPRLRFILQEGEHKPFPAFDRFSHLNQSNAVPISERFKEFQQLRKENLNTLRSLVQSEADLERTGAHPAFGVVKVRELLSAWVVHDLTHIAQIVRSAKRYDTDVGPWKEYLGILND

Solvent-accessible surface area: 31403 Å² total

InterPro domains:
  IPR024775 Hercynine oxygenase, DinB-like domain [PF12867] (12-150)
  IPR034660 DinB/YfiT-like putative metalloenzymes [G3DSA:1.20.120.450] (1-171)
  IPR034660 DinB/YfiT-like putative metalloenzymes [SSF109854] (1-153)

Nearest PDB structures (foldseek):
  2rd9-assembly1_A  TM=1.003E+00  e=3.724E-26  Halalkalibacterium halodurans C-125
  2rd9-assembly3_B  TM=9.758E-01  e=8.236E-24  Halalkalibacterium halodurans C-125
  1rxq-assembly1_B  TM=7.717E-01  e=2.247E-07  Bacillus subtilis
  2qe9-assembly1_B  TM=5.702E-01  e=2.965E-03  Bacillus subtilis
  2nsg-assembly1_A  TM=5.978E-01  e=3.868E-02  Corynebacterium glutamicum

Radius of gyration: 27.41 Å; Cα contacts (8 Å, |Δi|>4): 1053; chains: 4; bounding box: 65×68×63 Å

Foldseek 3Di:
DDDDDVVCPVVPDDDDDDVVLLVLLLCLLVVLCVVPPPDPVVLQQQALDPPGGGVLVLLVVLLVCLVPNQLVQLVCLLPVNAVDADDDPPPPDDDDDDPPPDSVVSSVSNNVSSVVSSVSCCVQDPDPVQQQGWYQHPPPGIDGSSRSSVVNSVSSVVSVVRSVSSCSVCCPVVPPCNVVVPPPPD/DDDDDDVVCVVVPDDDDDDVVLLVLLLCLLVVCCVVPPPDDCVLQQQALDDPGHGNLVLLVVLLVCLVWNQLQVLCCLQPVPAVDADDDPDCDPPPDSVVSSVSNNVSSVVSVVSVCVRDVDPVQQQRWYQHPPPGIDGNVRSSVVVSVSSVVSVVRSVVSCSVCCPVVPPCNVVVVPPPD/DVVVCVVVPDDDDDDVVLLVLLLCLLVVCCVVPPPDPVVLQQQAPDPPGGGNLVLLVVLLVCLVPNQQVQLVCCLVPAAPDADDDPPPDDDDDDDPPDDSVVSSVSSNVSSVVSVVVVCVSQPDPVQQQTWYQHPPPGIDGNSRSSVVNSVSSVVSVVRSVVSCVVCCVVVPPCNVVVVPPPD/DDDDDVHCVVVPDDDDDDVVLLVQLLCLLVVCCVVPPPDDVVLQQQAPDDPGHGVLVLLVVLLLCLVWNQLQVLCCLLPPNAPDARDDTDDDDDPVVDDDDPVNVSSVSNNVSSVVSVVSVCVSCVDPVQQQRWYQHPPPGIDGSRRSSVVNSVSSVVSVVRSVSSCSVCCPVVPVCNVVVVPPPD

Secondary structure (P-SEA, 3-state):
cccccccccccccccccccaaaaaaacaaaaaaaacccccccccccccccccccaaaaaaaaaaaaaccaaaaaaaaaccccccccccccccccccccccccaaaaaaaaaaaaaaaaaaaaacccccccccbbbbccccccccaaaaaaaaaaaaaaaaaaaaaccccccccccccccccccccc/ccccccccccccccccccccaaaaaaacaaaaaaaacccccccccccccccccccaaaaaaaaaaaacccaaaaaaaaaacccccccccccccccccaaaaaaaaaaaaaaaaaaaaacccccccccbbbbbcccccccaaaaaaaaaaaaaaaaaaaaaccccccccccccccccccccc/ccccccccccccccccaaaaaaacaaaaaaaacccccccccccccccccccaaaaaaaaaaaacccaaaaaaaaaacccccccccccccccccccccccaaaaaaaaaaaaaaaaaaaaaaccccccccbbbbccccccccaaaaaaaaaaaaaaaaaaaaaccccccccccccccccccccc/cccccccccccccccccccaaaaaaacaaaaaaaacccccccccccccccccccaaaaaaaaaaaacccaaaaaaaaaccccccccccccccccccccccccaaaaaaaaaaaaaaaaaaaaaaccccccccbbbbccccccccaaaaaaaaaaaaaaaaaaaaaccccccccccccccccccccc